Protein AF-A0A920DV69-F1 (afdb_monomer_lite)

Secondary structure (DSSP, 8-state):
-EE-S-HHHHTSHHHHHHHHHHH--HHHHHHHHTTS-GGGGGGTT--------SEEEEEPPTT--HHHHHHHHHHHHHTT--EEEEEE-GGGG-HHHHHIIIIIIS--TT-PPPHHHHHHSPPHHHHHHHHHHHHHHHHHHT--EEEEE-PPEEEE--SSSS-TT--EEEE-SHHHHHHHHHHHHHHHHHHTTSS-EEE-SS--TTTHHHHHHTT--SB---TTTTSTTGGGGGHHHHHHHHHHHHHHT--SHHHHHHHTTS-HHHHHHHHTTTS-HHHHHHHHHHHHHT--HHHHHHHHHHHHHHHHHHHHHHHHHHHHHHH-GGGSHHHH--PPPP-S-B--SS------TTTTT-TT--EEEE----EEEEEEEEEEETTEEEEEEEEEEEE-SSSEEEEEGGG-----HHHHH-SSBS-HHHHS-EE-SSHHHHHH--SS-EEEEEEETTEEEEEEEETTEEEEEEEETTEEEEEETTEEEEEETT-HHHH-EEEESS-EETHHHHHHHHHHHHHHTSS---HHHHHTT-

Sequence (534 aa):
MSVGYDLKGIQTERVQDYIRGMKDASAVVEHYRKQIPDRFSQFRDLDFPTNLSNSLTLSTFHGCPPDEIERIIDFLLNEHSLNCIIKLNPTLLGEERVRELLQGVMGYEAVNVPSKAFQTDTSWDQAQGFVQRLGVTADQLGLGFGVKFSNTLIVENHRSFFPESEKEMYLSGPPLHVLATNLVDRFRDRFGDHYPISFSAGIDRKNFADAVAIGLTPITSCSDLLKAGGYSRATTYFRELDSRMDRLGVNTIPDYIIKAYGNAEQALSECGKNVEDSKIDSCRKALEEGTSLLEAAGEDLYGRWLSQCKLLNTQTYAENATLDQRYALVKNSKPPTKVGSMLELFDCLTCDKCIPVCPNDANFMLSIPPEQVPVKTLTFEDGSWSVEESGKLVLEKKHQIANFADFCNECGNCDIFCPEDGGPYVLKPRFFGSRESFREFSNHDGFFIERNNGGDTVLARFSQDEYESTLMNGEVQFSGPGFNIRFSADDPEKTVSGEAETSVDLTRYEIMEKIRWGILESGHVNYASVIARQ

Structure (mmCIF, N/CA/C/O backbone):
data_AF-A0A920DV69-F1
#
_entry.id   AF-A0A920DV69-F1
#
loop_
_atom_site.group_PDB
_atom_site.id
_atom_site.type_symbol
_atom_site.label_atom_id
_atom_site.label_alt_id
_atom_site.label_comp_id
_atom_site.label_asym_id
_atom_site.label_entity_id
_atom_site.label_seq_id
_atom_site.pdbx_PDB_ins_code
_atom_site.Cartn_x
_atom_site.Cartn_y
_atom_site.Cartn_z
_atom_site.occupancy
_atom_site.B_iso_or_equiv
_atom_site.auth_seq_id
_atom_site.auth_comp_id
_atom_site.auth_asym_id
_atom_site.auth_atom_id
_atom_site.pdbx_PDB_model_num
ATOM 1 N N . MET A 1 1 ? -14.500 5.967 -0.412 1.00 93.12 1 MET A N 1
ATOM 2 C CA . MET A 1 1 ? -13.652 6.639 -1.431 1.00 93.12 1 MET A CA 1
ATOM 3 C C . MET A 1 1 ? -12.558 7.475 -0.751 1.00 93.12 1 MET A C 1
ATOM 5 O O . MET A 1 1 ? -12.528 7.506 0.477 1.00 93.12 1 MET A O 1
ATOM 9 N N . SER A 1 2 ? -11.650 8.125 -1.490 1.00 92.06 2 SER A N 1
ATOM 10 C CA . SER A 1 2 ? -10.654 9.055 -0.918 1.00 92.06 2 SER A CA 1
ATOM 11 C C . SER A 1 2 ? -10.373 10.222 -1.861 1.00 92.06 2 SER A C 1
ATOM 13 O O . SER A 1 2 ? -10.414 10.047 -3.076 1.00 92.06 2 SER A O 1
ATOM 15 N N . VAL A 1 3 ? -10.078 11.390 -1.291 1.00 91.50 3 VAL A N 1
ATOM 16 C CA . VAL A 1 3 ? -9.603 12.582 -2.007 1.00 91.50 3 VAL A CA 1
ATOM 17 C C . VAL A 1 3 ? -8.385 13.155 -1.282 1.00 91.50 3 VAL A C 1
ATOM 19 O O . VAL A 1 3 ? -8.241 12.990 -0.067 1.00 91.50 3 VAL A O 1
ATOM 22 N N . GLY A 1 4 ? -7.508 13.809 -2.039 1.00 85.19 4 GLY A N 1
ATOM 23 C CA . GLY A 1 4 ? -6.311 14.481 -1.539 1.00 85.19 4 GLY A CA 1
ATOM 24 C C . GLY A 1 4 ? -6.041 15.720 -2.381 1.00 85.19 4 GLY A C 1
ATOM 25 O O . GLY A 1 4 ? -5.195 15.692 -3.262 1.00 85.19 4 GLY A O 1
ATOM 26 N N . TYR A 1 5 ? -6.819 16.774 -2.157 1.00 83.69 5 TYR A N 1
ATOM 27 C CA . TYR A 1 5 ? -6.671 18.099 -2.765 1.00 83.69 5 TYR A CA 1
ATOM 28 C C . TYR A 1 5 ? -6.990 19.153 -1.698 1.00 83.69 5 TYR A C 1
ATOM 30 O O . TYR A 1 5 ? -7.562 18.816 -0.658 1.00 83.69 5 TYR A O 1
ATOM 38 N N . ASP A 1 6 ? -6.642 20.413 -1.954 1.00 91.25 6 ASP A N 1
ATOM 39 C CA . ASP A 1 6 ? -7.212 21.536 -1.205 1.00 91.25 6 ASP A CA 1
ATOM 40 C C . ASP A 1 6 ? -8.721 21.663 -1.496 1.00 91.25 6 ASP A C 1
ATOM 42 O O . ASP A 1 6 ? -9.251 21.031 -2.420 1.00 91.25 6 ASP A O 1
ATOM 46 N N . LEU A 1 7 ? -9.444 22.473 -0.721 1.00 93.81 7 LEU A N 1
ATOM 47 C CA . LEU A 1 7 ? -10.888 22.634 -0.898 1.00 93.81 7 LEU A CA 1
ATOM 48 C C . LEU A 1 7 ? -11.219 23.103 -2.314 1.00 93.81 7 LEU A C 1
ATOM 50 O O . LEU A 1 7 ? -12.156 22.598 -2.931 1.00 93.81 7 LEU A O 1
ATOM 54 N N . LYS A 1 8 ? -10.417 24.024 -2.855 1.00 94.19 8 LYS A N 1
ATOM 55 C CA . LYS A 1 8 ? -10.589 24.525 -4.219 1.00 94.19 8 LYS A CA 1
ATOM 56 C C . LYS A 1 8 ? -10.487 23.396 -5.246 1.00 94.19 8 LYS A C 1
ATOM 58 O O . LYS A 1 8 ? -11.314 23.329 -6.153 1.00 94.19 8 LYS A O 1
ATOM 63 N N . GLY A 1 9 ? -9.503 22.512 -5.109 1.00 93.75 9 GLY A N 1
ATOM 64 C CA . GLY A 1 9 ? -9.327 21.333 -5.947 1.00 93.75 9 GLY A CA 1
ATOM 65 C C . GLY A 1 9 ? -10.487 20.351 -5.808 1.00 93.75 9 GLY A C 1
ATOM 66 O O . GLY A 1 9 ? -11.000 19.865 -6.817 1.00 93.75 9 GLY A O 1
ATOM 67 N N . ILE A 1 10 ? -10.971 20.122 -4.584 1.00 94.38 10 ILE A N 1
ATOM 68 C CA . ILE A 1 10 ? -12.144 19.271 -4.328 1.00 94.38 10 ILE A CA 1
ATOM 69 C C . ILE A 1 10 ? -13.406 19.850 -4.972 1.00 94.38 10 ILE A C 1
ATOM 71 O O . ILE A 1 10 ? -14.226 19.094 -5.488 1.00 94.38 10 ILE A O 1
ATOM 75 N N . GLN A 1 11 ? -13.551 21.173 -4.998 1.00 96.19 11 GLN A N 1
ATOM 76 C CA . GLN A 1 11 ? -14.680 21.873 -5.617 1.00 96.19 11 GLN A CA 1
ATOM 77 C C . GLN A 1 11 ? -14.619 21.919 -7.151 1.00 96.19 11 GLN A C 1
ATOM 79 O O . GLN A 1 11 ? -15.567 22.384 -7.782 1.00 96.19 11 GLN A O 1
ATOM 84 N N . THR A 1 12 ? -13.539 21.443 -7.780 1.00 97.31 12 THR A N 1
ATOM 85 C CA . THR A 1 12 ? -13.482 21.361 -9.246 1.00 97.31 12 THR A CA 1
ATOM 86 C C . THR A 1 12 ? -14.477 20.341 -9.784 1.00 97.31 12 THR A C 1
ATOM 88 O O . THR A 1 12 ? -14.678 19.282 -9.190 1.00 97.31 12 THR A O 1
ATOM 91 N N . GLU A 1 13 ? -15.034 20.614 -10.965 1.00 97.69 13 GLU A N 1
ATOM 92 C CA . GLU A 1 13 ? -16.054 19.746 -11.562 1.00 97.69 13 GLU A CA 1
ATOM 93 C C . GLU A 1 13 ? -15.568 18.306 -11.745 1.00 97.69 13 GLU A C 1
ATOM 95 O O . GLU A 1 13 ? -16.297 17.369 -11.454 1.00 97.69 13 GLU A O 1
ATOM 100 N N . ARG A 1 14 ? -14.288 18.112 -12.088 1.00 96.56 14 ARG A N 1
ATOM 101 C CA . ARG A 1 14 ? -13.688 16.777 -12.212 1.00 96.56 14 ARG A CA 1
ATOM 102 C C . ARG A 1 14 ? -13.755 15.970 -10.909 1.00 96.56 14 ARG A C 1
ATOM 104 O O . ARG A 1 14 ? -14.032 14.773 -10.949 1.00 96.56 14 ARG A O 1
ATOM 111 N N . VAL A 1 15 ? -13.461 16.590 -9.764 1.00 95.69 15 VAL A N 1
ATOM 112 C CA . VAL A 1 15 ? -13.505 15.900 -8.463 1.00 95.69 15 VAL A CA 1
ATOM 113 C C . VAL A 1 15 ? -14.948 15.747 -7.985 1.00 95.69 15 VAL A C 1
ATOM 115 O O . VAL A 1 15 ? -15.304 14.704 -7.439 1.00 95.69 15 VAL A O 1
ATOM 118 N N . GLN A 1 16 ? -15.800 16.737 -8.246 1.00 96.44 16 GLN A N 1
ATOM 119 C CA . GLN A 1 16 ? -17.229 16.661 -7.946 1.00 96.44 16 GLN A CA 1
ATOM 120 C C . GLN A 1 16 ? -17.921 15.539 -8.738 1.00 96.44 16 GLN A C 1
ATOM 122 O O . GLN A 1 16 ? -18.671 14.761 -8.151 1.00 96.44 16 GLN A O 1
ATOM 127 N N . ASP A 1 17 ? -17.617 15.389 -10.029 1.00 96.12 17 ASP A N 1
ATOM 128 C CA . ASP A 1 17 ? -18.075 14.279 -10.874 1.00 96.12 17 ASP A CA 1
ATOM 129 C C . ASP A 1 17 ? -17.616 12.929 -10.336 1.00 96.12 17 ASP A C 1
ATOM 131 O O . ASP A 1 17 ? -18.409 11.991 -10.273 1.00 96.12 17 ASP A O 1
ATOM 135 N N . TYR A 1 18 ? -16.359 12.832 -9.891 1.00 95.69 18 TYR A N 1
ATOM 136 C CA . TYR A 1 18 ? -15.860 11.626 -9.237 1.00 95.69 18 TYR A CA 1
ATOM 137 C C . TYR A 1 18 ? -16.672 11.288 -7.979 1.00 95.69 18 TYR A C 1
ATOM 139 O O . TYR A 1 18 ? -17.130 10.155 -7.839 1.00 95.69 18 TYR A O 1
ATOM 147 N N . ILE A 1 19 ? -16.907 12.255 -7.084 1.00 96.25 19 ILE A N 1
ATOM 148 C CA . ILE A 1 19 ? -17.686 12.028 -5.856 1.00 96.25 19 ILE A CA 1
ATOM 149 C C . ILE A 1 19 ? -19.123 11.606 -6.197 1.00 96.25 19 ILE A C 1
ATOM 151 O O . ILE A 1 19 ? -19.619 10.623 -5.642 1.00 96.25 19 ILE A O 1
ATOM 155 N N . ARG A 1 20 ? -19.778 12.297 -7.140 1.00 95.81 20 ARG A N 1
ATOM 156 C CA . ARG A 1 20 ? -21.127 11.946 -7.611 1.00 95.81 20 ARG A CA 1
ATOM 157 C C . ARG A 1 20 ? -21.166 10.536 -8.197 1.00 95.81 20 ARG A C 1
ATOM 159 O O . ARG A 1 20 ? -22.024 9.758 -7.798 1.00 95.81 20 ARG A O 1
ATOM 166 N N . GLY A 1 21 ? -20.210 10.180 -9.054 1.00 95.75 21 GLY A N 1
ATOM 167 C CA . GLY A 1 21 ? -20.116 8.853 -9.666 1.00 95.75 21 GLY A CA 1
ATOM 168 C C . GLY A 1 21 ? -19.826 7.729 -8.667 1.00 95.75 21 GLY A C 1
ATOM 169 O O . GLY A 1 21 ? -20.309 6.614 -8.838 1.00 95.75 21 GLY A O 1
ATOM 170 N N . MET A 1 22 ? -19.087 8.005 -7.588 1.00 96.12 22 MET A N 1
ATOM 171 C CA . MET A 1 22 ? -18.886 7.033 -6.505 1.00 96.12 22 MET A CA 1
ATOM 172 C C . MET A 1 22 ? -20.151 6.830 -5.658 1.00 96.12 22 MET A C 1
ATOM 174 O O . MET A 1 22 ? -20.368 5.730 -5.145 1.00 96.12 22 MET A O 1
ATOM 178 N N . LYS A 1 23 ? -20.985 7.866 -5.510 1.00 95.94 23 LYS A N 1
ATOM 179 C CA . LYS A 1 23 ? -22.289 7.775 -4.833 1.00 95.94 23 LYS A CA 1
ATOM 180 C C . LYS A 1 23 ? -23.363 7.137 -5.718 1.00 95.94 23 LYS A C 1
ATOM 182 O O . LYS A 1 23 ? -24.270 6.503 -5.184 1.00 95.94 23 LYS A O 1
ATOM 187 N N . ASP A 1 24 ? -23.258 7.306 -7.034 1.00 95.56 24 ASP A N 1
ATOM 188 C CA . ASP A 1 24 ? -24.165 6.737 -8.028 1.00 95.56 24 ASP A CA 1
ATOM 189 C C . ASP A 1 24 ? -23.436 6.414 -9.345 1.00 95.56 24 ASP A C 1
ATOM 191 O O . ASP A 1 24 ? -23.228 7.265 -10.213 1.00 95.56 24 ASP A O 1
ATOM 195 N N . ALA A 1 25 ? -23.086 5.141 -9.508 1.00 95.31 25 ALA A N 1
ATOM 196 C CA . ALA A 1 25 ? -22.456 4.595 -10.703 1.00 95.31 25 ALA A CA 1
ATOM 197 C C . ALA A 1 25 ? -23.470 4.049 -11.725 1.00 95.31 25 ALA A C 1
ATOM 199 O O . ALA A 1 25 ? -23.063 3.379 -12.679 1.00 95.31 25 ALA A O 1
ATOM 200 N N . SER A 1 26 ? -24.777 4.306 -11.570 1.00 93.50 26 SER A N 1
ATOM 201 C CA . SER A 1 26 ? -25.827 3.685 -12.397 1.00 93.50 26 SER A CA 1
ATOM 202 C C . SER A 1 26 ? -25.599 3.911 -13.892 1.00 93.50 26 SER A C 1
ATOM 204 O O . SER A 1 26 ? -25.680 2.973 -14.679 1.00 93.50 26 SER A O 1
ATOM 206 N N . ALA A 1 27 ? -25.220 5.127 -14.298 1.00 92.88 27 ALA A N 1
ATOM 207 C CA . ALA A 1 27 ? -24.944 5.435 -15.702 1.00 92.88 27 ALA A CA 1
ATOM 208 C C . ALA A 1 27 ? -23.790 4.594 -16.286 1.00 92.88 27 ALA A C 1
ATOM 210 O O . ALA A 1 27 ? -23.875 4.130 -17.425 1.00 92.88 27 ALA A O 1
ATOM 211 N N . VAL A 1 28 ? -22.733 4.365 -15.499 1.00 92.56 28 VAL A N 1
ATOM 212 C CA . VAL A 1 28 ? -21.573 3.551 -15.896 1.00 92.56 28 VAL A CA 1
ATOM 213 C C . VAL A 1 28 ? -21.957 2.075 -15.970 1.00 92.56 28 VAL A C 1
ATOM 215 O O . VAL A 1 28 ? -21.629 1.397 -16.945 1.00 92.56 28 VAL A O 1
ATOM 218 N N . VAL A 1 29 ? -22.699 1.584 -14.976 1.00 91.44 29 VAL A N 1
ATOM 219 C CA . VAL A 1 29 ? -23.196 0.203 -14.949 1.00 91.44 29 VAL A CA 1
ATOM 220 C C . VAL A 1 29 ? -24.085 -0.069 -16.164 1.00 91.44 29 VAL A C 1
ATOM 222 O O . VAL A 1 29 ? -23.846 -1.039 -16.881 1.00 91.44 29 VAL A O 1
ATOM 225 N N . GLU A 1 30 ? -25.039 0.811 -16.474 1.00 91.38 30 GLU A N 1
ATOM 226 C CA . GLU A 1 30 ? -25.920 0.663 -17.640 1.00 91.38 30 GLU A CA 1
ATOM 227 C C . GLU A 1 30 ? -25.175 0.750 -18.976 1.00 91.38 30 GLU A C 1
ATOM 229 O O . GLU A 1 30 ? -25.551 0.085 -19.946 1.00 91.38 30 GLU A O 1
ATOM 234 N N . HIS A 1 31 ? -24.107 1.548 -19.049 1.00 92.75 31 HIS A N 1
ATOM 235 C CA . HIS A 1 31 ? -23.261 1.618 -20.236 1.00 92.75 31 HIS A CA 1
ATOM 236 C C . HIS A 1 31 ? -22.606 0.263 -20.541 1.00 92.75 31 HIS A C 1
ATOM 238 O O . HIS A 1 31 ? -22.701 -0.217 -21.672 1.00 92.75 31 HIS A O 1
ATOM 244 N N . TYR A 1 32 ? -22.001 -0.383 -19.540 1.00 92.00 32 TYR A N 1
ATOM 245 C CA . TYR A 1 32 ? -21.346 -1.684 -19.721 1.00 92.00 32 TYR A CA 1
ATOM 246 C C . TYR A 1 32 ? -22.331 -2.850 -19.806 1.00 92.00 32 TYR A C 1
ATOM 248 O O . TYR A 1 32 ? -22.107 -3.791 -20.566 1.00 92.00 32 TYR A O 1
ATOM 256 N N . ARG A 1 33 ? -23.466 -2.779 -19.106 1.00 90.88 33 ARG A N 1
ATOM 257 C CA . ARG A 1 33 ? -24.520 -3.802 -19.160 1.00 90.88 33 ARG A CA 1
ATOM 258 C C . ARG A 1 33 ? -25.032 -4.029 -20.584 1.00 90.88 33 ARG A C 1
ATOM 260 O O . ARG A 1 33 ? -25.246 -5.170 -20.989 1.00 90.88 33 ARG A O 1
ATOM 267 N N . LYS A 1 34 ? -25.151 -2.961 -21.377 1.00 91.94 34 LYS A N 1
ATOM 268 C CA . LYS A 1 34 ? -25.543 -3.027 -22.799 1.00 91.94 34 LYS A CA 1
ATOM 269 C C . LYS A 1 34 ? -24.503 -3.715 -23.687 1.00 91.94 34 LYS A C 1
ATOM 271 O O . LYS A 1 34 ? -24.862 -4.206 -24.751 1.00 91.94 34 LYS A O 1
ATOM 276 N N . GLN A 1 35 ? -23.242 -3.767 -23.257 1.00 94.56 35 GLN A N 1
ATOM 277 C CA . GLN A 1 35 ? -22.149 -4.407 -23.994 1.00 94.56 35 GLN A CA 1
ATOM 278 C C . GLN A 1 35 ? -22.029 -5.907 -23.698 1.00 94.56 35 GLN A C 1
ATOM 280 O O . GLN A 1 35 ? -21.301 -6.604 -24.402 1.00 94.56 35 GLN A O 1
ATOM 285 N N . ILE A 1 36 ? -22.741 -6.425 -22.686 1.00 93.19 36 ILE A N 1
ATOM 286 C CA . ILE A 1 36 ? -22.777 -7.862 -22.391 1.00 93.19 36 ILE A CA 1
ATOM 287 C C . ILE A 1 36 ? -23.327 -8.590 -23.629 1.00 93.19 36 ILE A C 1
ATOM 289 O O . ILE A 1 36 ? -24.468 -8.320 -24.004 1.00 93.19 36 ILE A O 1
ATOM 293 N N . PRO A 1 37 ? -22.577 -9.509 -24.267 1.00 95.31 37 PRO A N 1
ATOM 294 C CA . PRO A 1 37 ? -23.027 -10.217 -25.468 1.00 95.31 37 PRO A CA 1
ATOM 295 C C . PRO A 1 37 ? -24.316 -11.020 -25.247 1.00 95.31 37 PRO A C 1
ATOM 297 O O . PRO A 1 37 ? -24.562 -11.495 -24.142 1.00 95.31 37 PRO A O 1
ATOM 300 N N . ASP A 1 38 ? -25.100 -11.270 -26.300 1.00 95.00 38 ASP A N 1
ATOM 301 C CA . ASP A 1 38 ? -26.400 -11.958 -26.178 1.00 95.00 38 ASP A CA 1
ATOM 302 C C . ASP A 1 38 ? -26.303 -13.362 -25.557 1.00 95.00 38 ASP A C 1
ATOM 304 O O . ASP A 1 38 ? -27.167 -13.746 -24.767 1.00 95.00 38 ASP A O 1
ATOM 308 N N . ARG A 1 39 ? -25.200 -14.092 -25.799 1.00 96.81 39 ARG A N 1
ATOM 309 C CA . ARG A 1 39 ? -24.909 -15.389 -25.142 1.00 96.81 39 ARG A CA 1
ATOM 310 C C . ARG A 1 39 ? -24.819 -15.314 -23.608 1.00 96.81 39 ARG A C 1
ATOM 312 O O . ARG A 1 39 ? -24.816 -16.339 -22.936 1.00 96.81 39 ARG A O 1
ATOM 319 N N . PHE A 1 40 ? -24.675 -14.105 -23.076 1.00 95.31 40 PHE A N 1
ATOM 320 C CA . PHE A 1 40 ? -24.547 -13.769 -21.662 1.00 95.31 40 PHE A CA 1
ATOM 321 C C . PHE A 1 40 ? -25.668 -12.835 -21.188 1.00 95.31 40 PHE A C 1
ATOM 323 O O . PHE A 1 40 ? -25.566 -12.242 -20.117 1.00 95.31 40 PHE A O 1
ATOM 330 N N . SER A 1 41 ? -26.738 -12.694 -21.974 1.00 92.88 41 SER A N 1
ATOM 331 C CA . SER A 1 41 ? -27.846 -11.771 -21.702 1.00 92.88 41 SER A CA 1
ATOM 332 C C . SER A 1 41 ? -28.487 -11.969 -20.328 1.00 92.88 41 SER A C 1
ATOM 334 O O . SER A 1 41 ? -28.874 -10.975 -19.722 1.00 92.88 41 SER A O 1
ATOM 336 N N . GLN A 1 42 ? -28.494 -13.192 -19.777 1.00 92.75 42 GLN A N 1
ATOM 337 C CA . GLN A 1 42 ? -28.967 -13.453 -18.410 1.00 92.75 42 GLN A CA 1
ATOM 338 C C . GLN A 1 42 ? -28.224 -12.660 -17.320 1.00 92.75 42 GLN A C 1
ATOM 340 O O . GLN A 1 42 ? -28.751 -12.489 -16.227 1.00 92.75 42 GLN A O 1
ATOM 345 N N . PHE A 1 43 ? -27.003 -12.180 -17.583 1.00 91.31 43 PHE A N 1
ATOM 346 C CA . PHE A 1 43 ? -26.242 -11.373 -16.623 1.00 91.31 43 PHE A CA 1
ATOM 347 C C . PHE A 1 43 ? -26.606 -9.885 -16.662 1.00 91.31 43 PHE A C 1
ATOM 349 O O . PHE A 1 43 ? -26.157 -9.133 -15.798 1.00 91.31 43 PHE A O 1
ATOM 356 N N . ARG A 1 44 ? -27.408 -9.441 -17.641 1.00 90.88 44 ARG A N 1
ATOM 357 C CA . ARG A 1 44 ? -27.860 -8.045 -17.720 1.00 90.88 44 ARG A CA 1
ATOM 358 C C . ARG A 1 44 ? -28.830 -7.696 -16.586 1.00 90.88 44 ARG A C 1
ATOM 360 O O . ARG A 1 44 ? -28.818 -6.560 -16.137 1.00 90.88 44 ARG A O 1
ATOM 367 N N . ASP A 1 45 ? -29.592 -8.663 -16.084 1.00 87.75 45 ASP A N 1
ATOM 368 C CA . ASP A 1 45 ? -30.614 -8.445 -15.049 1.00 87.75 45 ASP A CA 1
ATOM 369 C C . ASP A 1 45 ? -30.103 -8.678 -13.616 1.00 87.75 45 ASP A C 1
ATOM 371 O O . ASP A 1 45 ? -30.888 -8.701 -12.669 1.00 87.75 45 ASP A O 1
ATOM 375 N N . LEU A 1 46 ? -28.793 -8.885 -13.436 1.00 88.69 46 LEU A N 1
ATOM 376 C CA . LEU A 1 46 ? -28.208 -9.020 -12.104 1.00 88.69 46 LEU A CA 1
ATOM 377 C C . LEU A 1 46 ? -28.347 -7.706 -11.325 1.00 88.69 46 LEU A C 1
ATOM 379 O O . LEU A 1 46 ? -28.079 -6.623 -11.850 1.00 88.69 46 LEU A O 1
ATOM 383 N N . ASP A 1 47 ? -28.742 -7.824 -10.059 1.00 85.38 47 ASP A N 1
ATOM 384 C CA . ASP A 1 47 ? -28.786 -6.696 -9.138 1.00 85.38 47 ASP A CA 1
ATOM 385 C C . ASP A 1 47 ? -27.359 -6.305 -8.736 1.00 85.38 47 ASP A C 1
ATOM 387 O O . ASP A 1 47 ? -26.566 -7.144 -8.294 1.00 85.38 47 ASP A O 1
ATOM 391 N N . PHE A 1 48 ? -27.023 -5.031 -8.916 1.00 82.19 48 PHE A N 1
ATOM 392 C CA . PHE A 1 48 ? -25.715 -4.487 -8.574 1.00 82.19 48 PHE A CA 1
ATOM 393 C C . PHE A 1 48 ? -25.900 -3.223 -7.737 1.00 82.19 48 PHE A C 1
ATOM 395 O O . PHE A 1 48 ? -26.588 -2.301 -8.184 1.00 82.19 48 PHE A O 1
ATOM 402 N N . PRO A 1 49 ? -25.227 -3.112 -6.578 1.00 89.06 49 PRO A N 1
ATOM 403 C CA . PRO A 1 49 ? -25.153 -1.854 -5.853 1.00 89.06 49 PRO A CA 1
ATOM 404 C C . PRO A 1 49 ? -24.501 -0.781 -6.730 1.00 89.06 49 PRO A C 1
ATOM 406 O O . PRO A 1 49 ? -23.326 -0.880 -7.085 1.00 89.06 49 PRO A O 1
ATOM 409 N N . THR A 1 50 ? -25.262 0.251 -7.088 1.00 92.44 50 THR A N 1
ATOM 410 C CA . THR A 1 50 ? -24.750 1.392 -7.863 1.00 92.44 50 THR A CA 1
ATOM 411 C C . THR A 1 50 ? -24.163 2.479 -6.967 1.00 92.44 50 THR A C 1
ATOM 413 O O . THR A 1 50 ? -23.344 3.271 -7.424 1.00 92.44 50 THR A O 1
ATOM 416 N N . ASN A 1 51 ? -24.499 2.484 -5.674 1.00 94.75 51 ASN A N 1
ATOM 417 C CA . ASN A 1 51 ? -23.777 3.261 -4.673 1.00 94.75 51 ASN A CA 1
ATOM 418 C C . ASN A 1 51 ? -22.507 2.508 -4.268 1.00 94.75 51 ASN A C 1
ATOM 420 O O . ASN A 1 51 ? -22.550 1.579 -3.461 1.00 94.75 51 ASN A O 1
ATOM 424 N N . LEU A 1 52 ? -21.375 2.905 -4.850 1.00 93.81 52 LEU A N 1
ATOM 425 C CA . LEU A 1 52 ? -20.084 2.282 -4.568 1.00 93.81 52 LEU A CA 1
ATOM 426 C C . LEU A 1 52 ? -19.534 2.722 -3.210 1.00 93.81 52 LEU A C 1
ATOM 428 O O . LEU A 1 52 ? -18.790 1.978 -2.570 1.00 93.81 52 LEU A O 1
ATOM 432 N N . SER A 1 53 ? -19.837 3.950 -2.780 1.00 94.69 53 SER A N 1
ATOM 433 C CA . SER A 1 53 ? -19.364 4.475 -1.506 1.00 94.69 53 SER A CA 1
ATOM 434 C C . SER A 1 53 ? -20.159 5.700 -1.038 1.00 94.69 53 SER A C 1
ATOM 436 O O . SER A 1 53 ? -20.294 6.693 -1.747 1.00 94.69 53 SER A O 1
ATOM 438 N N . ASN A 1 54 ? -20.581 5.662 0.226 1.00 95.12 54 ASN A N 1
ATOM 439 C CA . ASN A 1 54 ? -21.195 6.768 0.969 1.00 95.12 54 ASN A CA 1
ATOM 440 C C . ASN A 1 54 ? -20.262 7.333 2.065 1.00 95.12 54 ASN A C 1
ATOM 442 O O . ASN A 1 54 ? -20.710 8.015 2.990 1.00 95.12 54 ASN A O 1
ATOM 446 N N . SER A 1 55 ? -18.969 7.006 1.993 1.00 95.50 55 SER A N 1
ATOM 447 C CA . SER A 1 55 ? -17.952 7.411 2.961 1.00 95.50 55 SER A CA 1
ATOM 448 C C . SER A 1 55 ? -16.670 7.855 2.269 1.00 95.50 55 SER A C 1
ATOM 450 O O . SER A 1 55 ? -16.274 7.308 1.235 1.00 95.50 55 SER A O 1
ATOM 452 N N . LEU A 1 56 ? -15.990 8.847 2.832 1.00 95.88 56 LEU A N 1
ATOM 453 C CA . LEU A 1 56 ? -14.801 9.449 2.247 1.00 95.88 56 LEU A CA 1
ATOM 454 C C . LEU A 1 56 ? -13.693 9.595 3.288 1.00 95.88 56 LEU A C 1
ATOM 456 O O . LEU A 1 56 ? -13.894 10.158 4.360 1.00 95.88 56 LEU A O 1
ATOM 460 N N . THR A 1 57 ? -12.502 9.107 2.943 1.00 95.12 57 THR A N 1
ATOM 461 C CA . THR A 1 57 ? -11.285 9.347 3.723 1.00 95.12 57 THR A CA 1
ATOM 462 C C . THR A 1 57 ? -10.506 10.502 3.108 1.00 95.12 57 THR A C 1
ATOM 464 O O . THR A 1 57 ? -9.979 10.362 1.998 1.00 95.12 57 THR A O 1
ATOM 467 N N . LEU A 1 58 ? -10.408 11.623 3.819 1.00 93.88 58 LEU A N 1
ATOM 468 C CA . LEU A 1 58 ? -9.539 12.733 3.446 1.00 93.88 58 LEU A CA 1
ATOM 469 C C . LEU A 1 58 ? -8.092 12.350 3.753 1.00 93.88 58 LEU A C 1
ATOM 471 O O . LEU A 1 58 ? -7.729 12.122 4.911 1.00 93.88 58 LEU A O 1
ATOM 475 N N . SER A 1 59 ? -7.271 12.263 2.710 1.00 84.44 59 SER A N 1
ATOM 476 C CA . SER A 1 59 ? -5.828 12.090 2.854 1.00 84.44 59 SER A CA 1
ATOM 477 C C . SER A 1 59 ? -5.188 13.469 2.932 1.00 84.44 59 SER A C 1
ATOM 479 O O . SER A 1 59 ? -5.092 14.158 1.921 1.00 84.44 59 SER A O 1
ATOM 481 N N . THR A 1 60 ? -4.786 13.890 4.130 1.00 74.38 60 THR A N 1
ATOM 482 C CA . THR A 1 60 ? -4.136 15.189 4.311 1.00 74.38 60 THR A CA 1
ATOM 483 C C . THR A 1 60 ? -2.702 15.127 3.786 1.00 74.38 60 THR A C 1
ATOM 485 O O . THR A 1 60 ? -1.987 14.137 3.970 1.00 74.38 60 THR A O 1
ATOM 488 N N . PHE A 1 61 ? -2.280 16.180 3.089 1.00 72.19 61 PHE A N 1
ATOM 489 C CA . PHE A 1 61 ? -0.876 16.347 2.728 1.00 72.19 61 PHE A CA 1
ATOM 490 C C . PHE A 1 61 ? -0.061 16.747 3.962 1.00 72.19 61 PHE A C 1
ATOM 492 O O . PHE A 1 61 ? -0.581 17.392 4.876 1.00 72.19 61 PHE A O 1
ATOM 499 N N . HIS A 1 62 ? 1.228 16.399 3.976 1.00 67.00 62 HIS A N 1
ATOM 500 C CA . HIS A 1 62 ? 2.164 16.996 4.929 1.00 67.00 62 HIS A CA 1
ATOM 501 C C . HIS A 1 62 ? 2.150 18.524 4.759 1.00 67.00 62 HIS A C 1
ATOM 503 O O . HIS A 1 62 ? 2.170 19.024 3.634 1.00 67.00 62 HIS A O 1
ATOM 509 N N . GLY A 1 63 ? 2.035 19.258 5.867 1.00 69.00 63 GLY A N 1
ATOM 510 C CA . GLY A 1 63 ? 1.889 20.716 5.878 1.00 69.00 63 GLY A CA 1
ATOM 511 C C . GLY A 1 63 ? 0.511 21.268 5.484 1.00 69.00 63 GLY A C 1
ATOM 512 O O . GLY A 1 63 ? 0.391 22.478 5.299 1.00 69.00 63 GLY A O 1
ATOM 513 N N . CYS A 1 64 ? -0.530 20.435 5.341 1.00 78.81 64 CYS A N 1
ATOM 514 C CA . CYS A 1 64 ? -1.889 20.928 5.094 1.00 78.81 64 CYS A CA 1
ATOM 515 C C . CYS A 1 64 ? -2.403 21.743 6.303 1.00 78.81 64 CYS A C 1
ATOM 517 O O . CYS A 1 64 ? -2.393 21.216 7.423 1.00 78.81 64 CYS A O 1
ATOM 519 N N . PRO A 1 65 ? -2.860 22.998 6.107 1.00 85.00 65 PRO A N 1
ATOM 520 C CA . PRO A 1 65 ? -3.357 23.824 7.200 1.00 85.00 65 PRO A CA 1
ATOM 521 C C . PRO A 1 65 ? -4.563 23.182 7.911 1.00 85.00 65 PRO A C 1
ATOM 523 O O . PRO A 1 65 ? -5.476 22.693 7.243 1.00 85.00 65 PRO A O 1
ATOM 526 N N . PRO A 1 66 ? -4.615 23.188 9.254 1.00 86.06 66 PRO A N 1
ATOM 527 C CA . PRO A 1 66 ? -5.719 22.587 10.007 1.00 86.06 66 PRO A CA 1
ATOM 528 C C . PRO A 1 66 ? -7.099 23.168 9.681 1.00 86.06 66 PRO A C 1
ATOM 530 O O . PRO A 1 66 ? -8.086 22.438 9.673 1.00 86.06 66 PRO A O 1
ATOM 533 N N . ASP A 1 67 ? -7.172 24.469 9.402 1.00 89.88 67 ASP A N 1
ATOM 534 C CA . ASP A 1 67 ? -8.405 25.147 8.995 1.00 89.88 67 ASP A CA 1
ATOM 535 C C . ASP A 1 67 ? -8.876 24.693 7.609 1.00 89.88 67 ASP A C 1
ATOM 537 O O . ASP A 1 67 ? -10.075 24.564 7.371 1.00 89.88 67 ASP A O 1
ATOM 541 N N . GLU A 1 68 ? -7.944 24.388 6.706 1.00 91.88 68 GLU A N 1
ATOM 542 C CA . GLU A 1 68 ? -8.261 23.831 5.394 1.00 91.88 68 GLU A CA 1
ATOM 543 C C . GLU A 1 68 ? -8.807 22.400 5.527 1.00 91.88 68 GLU A C 1
ATOM 545 O O . GLU A 1 68 ? -9.825 22.080 4.917 1.00 91.88 68 GLU A O 1
ATOM 550 N N . ILE A 1 69 ? -8.205 21.564 6.386 1.00 92.06 69 ILE A N 1
ATOM 551 C CA . ILE A 1 69 ? -8.719 20.217 6.707 1.00 92.06 69 ILE A CA 1
ATOM 552 C C . ILE A 1 69 ? -10.164 20.309 7.209 1.00 92.06 69 ILE A C 1
ATOM 554 O O . ILE A 1 69 ? -11.037 19.589 6.721 1.00 92.06 69 ILE A O 1
ATOM 558 N N . GLU A 1 70 ? -10.420 21.202 8.165 1.00 93.94 70 GLU A N 1
ATOM 559 C CA . GLU A 1 70 ? -11.746 21.383 8.754 1.00 93.94 70 GLU A CA 1
ATOM 560 C C . GLU A 1 70 ? -12.775 21.830 7.714 1.00 93.94 70 GLU A C 1
ATOM 562 O O . GLU A 1 70 ? -13.832 21.213 7.597 1.00 93.94 70 GLU A O 1
ATOM 567 N N . ARG A 1 71 ? -12.441 22.829 6.891 1.00 95.81 71 ARG A N 1
ATOM 568 C CA . ARG A 1 71 ? -13.326 23.327 5.826 1.00 95.81 71 ARG A CA 1
ATOM 569 C C . ARG A 1 71 ? -13.629 22.269 4.767 1.00 95.81 71 ARG A C 1
ATOM 571 O O . ARG A 1 71 ? -14.742 22.238 4.250 1.00 95.81 71 ARG A O 1
ATOM 578 N N . ILE A 1 72 ? -12.668 21.403 4.442 1.00 96.12 72 ILE A N 1
ATOM 579 C CA . ILE A 1 72 ? -12.892 20.292 3.511 1.00 96.12 72 ILE A CA 1
ATOM 580 C C . ILE A 1 72 ? -13.894 19.297 4.089 1.00 96.12 72 ILE A C 1
ATOM 582 O O . ILE A 1 72 ? -14.841 18.920 3.400 1.00 96.12 72 ILE A O 1
ATOM 586 N N . ILE A 1 73 ? -13.697 18.855 5.332 1.00 96.81 73 ILE A N 1
ATOM 587 C CA . ILE A 1 73 ? -14.605 17.879 5.943 1.00 96.81 73 ILE A CA 1
ATOM 588 C C . ILE A 1 73 ? -15.995 18.476 6.133 1.00 96.81 73 ILE A C 1
ATOM 590 O O . ILE A 1 73 ? -16.975 17.812 5.811 1.00 96.81 73 ILE A O 1
ATOM 594 N N . ASP A 1 74 ? -16.085 19.727 6.578 1.00 96.69 74 ASP A N 1
ATOM 595 C CA . ASP A 1 74 ? -17.360 20.427 6.722 1.00 96.69 74 ASP A CA 1
ATOM 596 C C . ASP A 1 74 ? -18.103 20.531 5.379 1.00 96.69 74 ASP A C 1
ATOM 598 O O . ASP A 1 74 ? -19.284 20.194 5.300 1.00 96.69 74 ASP A O 1
ATOM 602 N N . PHE A 1 75 ? -17.403 20.870 4.291 1.00 96.88 75 PHE A N 1
ATOM 603 C CA . PHE A 1 75 ? -17.970 20.858 2.940 1.00 96.88 75 PHE A CA 1
ATOM 604 C C . PHE A 1 75 ? -18.477 19.464 2.531 1.00 96.88 75 PHE A C 1
ATOM 606 O O . PHE A 1 75 ? -19.568 19.334 1.982 1.00 96.88 75 PHE A O 1
ATOM 613 N N . LEU A 1 76 ? -17.716 18.401 2.799 1.00 97.12 76 LEU A N 1
ATOM 614 C CA . LEU A 1 76 ? -18.109 17.033 2.441 1.00 97.12 76 LEU A CA 1
ATOM 615 C C . LEU A 1 76 ? -19.290 16.511 3.275 1.00 97.12 76 LEU A C 1
ATOM 617 O O . LEU A 1 76 ? -20.131 15.772 2.756 1.00 97.12 76 LEU A O 1
ATOM 621 N N . LEU A 1 77 ? -19.369 16.897 4.547 1.00 97.62 77 LEU A N 1
ATOM 622 C CA . LEU A 1 77 ? -20.497 16.584 5.419 1.00 97.62 77 LEU A CA 1
ATOM 623 C C . LEU A 1 77 ? -21.758 17.325 4.957 1.00 97.62 77 LEU A C 1
ATOM 625 O O . LEU A 1 77 ? -22.781 16.688 4.716 1.00 97.62 77 LEU A O 1
ATOM 629 N N . ASN A 1 78 ? -21.681 18.646 4.781 1.00 97.44 78 ASN A N 1
ATOM 630 C CA . ASN A 1 78 ? -22.851 19.476 4.486 1.00 97.44 78 ASN A CA 1
ATOM 631 C C . ASN A 1 78 ? -23.319 19.354 3.030 1.00 97.44 78 ASN A C 1
ATOM 633 O O . ASN A 1 78 ? -24.493 19.091 2.784 1.00 97.44 78 ASN A O 1
ATOM 637 N N . GLU A 1 79 ? -22.417 19.503 2.058 1.00 96.50 79 GLU A N 1
ATOM 638 C CA . GLU A 1 79 ? -22.791 19.577 0.636 1.00 96.50 79 GLU A CA 1
ATOM 639 C C . GLU A 1 79 ? -22.919 18.194 -0.009 1.00 96.50 79 GLU A C 1
ATOM 641 O O . GLU A 1 79 ? -23.700 17.997 -0.940 1.00 96.50 79 GLU A O 1
ATOM 646 N N . HIS A 1 80 ? -22.156 17.209 0.480 1.00 96.12 80 HIS A N 1
ATOM 647 C CA . HIS A 1 80 ? -22.158 15.856 -0.084 1.00 96.12 80 HIS A CA 1
ATOM 648 C C . HIS A 1 80 ? -22.845 14.815 0.793 1.00 96.12 80 HIS A C 1
ATOM 650 O O . HIS A 1 80 ? -23.080 13.706 0.302 1.00 96.12 80 HIS A O 1
ATOM 656 N N . SER A 1 81 ? -23.196 15.136 2.040 1.00 96.88 81 SER A N 1
ATOM 657 C CA . SER A 1 81 ? -23.814 14.196 2.986 1.00 96.88 81 SER A CA 1
ATOM 658 C C . SER A 1 81 ? -23.039 12.875 3.092 1.00 96.88 81 SER A C 1
ATOM 660 O O . SER A 1 81 ? -23.612 11.787 3.003 1.00 96.88 81 SER A O 1
ATOM 662 N N . LEU A 1 82 ? -21.709 12.963 3.193 1.00 97.62 82 LEU A N 1
ATOM 663 C CA . LEU A 1 82 ? -20.814 11.807 3.259 1.00 97.62 82 LEU A CA 1
ATOM 664 C C . LEU A 1 82 ? -20.331 11.552 4.682 1.00 97.62 82 LEU A C 1
ATOM 666 O O . LEU A 1 82 ? -19.921 12.474 5.376 1.00 97.62 82 LEU A O 1
ATOM 670 N N . ASN A 1 83 ? -20.250 10.279 5.068 1.00 97.81 83 ASN A N 1
ATOM 671 C CA . ASN A 1 83 ? -19.498 9.896 6.262 1.00 97.81 83 ASN A CA 1
ATOM 672 C C . ASN A 1 83 ? -18.012 10.212 6.040 1.00 97.81 83 ASN A C 1
ATOM 674 O O . ASN A 1 83 ? -17.464 9.853 4.994 1.00 97.81 83 ASN A O 1
ATOM 678 N N . CYS A 1 84 ? -17.344 10.840 7.001 1.00 97.62 84 CYS A N 1
ATOM 679 C CA . CYS A 1 84 ? -16.007 11.391 6.789 1.00 97.62 84 CYS A CA 1
ATOM 680 C C . CYS A 1 84 ? -14.963 10.805 7.744 1.00 97.62 84 CYS A C 1
ATOM 682 O O . CYS A 1 84 ? -15.177 10.714 8.948 1.00 97.62 84 CYS A O 1
ATOM 684 N N . ILE A 1 85 ? -13.798 10.439 7.207 1.00 97.00 85 ILE A N 1
ATOM 685 C CA . ILE A 1 85 ? -12.632 9.992 7.978 1.00 97.00 85 ILE A CA 1
ATOM 686 C C . ILE A 1 85 ? -11.448 10.906 7.662 1.00 97.00 85 ILE A C 1
ATOM 688 O O . ILE A 1 85 ? -11.116 11.096 6.493 1.00 97.00 85 ILE A O 1
ATOM 692 N N . ILE A 1 86 ? -10.757 11.422 8.678 1.00 95.81 86 ILE A N 1
ATOM 693 C CA . ILE A 1 86 ? -9.524 12.204 8.481 1.00 95.81 86 ILE A CA 1
ATOM 694 C C . ILE A 1 86 ? -8.308 11.304 8.680 1.00 95.81 86 ILE A C 1
ATOM 696 O O . ILE A 1 86 ? -8.108 10.761 9.767 1.00 95.81 86 ILE A O 1
ATOM 700 N N . LYS A 1 87 ? -7.460 11.155 7.658 1.00 95.44 87 LYS A N 1
ATOM 701 C CA . LYS A 1 87 ? -6.169 10.470 7.802 1.00 95.44 87 LYS A CA 1
ATOM 702 C C . LYS A 1 87 ? -5.136 11.434 8.371 1.00 95.44 87 LYS A C 1
ATOM 704 O O . LYS A 1 87 ? -4.809 12.421 7.730 1.00 95.44 87 LYS A O 1
ATOM 709 N N . LEU A 1 88 ? -4.634 11.136 9.565 1.00 94.06 88 LEU A N 1
ATOM 710 C CA . LEU A 1 88 ? -3.767 12.027 10.334 1.00 94.06 88 LEU A CA 1
ATOM 711 C C . LEU A 1 88 ? -2.300 11.570 10.317 1.00 94.06 88 LEU A C 1
ATOM 713 O O . LEU A 1 88 ? -1.992 10.384 10.138 1.00 94.06 88 LEU A O 1
ATOM 717 N N . ASN A 1 89 ? -1.389 12.526 10.513 1.00 93.19 89 ASN A N 1
ATOM 718 C CA . ASN A 1 89 ? 0.053 12.290 10.473 1.00 93.19 89 ASN A CA 1
ATOM 719 C C . ASN A 1 89 ? 0.597 11.801 11.830 1.00 93.19 89 ASN A C 1
ATOM 721 O O . ASN A 1 89 ? 0.081 12.191 12.880 1.00 93.19 89 ASN A O 1
ATOM 725 N N . PRO A 1 90 ? 1.679 10.997 11.841 1.00 94.81 90 PRO A N 1
ATOM 726 C CA . PRO A 1 90 ? 2.310 10.527 13.081 1.00 94.81 90 PRO A CA 1
ATOM 727 C C . PRO A 1 90 ? 2.926 11.649 13.931 1.00 94.81 90 PRO A C 1
ATOM 729 O O . PRO A 1 90 ? 3.157 11.460 15.123 1.00 94.81 90 PRO A O 1
ATOM 732 N N . THR A 1 91 ? 3.184 12.815 13.331 1.00 94.94 91 THR A N 1
ATOM 733 C CA . THR A 1 91 ? 3.732 14.015 13.984 1.00 94.94 91 THR A CA 1
ATOM 734 C C . THR A 1 91 ? 2.872 14.508 15.151 1.00 94.94 91 THR A C 1
ATOM 736 O O . THR A 1 91 ? 3.402 15.131 16.069 1.00 94.94 91 THR A O 1
ATOM 739 N N . LEU A 1 92 ? 1.587 14.131 15.203 1.00 95.75 92 LEU A N 1
ATOM 740 C CA . LEU A 1 92 ? 0.685 14.390 16.332 1.00 95.75 92 LEU A CA 1
ATOM 741 C C . LEU A 1 92 ? 1.146 13.793 17.671 1.00 95.75 92 LEU A C 1
ATOM 743 O O . LEU A 1 92 ? 0.707 14.261 18.721 1.00 95.75 92 LEU A O 1
ATOM 747 N N . LEU A 1 93 ? 2.038 12.796 17.664 1.00 96.62 93 LEU A N 1
ATOM 748 C CA . LEU A 1 93 ? 2.678 12.313 18.892 1.00 96.62 93 LEU A CA 1
ATOM 749 C C . LEU A 1 93 ? 3.563 13.372 19.562 1.00 96.62 93 LEU A C 1
ATOM 751 O O . LEU A 1 93 ? 3.784 13.295 20.770 1.00 96.62 93 LEU A O 1
ATOM 755 N N . GLY A 1 94 ? 4.029 14.368 18.811 1.00 96.94 94 GLY A N 1
ATOM 756 C CA . GLY A 1 94 ? 4.989 15.364 19.269 1.00 96.94 94 GLY A CA 1
ATOM 757 C C . GLY A 1 94 ? 6.438 14.928 19.060 1.00 96.94 94 GLY A C 1
ATOM 758 O O . GLY A 1 94 ? 6.759 13.740 19.018 1.00 96.94 94 GLY A O 1
ATOM 759 N N . GLU A 1 95 ? 7.318 15.918 18.916 1.00 97.19 95 GLU A N 1
ATOM 760 C CA . GLU A 1 95 ? 8.716 15.711 18.527 1.00 97.19 95 GLU A CA 1
ATOM 761 C C . GLU A 1 95 ? 9.485 14.823 19.508 1.00 97.19 95 GLU A C 1
ATOM 763 O O . GLU A 1 95 ? 10.097 13.839 19.094 1.00 97.19 95 GLU A O 1
ATOM 768 N N . GLU A 1 96 ? 9.412 15.134 20.802 1.00 97.50 96 GLU A N 1
ATOM 769 C CA . GLU A 1 96 ? 10.113 14.394 21.854 1.00 97.50 96 GLU A CA 1
ATOM 770 C C . GLU A 1 96 ? 9.718 12.914 21.857 1.00 97.50 96 GLU A C 1
ATOM 772 O O . GLU A 1 96 ? 10.582 12.044 21.760 1.00 97.50 96 GLU A O 1
ATOM 777 N N . ARG A 1 97 ? 8.410 12.625 21.860 1.00 97.88 97 ARG A N 1
ATOM 778 C CA . ARG A 1 97 ? 7.898 11.252 21.907 1.00 97.88 97 ARG A CA 1
ATOM 779 C C . ARG A 1 97 ? 8.225 10.462 20.641 1.00 97.88 97 ARG A C 1
ATOM 781 O O . ARG A 1 97 ? 8.544 9.278 20.728 1.00 97.88 97 ARG A O 1
ATOM 788 N N . VAL A 1 98 ? 8.173 11.090 19.461 1.00 98.12 98 VAL A N 1
ATOM 789 C CA . VAL A 1 98 ? 8.584 10.431 18.208 1.00 98.12 98 VAL A CA 1
ATOM 790 C C . VAL A 1 98 ? 10.070 10.083 18.245 1.00 98.12 98 VAL A C 1
ATOM 792 O O . VAL A 1 98 ? 10.423 8.956 17.899 1.00 98.12 98 VAL A O 1
ATOM 795 N N . ARG A 1 99 ? 10.939 11.004 18.684 1.00 97.75 99 ARG A N 1
ATOM 796 C CA . ARG A 1 99 ? 12.387 10.751 18.795 1.00 97.75 99 ARG A CA 1
ATOM 797 C C . ARG A 1 99 ? 12.692 9.672 19.831 1.00 97.75 99 ARG A C 1
ATOM 799 O O . ARG A 1 99 ? 13.455 8.756 19.534 1.00 97.75 99 ARG A O 1
ATOM 806 N N . GLU A 1 100 ? 12.055 9.727 20.997 1.00 98.12 100 GLU A N 1
ATOM 807 C CA . GLU A 1 100 ? 12.182 8.713 22.046 1.00 98.12 100 GLU A CA 1
ATOM 808 C C . GLU A 1 100 ? 11.836 7.315 21.514 1.00 98.12 100 GLU A C 1
ATOM 810 O O . GLU A 1 100 ? 12.656 6.404 21.600 1.00 98.12 100 GLU A O 1
ATOM 815 N N . LEU A 1 101 ? 10.660 7.142 20.904 1.00 98.31 101 LEU A N 1
ATOM 816 C CA . LEU A 1 101 ? 10.222 5.843 20.390 1.00 98.31 101 LEU A CA 1
ATOM 817 C C . LEU A 1 101 ? 11.086 5.362 19.217 1.00 98.31 101 LEU A C 1
ATOM 819 O O . LEU A 1 101 ? 11.498 4.202 19.173 1.00 98.31 101 LEU A O 1
ATOM 823 N N . LEU A 1 102 ? 11.350 6.237 18.247 1.00 97.31 102 LEU A N 1
ATOM 824 C CA . LEU A 1 102 ? 12.033 5.861 17.012 1.00 97.31 102 LEU A CA 1
ATOM 825 C C . LEU A 1 102 ? 13.524 5.603 17.236 1.00 97.31 102 LEU A C 1
ATOM 827 O O . LEU A 1 102 ? 14.042 4.576 16.797 1.00 97.31 102 LEU A O 1
ATOM 831 N N . GLN A 1 103 ? 14.204 6.519 17.922 1.00 96.88 103 GLN A N 1
ATOM 832 C CA . GLN A 1 103 ? 15.654 6.492 18.100 1.00 96.88 103 GLN A CA 1
ATOM 833 C C . GLN A 1 103 ? 16.029 5.822 19.424 1.00 96.88 103 GLN A C 1
ATOM 835 O O . GLN A 1 103 ? 16.850 4.913 19.419 1.00 96.88 103 GLN A O 1
ATOM 840 N N . GLY A 1 104 ? 15.389 6.203 20.534 1.00 96.94 104 GLY A N 1
ATOM 841 C CA . GLY A 1 104 ? 15.711 5.678 21.866 1.00 96.94 104 GLY A CA 1
ATOM 842 C C . GLY A 1 104 ? 15.253 4.235 22.102 1.00 96.94 104 GLY A C 1
ATOM 843 O O . GLY A 1 104 ? 16.037 3.411 22.566 1.00 96.94 104 GLY A O 1
ATOM 844 N N . VAL A 1 105 ? 14.000 3.911 21.772 1.00 97.69 105 VAL A N 1
ATOM 845 C CA . VAL A 1 105 ? 13.413 2.582 22.034 1.00 97.69 105 VAL A CA 1
ATOM 846 C C . VAL A 1 105 ? 13.703 1.606 20.896 1.00 97.69 105 VAL A C 1
ATOM 848 O O . VAL A 1 105 ? 14.209 0.508 21.123 1.00 97.69 105 VAL A O 1
ATOM 851 N N . MET A 1 106 ? 13.389 1.987 19.655 1.00 97.94 106 MET A N 1
ATOM 852 C CA . MET A 1 106 ? 13.541 1.093 18.504 1.00 97.94 106 MET A CA 1
ATOM 853 C C . MET A 1 106 ? 14.942 1.122 17.865 1.00 97.94 106 MET A C 1
ATOM 855 O O . MET A 1 106 ? 15.257 0.230 17.073 1.00 97.94 106 MET A O 1
ATOM 859 N N . GLY A 1 107 ? 15.788 2.104 18.194 1.00 97.31 107 GLY A N 1
ATOM 860 C CA . GLY A 1 107 ? 17.187 2.168 17.754 1.00 97.31 107 GLY A CA 1
ATOM 861 C C . GLY A 1 107 ? 17.423 2.715 16.341 1.00 97.31 107 GLY A C 1
ATOM 862 O O . GLY A 1 107 ? 18.502 2.512 15.794 1.00 97.31 107 GLY A O 1
ATOM 863 N N . TYR A 1 108 ? 16.452 3.381 15.705 1.00 96.62 108 TYR A N 1
ATOM 864 C CA . TYR A 1 108 ? 16.608 3.963 14.360 1.00 96.62 108 TYR A CA 1
ATOM 865 C C . TYR A 1 108 ? 17.338 5.322 14.394 1.00 96.62 108 TYR A C 1
ATOM 867 O O . TYR A 1 108 ? 16.826 6.318 13.891 1.00 96.62 108 TYR A O 1
ATOM 875 N N . GLU A 1 109 ? 18.543 5.372 14.967 1.00 94.69 109 GLU A N 1
ATOM 876 C CA . GLU A 1 109 ? 19.320 6.610 15.188 1.00 94.69 109 GLU A CA 1
ATOM 877 C C . GLU A 1 109 ? 19.591 7.415 13.904 1.00 94.69 109 GLU A C 1
ATOM 879 O O . GLU A 1 109 ? 19.560 8.642 13.917 1.00 94.69 109 GLU A O 1
ATOM 884 N N . ALA A 1 110 ? 19.804 6.731 12.775 1.00 92.25 110 ALA A N 1
ATOM 885 C CA . ALA A 1 110 ? 20.052 7.366 11.476 1.00 92.25 110 ALA A CA 1
ATOM 886 C C . ALA A 1 110 ? 18.784 7.931 10.805 1.00 92.25 110 ALA A C 1
ATOM 888 O O . ALA A 1 110 ? 18.870 8.588 9.769 1.00 92.25 110 ALA A O 1
ATOM 889 N N . VAL A 1 111 ? 17.597 7.648 11.347 1.00 94.38 111 VAL A N 1
ATOM 890 C CA . VAL A 1 111 ? 16.332 8.150 10.808 1.00 94.38 111 VAL A CA 1
ATOM 891 C C . VAL A 1 111 ? 15.966 9.431 11.548 1.00 94.38 111 VAL A C 1
ATOM 893 O O . VAL A 1 111 ? 15.537 9.398 12.703 1.00 94.38 111 VAL A O 1
ATOM 896 N N . ASN A 1 112 ? 16.131 10.567 10.873 1.00 94.69 112 ASN A N 1
ATOM 897 C CA . ASN A 1 112 ? 15.819 11.874 11.436 1.00 94.69 112 ASN A CA 1
ATOM 898 C C . ASN A 1 112 ? 14.497 12.418 10.889 1.00 94.69 112 ASN A C 1
ATOM 900 O O . ASN A 1 112 ? 14.296 12.467 9.679 1.00 94.69 112 ASN A O 1
ATOM 904 N N . VAL A 1 113 ? 13.610 12.854 11.782 1.00 95.38 113 VAL A N 1
ATOM 905 C CA . VAL A 1 113 ? 12.405 13.612 11.420 1.00 95.38 113 VAL A CA 1
ATOM 906 C C . VAL A 1 113 ? 12.756 15.103 11.494 1.00 95.38 113 VAL A C 1
ATOM 908 O O . VAL A 1 113 ? 13.204 15.548 12.559 1.00 95.38 113 VAL A O 1
ATOM 911 N N . PRO A 1 114 ? 12.564 15.893 10.421 1.00 94.25 114 PRO A N 1
ATOM 912 C CA . PRO A 1 114 ? 12.827 17.329 10.462 1.00 94.25 114 PRO A CA 1
ATOM 913 C C . PRO A 1 114 ? 11.966 18.024 11.526 1.00 94.25 114 PRO A C 1
ATOM 915 O O . PRO A 1 114 ? 10.743 17.888 11.508 1.00 94.25 114 PRO A O 1
ATOM 918 N N . SER A 1 115 ? 12.556 18.844 12.405 1.00 94.00 115 SER A N 1
ATOM 919 C CA . SER A 1 115 ? 11.788 19.598 13.420 1.00 94.00 115 SER A CA 1
ATOM 920 C C . SER A 1 115 ? 10.727 20.511 12.794 1.00 94.00 115 SER A C 1
ATOM 922 O O . SER A 1 115 ? 9.659 20.721 13.365 1.00 94.00 115 SER A O 1
ATOM 924 N N . LYS A 1 116 ? 10.984 21.002 11.573 1.00 92.25 116 LYS A N 1
ATOM 925 C CA . LYS A 1 116 ? 10.024 21.788 10.787 1.00 92.25 116 LYS A CA 1
ATOM 926 C C . LYS A 1 116 ? 8.711 21.034 10.554 1.00 92.25 116 LYS A C 1
ATOM 928 O O . LYS A 1 116 ? 7.665 21.669 10.604 1.00 92.25 116 LYS A O 1
ATOM 933 N N . ALA A 1 117 ? 8.744 19.710 10.379 1.00 91.25 117 ALA A N 1
ATOM 934 C CA . ALA A 1 117 ? 7.538 18.912 10.163 1.00 91.25 117 ALA A CA 1
ATOM 935 C C . ALA A 1 117 ? 6.554 19.035 11.337 1.00 91.25 117 ALA A C 1
ATOM 937 O O . ALA A 1 117 ? 5.359 19.173 11.112 1.00 91.25 117 ALA A O 1
ATOM 938 N N . PHE A 1 118 ? 7.043 19.082 12.581 1.00 92.81 118 PHE A N 1
ATOM 939 C CA . PHE A 1 118 ? 6.199 19.271 13.771 1.00 92.81 118 PHE A CA 1
ATOM 940 C C . PHE A 1 118 ? 5.650 20.697 13.917 1.00 92.81 118 PHE A C 1
ATOM 942 O O . PHE A 1 118 ? 4.680 20.904 14.639 1.00 92.81 118 PHE A O 1
ATOM 949 N N . GLN A 1 119 ? 6.274 21.680 13.261 1.00 89.69 119 GLN A N 1
ATOM 950 C CA . GLN A 1 119 ? 5.838 23.079 13.276 1.00 89.69 119 GLN A CA 1
ATOM 951 C C . GLN A 1 119 ? 4.806 23.368 12.184 1.00 89.69 119 GLN A C 1
ATOM 953 O O . GLN A 1 119 ? 3.937 24.215 12.373 1.00 89.69 119 GLN A O 1
ATOM 958 N N . THR A 1 120 ? 4.935 22.708 11.030 1.00 86.25 120 THR A N 1
ATOM 959 C CA . THR A 1 120 ? 4.067 22.926 9.866 1.00 86.25 120 THR A CA 1
ATOM 960 C C . THR A 1 120 ? 2.876 21.983 9.818 1.00 86.25 120 THR A C 1
ATOM 962 O O . THR A 1 120 ? 1.825 22.377 9.318 1.00 86.25 120 THR A O 1
ATOM 965 N N . ASP A 1 121 ? 3.028 20.742 10.285 1.00 88.62 121 ASP A N 1
ATOM 966 C CA . ASP A 1 121 ? 1.900 19.820 10.380 1.00 88.62 121 ASP A CA 1
ATOM 967 C C . ASP A 1 121 ? 0.917 20.274 11.466 1.00 88.62 121 ASP A C 1
ATOM 969 O O . ASP A 1 121 ? 1.234 21.056 12.363 1.00 88.62 121 ASP A O 1
ATOM 973 N N . THR A 1 122 ? -0.297 19.731 11.396 1.00 90.50 122 THR A N 1
ATOM 974 C CA . THR A 1 122 ? -1.316 19.902 12.433 1.00 90.50 122 THR A CA 1
ATOM 975 C C . THR A 1 122 ? -0.759 19.561 13.818 1.00 90.50 122 THR A C 1
ATOM 977 O O . THR A 1 122 ? -0.264 18.453 14.036 1.00 90.50 122 THR A O 1
ATOM 980 N N . SER A 1 123 ? -0.899 20.483 14.772 1.00 93.25 123 SER A N 1
ATOM 981 C CA . SER A 1 123 ? -0.549 20.239 16.171 1.00 93.25 123 SER A CA 1
ATOM 982 C C . SER A 1 123 ? -1.617 19.412 16.892 1.00 93.25 123 SER A C 1
ATOM 984 O O . SER A 1 123 ? -2.777 19.352 16.480 1.00 93.25 123 SER A O 1
ATOM 986 N N . TRP A 1 124 ? -1.250 18.799 18.020 1.00 95.69 124 TRP A N 1
ATOM 987 C CA . TRP A 1 124 ? -2.191 18.028 18.838 1.00 95.69 124 TRP A CA 1
ATOM 988 C C . TRP A 1 124 ? -3.414 18.844 19.284 1.00 95.69 124 TRP A C 1
ATOM 990 O O . TRP A 1 124 ? -4.537 18.352 19.231 1.00 95.69 124 TRP A O 1
ATOM 1000 N N . ASP A 1 125 ? -3.225 20.099 19.690 1.00 95.38 125 ASP A N 1
ATOM 1001 C CA . ASP A 1 125 ? -4.326 20.956 20.149 1.00 95.38 125 ASP A CA 1
ATOM 1002 C C . ASP A 1 125 ? -5.262 21.351 19.004 1.00 95.38 125 ASP A C 1
ATOM 1004 O O . ASP A 1 125 ? -6.484 21.367 19.169 1.00 95.38 125 ASP A O 1
ATOM 1008 N N . GLN A 1 126 ? -4.704 21.596 17.817 1.00 94.75 126 GLN A N 1
ATOM 1009 C CA . GLN A 1 126 ? -5.493 21.855 16.614 1.00 94.75 126 GLN A CA 1
ATOM 1010 C C . GLN A 1 126 ? -6.307 20.621 16.218 1.00 94.75 126 GLN A C 1
ATOM 1012 O O . GLN A 1 126 ? -7.516 20.743 16.010 1.00 94.75 126 GLN A O 1
ATOM 1017 N N . ALA A 1 127 ? -5.671 19.442 16.191 1.00 95.31 127 ALA A N 1
ATOM 1018 C CA . ALA A 1 127 ? -6.337 18.171 15.921 1.00 95.31 127 ALA A CA 1
ATOM 1019 C C . ALA A 1 127 ? -7.485 17.918 16.891 1.00 95.31 127 ALA A C 1
ATOM 1021 O O . ALA A 1 127 ? -8.587 17.581 16.464 1.00 95.31 127 ALA A O 1
ATOM 1022 N N . GLN A 1 128 ? -7.261 18.149 18.185 1.00 96.31 128 GLN A N 1
ATOM 1023 C CA . GLN A 1 128 ? -8.320 17.993 19.170 1.00 96.31 128 GLN A CA 1
ATOM 1024 C C . GLN A 1 128 ? -9.510 18.915 18.893 1.00 96.31 128 GLN A C 1
ATOM 1026 O O . GLN A 1 128 ? -10.664 18.489 18.971 1.00 96.31 128 GLN A O 1
ATOM 1031 N N . GLY A 1 129 ? -9.216 20.176 18.566 1.00 96.12 129 GLY A N 1
ATOM 1032 C CA . GLY A 1 129 ? -10.217 21.199 18.305 1.00 96.12 129 GLY A CA 1
ATOM 1033 C C . GLY A 1 129 ? -11.123 20.851 17.128 1.00 96.12 129 GLY A C 1
ATOM 1034 O O . GLY A 1 129 ? -12.344 20.841 17.294 1.00 96.12 129 GLY A O 1
ATOM 1035 N N . PHE A 1 130 ? -10.554 20.560 15.953 1.00 95.62 130 PHE A N 1
ATOM 1036 C CA . PHE A 1 130 ? -11.382 20.263 14.781 1.00 95.62 130 PHE A CA 1
ATOM 1037 C C . PHE A 1 130 ? -12.053 18.891 14.871 1.00 95.62 130 PHE A C 1
ATOM 1039 O O . PHE A 1 130 ? -13.191 18.770 14.439 1.00 95.62 130 PHE A O 1
ATOM 1046 N N . VAL A 1 131 ? -11.421 17.871 15.473 1.00 97.38 131 VAL A N 1
ATOM 1047 C CA . VAL A 1 131 ? -12.052 16.546 15.648 1.00 97.38 131 VAL A CA 1
ATOM 1048 C C . VAL A 1 131 ? -13.331 16.683 16.466 1.00 97.38 131 VAL A C 1
ATOM 1050 O O . VAL A 1 131 ? -14.359 16.133 16.088 1.00 97.38 131 VAL A O 1
ATOM 1053 N N . GLN A 1 132 ? -13.293 17.465 17.548 1.00 96.88 132 GLN A N 1
ATOM 1054 C CA . GLN A 1 132 ? -14.471 17.696 18.377 1.00 96.88 132 GLN A CA 1
ATOM 1055 C C . GLN A 1 132 ? -15.568 18.473 17.636 1.00 96.88 132 GLN A C 1
ATOM 1057 O O . GLN A 1 132 ? -16.734 18.098 17.723 1.00 96.88 132 GLN A O 1
ATOM 1062 N N . ARG A 1 133 ? -15.222 19.546 16.913 1.00 97.50 133 ARG A N 1
ATOM 1063 C CA . ARG A 1 133 ? -16.218 20.346 16.177 1.00 97.50 133 ARG A CA 1
ATOM 1064 C C . ARG A 1 133 ? -16.856 19.562 15.032 1.00 97.50 133 ARG A C 1
ATOM 1066 O O . ARG A 1 133 ? -18.076 19.541 14.932 1.00 97.50 133 ARG A O 1
ATOM 1073 N N . LEU A 1 134 ? -16.049 18.876 14.227 1.00 97.81 134 LEU A N 1
ATOM 1074 C CA . LEU A 1 134 ? -16.528 18.077 13.098 1.00 97.81 134 LEU A CA 1
ATOM 1075 C C . LEU A 1 134 ? -17.338 16.861 13.549 1.00 97.81 134 LEU A C 1
ATOM 1077 O O . LEU A 1 134 ? -18.311 16.517 12.886 1.00 97.81 134 LEU A O 1
ATOM 1081 N N . GLY A 1 135 ? -16.981 16.247 14.682 1.00 97.81 135 GLY A N 1
ATOM 1082 C CA . GLY A 1 135 ? -17.793 15.203 15.305 1.00 97.81 135 GLY A CA 1
ATOM 1083 C C . GLY A 1 135 ? -19.198 15.700 15.646 1.00 97.81 135 GLY A C 1
ATOM 1084 O O . GLY A 1 135 ? -20.178 15.095 15.226 1.00 97.81 135 GLY A O 1
ATOM 1085 N N . VAL A 1 136 ? -19.302 16.868 16.294 1.00 97.88 136 VAL A N 1
ATOM 1086 C CA . VAL A 1 136 ? -20.599 17.504 16.591 1.00 97.88 136 VAL A CA 1
ATOM 1087 C C . VAL A 1 136 ? -21.382 17.819 15.314 1.00 97.88 136 VAL A C 1
ATOM 1089 O O . VAL A 1 136 ? -22.584 17.564 15.265 1.00 97.88 136 VAL A O 1
ATOM 1092 N N . THR A 1 137 ? -20.727 18.353 14.279 1.00 98.19 137 THR A N 1
ATOM 1093 C CA . THR A 1 137 ? -21.374 18.607 12.981 1.00 98.19 137 THR A CA 1
ATOM 1094 C C . THR A 1 137 ? -21.918 17.314 12.371 1.00 98.19 137 THR A C 1
ATOM 1096 O O . THR A 1 137 ? -23.061 17.279 11.921 1.00 98.19 137 THR A O 1
ATOM 1099 N N . ALA A 1 138 ? -21.132 16.236 12.376 1.00 98.12 138 ALA A N 1
ATOM 1100 C CA . ALA A 1 138 ? -21.551 14.950 11.832 1.00 98.12 138 ALA A CA 1
ATOM 1101 C C . ALA A 1 138 ? -22.750 14.367 12.598 1.00 98.12 138 ALA A C 1
ATOM 1103 O O . ALA A 1 138 ? -23.729 13.972 11.963 1.00 98.12 138 ALA A O 1
ATOM 1104 N N . ASP A 1 139 ? -22.739 14.423 13.934 1.00 97.69 139 ASP A N 1
ATOM 1105 C CA . ASP A 1 139 ? -23.861 13.987 14.776 1.00 97.69 139 ASP A CA 1
ATOM 1106 C C . ASP A 1 139 ? -25.148 14.771 14.471 1.00 97.69 139 ASP A C 1
ATOM 1108 O O . ASP A 1 139 ? -26.222 14.181 14.334 1.00 97.69 139 ASP A O 1
ATOM 1112 N N . GLN A 1 140 ? -25.054 16.097 14.307 1.00 98.12 140 GLN A N 1
ATOM 1113 C CA . GLN A 1 140 ? -26.200 16.948 13.949 1.00 98.12 140 GLN A CA 1
ATOM 1114 C C . GLN A 1 140 ? -26.794 16.599 12.580 1.00 98.12 140 GLN A C 1
ATOM 1116 O O . GLN A 1 140 ? -28.003 16.729 12.382 1.00 98.12 140 GLN A O 1
ATOM 1121 N N . LEU A 1 141 ? -25.955 16.149 11.648 1.00 98.00 141 LEU A N 1
ATOM 1122 C CA . LEU A 1 141 ? -26.358 15.724 10.308 1.00 98.00 141 LEU A CA 1
ATOM 1123 C C . LEU A 1 141 ? -26.768 14.242 10.243 1.00 98.00 141 LEU A C 1
ATOM 1125 O O . LEU A 1 141 ? -27.223 13.788 9.193 1.00 98.00 141 LEU A O 1
ATOM 1129 N N . GLY A 1 142 ? -26.613 13.477 11.330 1.00 97.88 142 GLY A N 1
ATOM 1130 C CA . GLY A 1 142 ? -26.834 12.028 11.338 1.00 97.88 142 GLY A CA 1
ATOM 1131 C C . GLY A 1 142 ? -25.822 11.253 10.483 1.00 97.88 142 GLY A C 1
ATOM 1132 O O . GLY A 1 142 ? -26.157 10.204 9.930 1.00 97.88 142 GLY A O 1
ATOM 1133 N N . LEU A 1 143 ? -24.603 11.779 10.340 1.00 98.19 143 LEU A N 1
ATOM 1134 C CA . LEU A 1 143 ? -23.501 11.196 9.574 1.00 98.19 143 LEU A CA 1
ATOM 1135 C C . LEU A 1 143 ? -22.405 10.669 10.507 1.00 98.19 143 LEU A C 1
ATOM 1137 O O . LEU A 1 143 ? -22.221 11.143 11.622 1.00 98.19 143 LEU A O 1
ATOM 1141 N N . GLY A 1 144 ? -21.632 9.697 10.031 1.00 97.00 144 GLY A N 1
ATOM 1142 C CA . GLY A 1 144 ? -20.465 9.170 10.729 1.00 97.00 144 GLY A CA 1
ATOM 1143 C C . GLY A 1 144 ? -19.217 10.024 10.510 1.00 97.00 144 GLY A C 1
ATOM 1144 O O . GLY A 1 144 ? -18.902 10.413 9.382 1.00 97.00 144 GLY A O 1
ATOM 1145 N N . PHE A 1 145 ? -18.458 10.238 11.582 1.00 98.06 145 PHE A N 1
ATOM 1146 C CA . PHE A 1 145 ? -17.149 10.884 11.554 1.00 98.06 145 PHE A CA 1
ATOM 1147 C C . PHE A 1 145 ? -16.102 10.031 12.273 1.00 98.06 145 PHE A C 1
ATOM 1149 O O . PHE A 1 145 ? -16.401 9.407 13.286 1.00 98.06 145 PHE A O 1
ATOM 1156 N N . GLY A 1 146 ? -14.872 9.992 11.762 1.00 97.50 146 GLY A N 1
ATOM 1157 C CA . GLY A 1 146 ? -13.785 9.228 12.368 1.00 97.50 146 GLY A CA 1
ATOM 1158 C C . GLY A 1 146 ? -12.397 9.688 11.947 1.00 97.50 146 GLY A C 1
ATOM 1159 O O . GLY A 1 146 ? -12.215 10.652 11.201 1.00 97.50 146 GLY A O 1
ATOM 1160 N N . VAL A 1 147 ? -11.387 8.955 12.406 1.00 97.44 147 VAL A N 1
ATOM 1161 C CA . VAL A 1 147 ? -9.979 9.245 12.105 1.00 97.44 147 VAL A CA 1
ATOM 1162 C C . VAL A 1 147 ? -9.262 8.012 11.575 1.00 97.44 147 VAL A C 1
ATOM 1164 O O . VAL A 1 147 ? -9.693 6.875 11.773 1.00 97.44 147 VAL A O 1
ATOM 1167 N N . LYS A 1 148 ? -8.154 8.226 10.868 1.00 97.62 148 LYS A N 1
ATOM 1168 C CA . LYS A 1 148 ? -7.285 7.160 10.378 1.00 97.62 148 LYS A CA 1
ATOM 1169 C C . LYS A 1 148 ? -5.841 7.383 10.805 1.00 97.62 148 LYS A C 1
ATOM 1171 O O . LYS A 1 148 ? -5.242 8.394 10.437 1.00 97.62 148 LYS A O 1
ATOM 1176 N N . PHE A 1 149 ? -5.269 6.399 11.499 1.00 96.62 149 PHE A N 1
ATOM 1177 C CA . PHE A 1 149 ? -3.878 6.414 11.952 1.00 96.62 149 PHE A CA 1
ATOM 1178 C C . PHE A 1 149 ? -3.035 5.349 11.230 1.00 96.62 149 PHE A C 1
ATOM 1180 O O . PHE A 1 149 ? -3.298 4.159 11.314 1.00 96.62 149 PHE A O 1
ATOM 1187 N N . SER A 1 150 ? -2.004 5.696 10.474 1.00 93.38 150 SER A N 1
ATOM 1188 C CA . SER A 1 150 ? -1.536 7.044 10.155 1.00 93.38 150 SER A CA 1
ATOM 1189 C C . SER A 1 150 ? -1.178 7.170 8.682 1.00 93.38 150 SER A C 1
ATOM 1191 O O . SER A 1 150 ? -1.163 6.192 7.922 1.00 93.38 150 SER A O 1
ATOM 1193 N N . ASN A 1 151 ? -0.882 8.399 8.273 1.00 91.38 151 ASN A N 1
ATOM 1194 C CA . ASN A 1 151 ? -0.046 8.631 7.106 1.00 91.38 151 ASN A CA 1
ATOM 1195 C C . ASN A 1 151 ? 1.396 8.151 7.344 1.00 91.38 151 ASN A C 1
ATOM 1197 O O . ASN A 1 151 ? 1.751 7.735 8.453 1.00 91.38 151 ASN A O 1
ATOM 1201 N N . THR A 1 152 ? 2.218 8.178 6.299 1.00 93.44 152 THR A N 1
ATOM 1202 C CA . THR A 1 152 ? 3.663 7.953 6.427 1.00 93.44 152 THR A CA 1
ATOM 1203 C C . THR A 1 152 ? 4.316 9.011 7.312 1.00 93.44 152 THR A C 1
ATOM 1205 O O . THR A 1 152 ? 3.780 10.104 7.487 1.00 93.44 152 THR A O 1
ATOM 1208 N N . LEU A 1 153 ? 5.478 8.692 7.882 1.00 94.69 153 LEU A N 1
ATOM 1209 C CA . LEU A 1 153 ? 6.281 9.666 8.618 1.00 94.69 153 LEU A CA 1
ATOM 1210 C C . LEU A 1 153 ? 7.332 10.264 7.684 1.00 94.69 153 LEU A C 1
ATOM 1212 O O . LEU A 1 153 ? 8.159 9.532 7.150 1.00 94.69 153 LEU A O 1
ATOM 1216 N N . ILE A 1 154 ? 7.308 11.580 7.504 1.00 93.75 154 ILE A N 1
ATOM 1217 C CA . ILE A 1 154 ? 8.362 12.304 6.791 1.00 93.75 154 ILE A CA 1
ATOM 1218 C C . ILE A 1 154 ? 9.686 12.219 7.562 1.00 93.75 154 ILE A C 1
ATOM 1220 O O . ILE A 1 154 ? 9.719 12.406 8.779 1.00 93.75 154 ILE A O 1
ATOM 1224 N N . VAL A 1 155 ? 10.773 11.905 6.865 1.00 95.31 155 VAL A N 1
ATOM 1225 C CA . VAL A 1 155 ? 12.129 11.813 7.419 1.00 95.31 155 VAL A CA 1
ATOM 1226 C C . VAL A 1 155 ? 13.134 12.379 6.415 1.00 95.31 155 VAL A C 1
ATOM 1228 O O . VAL A 1 155 ? 12.861 12.434 5.219 1.00 95.31 155 VAL A O 1
ATOM 1231 N N . GLU A 1 156 ? 14.305 12.795 6.878 1.00 94.88 156 GLU A N 1
ATOM 1232 C CA . GLU A 1 156 ? 15.360 13.320 6.009 1.00 94.88 156 GLU A CA 1
ATOM 1233 C C . GLU A 1 156 ? 15.927 12.225 5.103 1.00 94.88 156 GLU A C 1
ATOM 1235 O O . GLU A 1 156 ? 16.330 11.149 5.569 1.00 94.88 156 GLU A O 1
ATOM 1240 N N . ASN A 1 157 ? 16.009 12.521 3.807 1.00 92.88 157 ASN A N 1
ATOM 1241 C CA . ASN A 1 157 ? 16.739 11.689 2.869 1.00 92.88 157 ASN A CA 1
ATOM 1242 C C . ASN A 1 157 ? 18.248 11.885 3.079 1.00 92.88 157 ASN A C 1
ATOM 1244 O O . ASN A 1 157 ? 18.821 12.913 2.730 1.00 92.88 157 ASN A O 1
ATOM 1248 N N . HIS A 1 158 ? 18.888 10.868 3.646 1.00 87.56 158 HIS A N 1
ATOM 1249 C CA . HIS A 1 158 ? 20.319 10.850 3.956 1.00 87.56 158 HIS A CA 1
ATOM 1250 C C . HIS A 1 158 ? 21.096 9.831 3.107 1.00 87.56 158 HIS A C 1
ATOM 1252 O O . HIS A 1 158 ? 22.260 9.550 3.394 1.00 87.56 158 HIS A O 1
ATOM 1258 N N . ARG A 1 159 ? 20.453 9.214 2.107 1.00 84.81 159 ARG A N 1
ATOM 1259 C CA . ARG A 1 159 ? 21.050 8.170 1.259 1.00 84.81 159 ARG A CA 1
ATOM 1260 C C . ARG A 1 159 ? 21.200 8.656 -0.179 1.00 84.81 159 ARG A C 1
ATOM 1262 O O . ARG A 1 159 ? 20.538 9.592 -0.603 1.00 84.81 159 ARG A O 1
ATOM 1269 N N . SER A 1 160 ? 22.036 7.963 -0.946 1.00 83.25 160 SER A N 1
ATOM 1270 C CA . SER A 1 160 ? 22.351 8.291 -2.343 1.00 83.25 160 SER A CA 1
ATOM 1271 C C . SER A 1 160 ? 21.434 7.614 -3.371 1.00 83.25 160 SER A C 1
ATOM 1273 O O . SER A 1 160 ? 21.816 7.491 -4.529 1.00 83.25 160 SER A O 1
ATOM 1275 N N . PHE A 1 161 ? 20.279 7.084 -2.952 1.00 79.81 161 PHE A N 1
ATOM 1276 C CA . PHE A 1 161 ? 19.372 6.368 -3.859 1.00 79.81 161 PHE A CA 1
ATOM 1277 C C . PHE A 1 161 ? 18.481 7.324 -4.661 1.00 79.81 161 PHE A C 1
ATOM 1279 O O . PHE A 1 161 ? 18.290 7.134 -5.856 1.00 79.81 161 PHE A O 1
ATOM 1286 N N . PHE A 1 162 ? 17.937 8.352 -4.007 1.00 82.56 162 PHE A N 1
ATOM 1287 C CA . PHE A 1 162 ? 17.160 9.389 -4.681 1.00 82.56 162 PHE A CA 1
ATOM 1288 C C . PHE A 1 162 ? 18.075 10.485 -5.247 1.00 82.56 162 PHE A C 1
ATOM 1290 O O . PHE A 1 162 ? 19.201 10.640 -4.761 1.00 82.56 162 PHE A O 1
ATOM 1297 N N . PRO A 1 163 ? 17.599 11.276 -6.230 1.00 82.38 163 PRO A N 1
ATOM 1298 C CA . PRO A 1 163 ? 18.316 12.456 -6.703 1.00 82.38 163 PRO A CA 1
ATOM 1299 C C . PRO A 1 163 ? 18.710 13.379 -5.547 1.00 82.38 163 PRO A C 1
ATOM 1301 O O . PRO A 1 163 ? 17.946 13.547 -4.599 1.00 82.38 163 PRO A O 1
ATOM 1304 N N . GLU A 1 164 ? 19.860 14.051 -5.643 1.00 84.94 164 GLU A N 1
ATOM 1305 C CA . GLU A 1 164 ? 20.336 14.957 -4.582 1.00 84.94 164 GLU A CA 1
ATOM 1306 C C . GLU A 1 164 ? 19.371 16.116 -4.277 1.00 84.94 164 GLU A C 1
ATOM 1308 O O . GLU A 1 164 ? 19.432 16.715 -3.197 1.00 84.94 164 GLU A O 1
ATOM 1313 N N . SER A 1 165 ? 18.487 16.453 -5.221 1.00 90.06 165 SER A N 1
ATOM 1314 C CA . SER A 1 165 ? 17.421 17.439 -5.043 1.00 90.06 165 SER A CA 1
ATOM 1315 C C . SER A 1 165 ? 16.327 16.974 -4.081 1.00 90.06 165 SER A C 1
ATOM 1317 O O . SER A 1 165 ? 15.656 17.818 -3.494 1.00 90.06 165 SER A O 1
ATOM 1319 N N . GLU A 1 166 ? 16.152 15.663 -3.908 1.00 91.12 166 GLU A N 1
ATOM 1320 C CA . GLU A 1 166 ? 15.155 15.092 -3.011 1.00 91.12 166 GLU A CA 1
ATOM 1321 C C . GLU A 1 166 ? 15.704 15.055 -1.583 1.00 91.12 166 GLU A C 1
ATOM 1323 O O . GLU A 1 166 ? 16.621 14.292 -1.263 1.00 91.12 166 GLU A O 1
ATOM 1328 N N . LYS A 1 167 ? 15.179 15.927 -0.720 1.00 91.69 167 LYS A N 1
ATOM 1329 C CA . LYS A 1 167 ? 15.666 16.100 0.659 1.00 91.69 167 LYS A CA 1
ATOM 1330 C C . LYS A 1 167 ? 14.892 15.266 1.669 1.00 91.69 167 LYS A C 1
ATOM 1332 O O . LYS A 1 167 ? 15.351 15.118 2.803 1.00 91.69 167 LYS A O 1
ATOM 1337 N N . GLU A 1 168 ? 13.752 14.711 1.279 1.00 92.19 168 GLU A N 1
ATOM 1338 C CA . GLU A 1 168 ? 12.824 14.047 2.185 1.00 92.19 168 GLU A CA 1
ATOM 1339 C C . GLU A 1 168 ? 12.482 12.644 1.670 1.00 92.19 168 GLU A C 1
ATOM 1341 O O . GLU A 1 168 ? 12.513 12.349 0.479 1.00 92.19 168 GLU A O 1
ATOM 1346 N N . MET A 1 169 ? 12.180 11.734 2.588 1.00 92.31 169 MET A N 1
ATOM 1347 C CA . MET A 1 169 ? 11.643 10.414 2.278 1.00 92.31 169 MET A CA 1
ATOM 1348 C C . MET A 1 169 ? 10.546 10.047 3.282 1.00 92.31 169 MET A C 1
ATOM 1350 O O . MET A 1 169 ? 10.395 10.678 4.327 1.00 92.31 169 MET A O 1
ATOM 1354 N N . TYR A 1 170 ? 9.765 9.014 2.969 1.00 92.38 170 TYR A N 1
ATOM 1355 C CA . TYR A 1 170 ? 8.569 8.659 3.731 1.00 92.38 170 TYR A CA 1
ATOM 1356 C C . TYR A 1 170 ? 8.708 7.283 4.382 1.00 92.38 170 TYR A C 1
ATOM 1358 O O . TYR A 1 170 ? 8.696 6.243 3.719 1.00 92.38 170 TYR A O 1
ATOM 1366 N N . LEU A 1 171 ? 8.819 7.271 5.708 1.00 94.44 171 LEU A N 1
ATOM 1367 C CA . LEU A 1 171 ? 8.913 6.062 6.511 1.00 94.44 171 LEU A CA 1
ATOM 1368 C C . LEU A 1 171 ? 7.545 5.374 6.621 1.00 94.44 171 LEU A C 1
ATOM 1370 O O . LEU A 1 171 ? 6.527 5.977 6.975 1.00 94.44 171 LEU A O 1
ATOM 1374 N N . SER A 1 172 ? 7.550 4.070 6.342 1.00 94.38 172 SER A N 1
ATOM 1375 C CA . SER A 1 172 ? 6.420 3.151 6.491 1.00 94.38 172 SER A CA 1
ATOM 1376 C C . SER A 1 172 ? 6.870 1.841 7.152 1.00 94.38 172 SER A C 1
ATOM 1378 O O . SER A 1 172 ? 8.028 1.688 7.542 1.00 94.38 172 SER A O 1
ATOM 1380 N N . GLY A 1 173 ? 5.961 0.872 7.280 1.00 93.75 173 GLY A N 1
ATOM 1381 C CA . GLY A 1 173 ? 6.306 -0.463 7.765 1.00 93.75 173 GLY A CA 1
ATOM 1382 C C . GLY A 1 173 ? 6.428 -0.567 9.295 1.00 93.75 173 GLY A C 1
ATOM 1383 O O . GLY A 1 173 ? 5.736 0.159 10.008 1.00 93.75 173 GLY A O 1
ATOM 1384 N N . PRO A 1 174 ? 7.249 -1.504 9.809 1.00 95.25 174 PRO A N 1
ATOM 1385 C CA . PRO A 1 174 ? 7.300 -1.864 11.228 1.00 95.25 174 PRO A CA 1
ATOM 1386 C C . PRO A 1 174 ? 7.474 -0.696 12.218 1.00 95.25 174 PRO A C 1
ATOM 1388 O O . PRO A 1 174 ? 6.658 -0.619 13.134 1.00 95.25 174 PRO A O 1
ATOM 1391 N N . PRO A 1 175 ? 8.434 0.241 12.062 1.00 96.38 175 PRO A N 1
ATOM 1392 C CA . PRO A 1 175 ? 8.580 1.341 13.021 1.00 96.38 175 PRO A CA 1
ATOM 1393 C C . PRO A 1 175 ? 7.350 2.255 13.079 1.00 96.38 175 PRO A C 1
ATOM 1395 O O . PRO A 1 175 ? 6.972 2.727 14.149 1.00 96.38 175 PRO A O 1
ATOM 1398 N N . LEU A 1 176 ? 6.671 2.459 11.944 1.00 97.75 176 LEU A N 1
ATOM 1399 C CA . LEU A 1 176 ? 5.457 3.273 11.898 1.00 97.75 176 LEU A CA 1
ATOM 1400 C C . LEU A 1 176 ? 4.323 2.655 12.724 1.00 97.75 176 LEU A C 1
ATOM 1402 O O . LEU A 1 176 ? 3.495 3.389 13.251 1.00 97.75 176 LEU A O 1
ATOM 1406 N N . HIS A 1 177 ? 4.285 1.325 12.852 1.00 98.44 177 HIS A N 1
ATOM 1407 C CA . HIS A 1 177 ? 3.268 0.645 13.648 1.00 98.44 177 HIS A CA 1
ATOM 1408 C C . HIS A 1 177 ? 3.324 1.070 15.118 1.00 98.44 177 HIS A C 1
ATOM 1410 O O . HIS A 1 177 ? 2.299 1.426 15.682 1.00 98.44 177 HIS A O 1
ATOM 1416 N N . VAL A 1 178 ? 4.519 1.096 15.718 1.00 98.44 178 VAL A N 1
ATOM 1417 C CA . VAL A 1 178 ? 4.701 1.485 17.127 1.00 98.44 178 VAL A CA 1
ATOM 1418 C C . VAL A 1 178 ? 4.271 2.931 17.354 1.00 98.44 178 VAL A C 1
ATOM 1420 O O . VAL A 1 178 ? 3.526 3.211 18.293 1.00 98.44 178 VAL A O 1
ATOM 1423 N N . LEU A 1 179 ? 4.678 3.839 16.460 1.00 98.50 179 LEU A N 1
ATOM 1424 C CA . LEU A 1 179 ? 4.280 5.246 16.519 1.00 98.50 179 LEU A CA 1
ATOM 1425 C C . LEU A 1 179 ? 2.757 5.401 16.394 1.00 98.50 179 LEU A C 1
ATOM 1427 O O . LEU A 1 179 ? 2.124 6.051 17.219 1.00 98.50 179 LEU A O 1
ATOM 1431 N N . ALA A 1 180 ? 2.142 4.772 15.394 1.00 98.38 180 ALA A N 1
ATOM 1432 C CA . ALA A 1 180 ? 0.704 4.884 15.182 1.00 98.38 180 ALA A CA 1
ATOM 1433 C C . ALA A 1 180 ? -0.108 4.256 16.325 1.00 98.38 180 ALA A C 1
ATOM 1435 O O . ALA A 1 180 ? -1.125 4.823 16.707 1.00 98.38 180 ALA A O 1
ATOM 1436 N N . THR A 1 181 ? 0.333 3.137 16.909 1.00 98.62 181 THR A N 1
ATOM 1437 C CA . THR A 1 181 ? -0.347 2.516 18.060 1.00 98.62 181 THR A CA 1
ATOM 1438 C C . THR A 1 181 ? -0.255 3.395 19.312 1.00 98.62 181 THR A C 1
ATOM 1440 O O . THR A 1 181 ? -1.265 3.584 19.983 1.00 98.62 181 THR A O 1
ATOM 1443 N N . ASN A 1 182 ? 0.899 4.018 19.587 1.00 98.75 182 ASN A N 1
ATOM 1444 C CA . ASN A 1 182 ? 1.016 5.016 20.664 1.00 98.75 182 ASN A CA 1
ATOM 1445 C C . ASN A 1 182 ? 0.135 6.254 20.395 1.00 98.75 182 ASN A C 1
ATOM 1447 O O . ASN A 1 182 ? -0.370 6.879 21.324 1.00 98.75 182 ASN A O 1
ATOM 1451 N N . LEU A 1 183 ? -0.067 6.627 19.126 1.00 98.38 183 LEU A N 1
ATOM 1452 C CA . LEU A 1 183 ? -0.967 7.726 18.771 1.00 98.38 183 LEU A CA 1
ATOM 1453 C C . LEU A 1 183 ? -2.441 7.349 18.975 1.00 98.38 183 LEU A C 1
ATOM 1455 O O . LEU A 1 183 ? -3.220 8.191 19.415 1.00 98.38 183 LEU A O 1
ATOM 1459 N N . VAL A 1 184 ? -2.819 6.098 18.686 1.00 98.69 184 VAL A N 1
ATOM 1460 C CA . VAL A 1 184 ? -4.155 5.558 18.992 1.00 98.69 184 VAL A CA 1
ATOM 1461 C C . VAL A 1 184 ? -4.426 5.619 20.494 1.00 98.69 184 VAL A C 1
ATOM 1463 O O . VAL A 1 184 ? -5.512 6.042 20.880 1.00 98.69 184 VAL A O 1
ATOM 1466 N N . ASP A 1 185 ? -3.448 5.246 21.318 1.00 98.69 185 ASP A N 1
ATOM 1467 C CA . ASP A 1 185 ? -3.529 5.313 22.783 1.00 98.69 185 ASP A CA 1
ATOM 1468 C C . ASP A 1 185 ? -3.782 6.741 23.275 1.00 98.69 185 ASP A C 1
ATOM 1470 O O . ASP A 1 185 ? -4.842 7.033 23.828 1.00 98.69 185 ASP A O 1
ATOM 1474 N N . ARG A 1 186 ? -2.917 7.684 22.883 1.00 98.44 186 ARG A N 1
ATOM 1475 C CA . ARG A 1 186 ? -3.097 9.115 23.177 1.00 98.44 186 ARG A CA 1
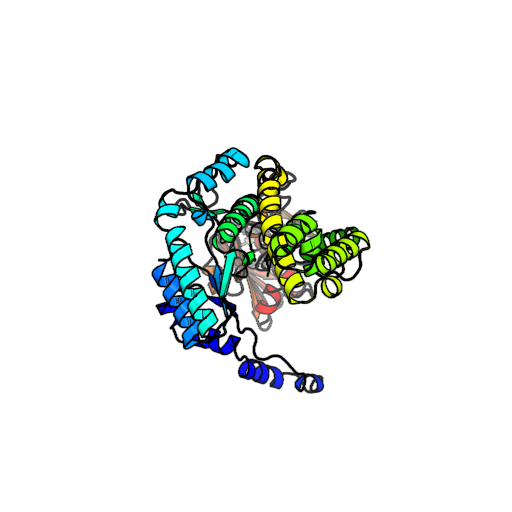ATOM 1476 C C . ARG A 1 186 ? -4.447 9.667 22.696 1.00 98.44 186 ARG A C 1
ATOM 1478 O O . ARG A 1 186 ? -5.032 10.543 23.333 1.00 98.44 186 ARG A O 1
ATOM 1485 N N . PHE A 1 187 ? -4.937 9.206 21.545 1.00 98.56 187 PHE A N 1
ATOM 1486 C CA . PHE A 1 187 ? -6.241 9.611 21.018 1.00 98.56 187 PHE A CA 1
ATOM 1487 C C . PHE A 1 187 ? -7.396 9.080 21.862 1.00 98.56 187 PHE A C 1
ATOM 1489 O O . PHE A 1 187 ? -8.323 9.836 22.164 1.00 98.56 187 PHE A O 1
ATOM 1496 N N . ARG A 1 188 ? -7.327 7.821 22.289 1.00 98.12 188 ARG A N 1
ATOM 1497 C CA . ARG A 1 188 ? -8.338 7.204 23.151 1.00 98.12 188 ARG A CA 1
ATOM 1498 C C . ARG A 1 188 ? -8.346 7.780 24.557 1.00 98.12 188 ARG A C 1
ATOM 1500 O O . ARG A 1 188 ? -9.433 7.972 25.092 1.00 98.12 188 ARG A O 1
ATOM 1507 N N . ASP A 1 189 ? -7.202 8.186 25.094 1.00 98.06 189 ASP A N 1
ATOM 1508 C CA . ASP A 1 189 ? -7.153 8.923 26.362 1.00 98.06 189 ASP A CA 1
ATOM 1509 C C . ASP A 1 189 ? -7.953 10.234 26.305 1.00 98.06 189 ASP A C 1
ATOM 1511 O O . ASP A 1 189 ? -8.555 10.656 27.294 1.00 98.06 189 ASP A O 1
ATOM 1515 N N . ARG A 1 190 ? -7.996 10.888 25.135 1.00 98.00 190 ARG A N 1
ATOM 1516 C CA . ARG A 1 190 ? -8.700 12.166 24.957 1.00 98.00 190 ARG A CA 1
ATOM 1517 C C . ARG A 1 190 ? -10.168 12.025 24.560 1.00 98.00 190 ARG A C 1
ATOM 1519 O O . ARG A 1 190 ? -10.986 12.852 24.979 1.00 98.00 190 ARG A O 1
ATOM 1526 N N . PHE A 1 191 ? -10.479 11.062 23.697 1.00 98.19 191 PHE A N 1
ATOM 1527 C CA . PHE A 1 191 ? -11.782 10.937 23.033 1.00 98.19 191 PHE A CA 1
ATOM 1528 C C . PHE A 1 191 ? -12.556 9.672 23.407 1.00 98.19 191 PHE A C 1
ATOM 1530 O O . PHE A 1 191 ? -13.699 9.510 22.978 1.00 98.19 191 PHE A O 1
ATOM 1537 N N . GLY A 1 192 ? -11.963 8.775 24.193 1.00 98.19 192 GLY A N 1
ATOM 1538 C CA . GLY A 1 192 ? -12.514 7.448 24.431 1.00 98.19 192 GLY A CA 1
ATOM 1539 C C . GLY A 1 192 ? -12.713 6.678 23.121 1.00 98.19 192 GLY A C 1
ATOM 1540 O O . GLY A 1 192 ? -11.955 6.821 22.162 1.00 98.19 192 GLY A O 1
ATOM 1541 N N . ASP A 1 193 ? -13.769 5.870 23.078 1.00 97.12 193 ASP A N 1
ATOM 1542 C CA . ASP A 1 193 ? -14.196 5.091 21.905 1.00 97.12 193 ASP A CA 1
ATOM 1543 C C . ASP A 1 193 ? -15.286 5.822 21.098 1.00 97.12 193 ASP A C 1
ATOM 1545 O O . ASP A 1 193 ? -16.040 5.203 20.353 1.00 97.12 193 ASP A O 1
ATOM 1549 N N . HIS A 1 194 ? -15.419 7.142 21.273 1.00 96.31 194 HIS A N 1
ATOM 1550 C CA . HIS A 1 194 ? -16.484 7.914 20.631 1.00 96.31 194 HIS A CA 1
ATOM 1551 C C . HIS A 1 194 ? -16.342 7.946 19.103 1.00 96.31 194 HIS A C 1
ATOM 1553 O O . HIS A 1 194 ? -17.342 7.864 18.393 1.00 96.31 194 HIS A O 1
ATOM 1559 N N . TYR A 1 195 ? -15.105 8.017 18.598 1.00 97.50 195 TYR A N 1
ATOM 1560 C CA . TYR A 1 195 ? -14.830 8.050 17.164 1.00 97.50 195 TYR A CA 1
ATOM 1561 C C . TYR A 1 195 ? -14.249 6.719 16.668 1.00 97.50 195 TYR A C 1
ATOM 1563 O O . TYR A 1 195 ? -13.262 6.241 17.237 1.00 97.50 195 TYR A O 1
ATOM 1571 N N . PRO A 1 196 ? -14.775 6.140 15.571 1.00 96.81 196 PRO A N 1
ATOM 1572 C CA . PRO A 1 196 ? -14.147 5.005 14.915 1.00 96.81 196 PRO A CA 1
ATOM 1573 C C . PRO A 1 196 ? -12.753 5.374 14.398 1.00 96.81 196 PRO A C 1
ATOM 1575 O O . PRO A 1 196 ? -12.517 6.465 13.866 1.00 96.81 196 PRO A O 1
ATOM 1578 N N . ILE A 1 197 ? -11.832 4.418 14.523 1.00 98.50 197 ILE A N 1
ATOM 1579 C CA . ILE A 1 197 ? -10.440 4.572 14.110 1.00 98.50 197 ILE A CA 1
ATOM 1580 C C . ILE A 1 197 ? -10.114 3.538 13.032 1.00 98.50 197 ILE A C 1
ATOM 1582 O O . ILE A 1 197 ? -10.013 2.340 13.306 1.00 98.50 197 ILE A O 1
ATOM 1586 N N . SER A 1 198 ? -9.874 4.012 11.810 1.00 97.44 198 SER A N 1
ATOM 1587 C CA . SER A 1 198 ? -9.219 3.215 10.771 1.00 97.44 198 SER A CA 1
ATOM 1588 C C . SER A 1 198 ? -7.707 3.191 11.003 1.00 97.44 198 SER A C 1
ATOM 1590 O O . SER A 1 198 ? -7.131 4.149 11.517 1.00 97.44 198 SER A O 1
ATOM 1592 N N . PHE A 1 199 ? -7.027 2.122 10.586 1.00 97.94 199 PHE A N 1
ATOM 1593 C CA . PHE A 1 199 ? -5.592 1.980 10.835 1.00 97.94 199 PHE A CA 1
ATOM 1594 C C . PHE A 1 199 ? -4.801 1.559 9.596 1.00 97.94 199 PHE A C 1
ATOM 1596 O O . PHE A 1 199 ? -5.266 0.737 8.809 1.00 97.94 199 PHE A O 1
ATOM 1603 N N . SER A 1 200 ? -3.609 2.128 9.390 1.00 94.81 200 SER A N 1
ATOM 1604 C CA . SER A 1 200 ? -2.775 1.884 8.201 1.00 94.81 200 SER A CA 1
ATOM 1605 C C . SER A 1 200 ? -1.268 1.996 8.442 1.00 94.81 200 SER A C 1
ATOM 1607 O O . SER A 1 200 ? -0.553 2.567 7.620 1.00 94.81 200 SER A O 1
ATOM 1609 N N . ALA A 1 201 ? -0.766 1.443 9.546 1.00 96.88 201 ALA A N 1
ATOM 1610 C CA . ALA A 1 201 ? 0.650 1.520 9.898 1.00 96.88 201 ALA A CA 1
ATOM 1611 C C . ALA A 1 201 ? 1.257 0.135 10.158 1.00 96.88 201 ALA A C 1
ATOM 1613 O O . ALA A 1 201 ? 0.940 -0.519 11.146 1.00 96.88 201 ALA A O 1
ATOM 1614 N N . GLY A 1 202 ? 2.131 -0.329 9.258 1.00 96.25 202 GLY A N 1
ATOM 1615 C CA . GLY A 1 202 ? 2.949 -1.532 9.471 1.00 96.25 202 GLY A CA 1
ATOM 1616 C C . GLY A 1 202 ? 2.178 -2.824 9.775 1.00 96.25 202 GLY A C 1
ATOM 1617 O O . GLY A 1 202 ? 2.681 -3.668 10.513 1.00 96.25 202 GLY A O 1
ATOM 1618 N N . ILE A 1 203 ? 0.960 -2.977 9.245 1.00 97.88 203 ILE A N 1
ATOM 1619 C CA . ILE A 1 203 ? 0.138 -4.176 9.453 1.00 97.88 203 ILE A CA 1
ATOM 1620 C C . ILE A 1 203 ? 0.700 -5.369 8.679 1.00 97.88 203 ILE A C 1
ATOM 1622 O O . ILE A 1 203 ? 0.894 -5.293 7.461 1.00 97.88 203 ILE A O 1
ATOM 1626 N N . ASP A 1 204 ? 0.890 -6.473 9.394 1.00 96.62 204 ASP A N 1
ATOM 1627 C CA . ASP A 1 204 ? 1.298 -7.783 8.908 1.00 96.62 204 ASP A CA 1
ATOM 1628 C C . ASP A 1 204 ? 0.526 -8.897 9.643 1.00 96.62 204 ASP A C 1
ATOM 1630 O O . ASP A 1 204 ? -0.318 -8.657 10.508 1.00 96.62 204 ASP A O 1
ATOM 1634 N N . ARG A 1 205 ? 0.840 -10.155 9.325 1.00 96.19 205 ARG A N 1
ATOM 1635 C CA . ARG A 1 205 ? 0.192 -11.322 9.942 1.00 96.19 205 ARG A CA 1
ATOM 1636 C C . ARG A 1 205 ? 0.350 -11.421 11.463 1.00 96.19 205 ARG A C 1
ATOM 1638 O O . ARG A 1 205 ? -0.365 -12.201 12.072 1.00 96.19 205 ARG A O 1
ATOM 1645 N N . LYS A 1 206 ? 1.333 -10.742 12.067 1.00 96.56 206 LYS A N 1
ATOM 1646 C CA . LYS A 1 206 ? 1.653 -10.874 13.496 1.00 96.56 206 LYS A CA 1
ATOM 1647 C C . LYS A 1 206 ? 0.899 -9.872 14.362 1.00 96.56 206 LYS A C 1
ATOM 1649 O O . LYS A 1 206 ? 0.622 -10.220 15.499 1.00 96.56 206 LYS A O 1
ATOM 1654 N N . ASN A 1 207 ? 0.585 -8.679 13.844 1.00 98.12 207 ASN A N 1
ATOM 1655 C CA . ASN A 1 207 ? -0.192 -7.655 14.562 1.00 98.12 207 ASN A CA 1
ATOM 1656 C C . ASN A 1 207 ? -1.624 -7.474 14.070 1.00 98.12 207 ASN A C 1
ATOM 1658 O O . ASN A 1 207 ? -2.372 -6.738 14.704 1.00 98.12 207 ASN A O 1
ATOM 1662 N N . PHE A 1 208 ? -2.029 -8.088 12.956 1.00 98.50 208 PHE A N 1
ATOM 1663 C CA . PHE A 1 208 ? -3.386 -7.893 12.449 1.00 98.50 208 PHE A CA 1
ATOM 1664 C C . PHE A 1 208 ? -4.450 -8.228 13.505 1.00 98.50 208 PHE A C 1
ATOM 1666 O O . PHE A 1 208 ? -5.340 -7.421 13.751 1.00 98.50 208 PHE A O 1
ATOM 1673 N N . ALA A 1 209 ? -4.319 -9.375 14.177 1.00 98.44 209 ALA A N 1
ATOM 1674 C CA . ALA A 1 209 ? -5.256 -9.779 15.219 1.00 98.44 209 ALA A CA 1
ATOM 1675 C C . ALA A 1 209 ? -5.221 -8.838 16.438 1.00 98.44 209 ALA A C 1
ATOM 1677 O O . ALA A 1 209 ? -6.265 -8.520 16.994 1.00 98.44 209 ALA A O 1
ATOM 1678 N N . ASP A 1 210 ? -4.050 -8.309 16.799 1.00 98.62 210 ASP A N 1
ATOM 1679 C CA . ASP A 1 210 ? -3.922 -7.304 17.860 1.00 98.62 210 ASP A CA 1
ATOM 1680 C C . ASP A 1 210 ? -4.638 -5.988 17.501 1.00 98.62 210 ASP A C 1
ATOM 1682 O O . ASP A 1 210 ? -5.384 -5.439 18.308 1.00 98.62 210 ASP A O 1
ATOM 1686 N N . ALA A 1 211 ? -4.500 -5.520 16.256 1.00 98.56 211 ALA A N 1
ATOM 1687 C CA . ALA A 1 211 ? -5.222 -4.347 15.760 1.00 98.56 211 ALA A CA 1
ATOM 1688 C C . ALA A 1 211 ? -6.751 -4.551 15.782 1.00 98.56 211 ALA A C 1
ATOM 1690 O O . ALA A 1 211 ? -7.495 -3.623 16.104 1.00 98.56 211 ALA A O 1
ATOM 1691 N N . VAL A 1 212 ? -7.223 -5.771 15.496 1.00 98.62 212 VAL A N 1
ATOM 1692 C CA . VAL A 1 212 ? -8.639 -6.145 15.655 1.00 98.62 212 VAL A CA 1
ATOM 1693 C C . VAL A 1 212 ? -9.044 -6.148 17.131 1.00 98.62 212 VAL A C 1
ATOM 1695 O O . VAL A 1 212 ? -10.100 -5.619 17.464 1.00 98.62 212 VAL A O 1
ATOM 1698 N N . ALA A 1 213 ? -8.210 -6.691 18.021 1.00 98.69 213 ALA A N 1
ATOM 1699 C CA . ALA A 1 213 ? -8.470 -6.790 19.460 1.00 98.69 213 ALA A CA 1
ATOM 1700 C C . ALA A 1 213 ? -8.572 -5.428 20.161 1.00 98.69 213 ALA A C 1
ATOM 1702 O O . ALA A 1 213 ? -9.258 -5.300 21.174 1.00 98.69 213 ALA A O 1
ATOM 1703 N N . ILE A 1 214 ? -7.929 -4.399 19.609 1.00 98.56 214 ILE A N 1
ATOM 1704 C CA . ILE A 1 214 ? -8.111 -3.014 20.048 1.00 98.56 214 ILE A CA 1
ATOM 1705 C C . ILE A 1 214 ? -9.215 -2.292 19.260 1.00 98.56 214 ILE A C 1
ATOM 1707 O O . ILE A 1 214 ? -9.353 -1.083 19.362 1.00 98.56 214 ILE A O 1
ATOM 1711 N N . GLY A 1 215 ? -10.043 -2.978 18.476 1.00 98.19 215 GLY A N 1
ATOM 1712 C CA . GLY A 1 215 ? -11.220 -2.389 17.829 1.00 98.19 215 GLY A CA 1
ATOM 1713 C C . GLY A 1 215 ? -10.917 -1.386 16.712 1.00 98.19 215 GLY A C 1
ATOM 1714 O O . GLY A 1 215 ? -11.705 -0.465 16.502 1.00 98.19 215 GLY A O 1
ATOM 1715 N N . LEU A 1 216 ? -9.789 -1.529 16.011 1.00 98.44 216 LEU A N 1
ATOM 1716 C CA . LEU A 1 216 ? -9.494 -0.722 14.825 1.00 98.44 216 LEU A CA 1
ATOM 1717 C C . LEU A 1 216 ? -10.270 -1.251 13.619 1.00 98.44 216 LEU A C 1
ATOM 1719 O O . LEU A 1 216 ? -10.227 -2.444 13.317 1.00 98.44 216 LEU A O 1
ATOM 1723 N N . THR A 1 217 ? -10.951 -0.368 12.891 1.00 93.56 217 THR A N 1
ATOM 1724 C CA . THR A 1 217 ? -11.683 -0.745 11.679 1.00 93.56 217 THR A CA 1
ATOM 1725 C C . THR A 1 217 ? -11.940 0.452 10.750 1.00 93.56 217 THR A C 1
ATOM 1727 O O . THR A 1 217 ? -12.318 1.526 11.217 1.00 93.56 217 THR A O 1
ATOM 1730 N N . PRO A 1 218 ? -11.750 0.304 9.424 1.00 94.69 218 PRO A N 1
ATOM 1731 C CA . PRO A 1 218 ? -11.069 -0.807 8.757 1.00 94.69 218 PRO A CA 1
ATOM 1732 C C . PRO A 1 218 ? -9.545 -0.768 8.971 1.00 94.69 218 PRO A C 1
ATOM 1734 O O . PRO A 1 218 ? -8.947 0.304 9.123 1.00 94.69 218 PRO A O 1
ATOM 1737 N N . ILE A 1 219 ? -8.906 -1.939 8.903 1.00 97.25 219 ILE A N 1
ATOM 1738 C CA . ILE A 1 219 ? -7.446 -2.112 8.968 1.00 97.25 219 ILE A CA 1
ATOM 1739 C C . ILE A 1 219 ? -6.893 -2.243 7.543 1.00 97.25 219 ILE A C 1
ATOM 1741 O O . ILE A 1 219 ? -7.336 -3.081 6.764 1.00 97.25 219 ILE A O 1
ATOM 1745 N N . THR A 1 220 ? -5.915 -1.411 7.188 1.00 94.94 220 THR A N 1
ATOM 1746 C CA . THR A 1 220 ? -5.284 -1.366 5.860 1.00 94.94 220 THR A CA 1
ATOM 1747 C C . THR A 1 220 ? -3.826 -1.831 5.940 1.00 94.94 220 THR A C 1
ATOM 1749 O O . THR A 1 220 ? -3.106 -1.450 6.862 1.00 94.94 220 THR A O 1
ATOM 1752 N N . SER A 1 221 ? -3.356 -2.595 4.949 1.00 94.31 221 SER A N 1
ATOM 1753 C CA . SER A 1 221 ? -1.947 -2.998 4.810 1.00 94.31 221 SER A CA 1
ATOM 1754 C C . SER A 1 221 ? -1.392 -2.547 3.455 1.00 94.31 221 SER A C 1
ATOM 1756 O O . SER A 1 221 ? -2.119 -2.524 2.466 1.00 94.31 221 SER A O 1
ATOM 1758 N N . CYS A 1 222 ? -0.114 -2.162 3.425 1.00 92.25 222 CYS A N 1
ATOM 1759 C CA . CYS A 1 222 ? 0.597 -1.739 2.214 1.00 92.25 222 CYS A CA 1
ATOM 1760 C C . CYS A 1 222 ? 1.994 -2.370 2.167 1.00 92.25 222 CYS A C 1
ATOM 1762 O O . CYS A 1 222 ? 2.219 -3.299 1.398 1.00 92.25 222 CYS A O 1
ATOM 1764 N N . SER A 1 223 ? 2.905 -1.960 3.061 1.00 90.56 223 SER A N 1
ATOM 1765 C CA . SER A 1 223 ? 4.311 -2.395 3.040 1.00 90.56 223 SER A CA 1
ATOM 1766 C C . SER A 1 223 ? 4.499 -3.913 3.122 1.00 90.56 223 SER A C 1
ATOM 1768 O O . SER A 1 223 ? 5.506 -4.424 2.643 1.00 90.56 223 SER A O 1
ATOM 1770 N N . ASP A 1 224 ? 3.571 -4.651 3.745 1.00 92.06 224 ASP A N 1
ATOM 1771 C CA . ASP A 1 224 ? 3.649 -6.114 3.758 1.00 92.06 224 ASP A CA 1
ATOM 1772 C C . ASP A 1 224 ? 3.170 -6.741 2.443 1.00 92.06 224 ASP A C 1
ATOM 1774 O O . ASP A 1 224 ? 3.779 -7.704 1.988 1.00 92.06 224 ASP A O 1
ATOM 1778 N N . LEU A 1 225 ? 2.150 -6.169 1.796 1.00 89.12 225 LEU A N 1
ATOM 1779 C CA . LEU A 1 225 ? 1.626 -6.643 0.509 1.00 89.12 225 LEU A CA 1
ATOM 1780 C C . LEU A 1 225 ? 2.573 -6.349 -0.663 1.00 89.12 225 LEU A C 1
ATOM 1782 O O . LEU A 1 225 ? 2.522 -7.055 -1.659 1.00 89.12 225 LEU A O 1
ATOM 1786 N N . LEU A 1 226 ? 3.474 -5.369 -0.534 1.00 83.81 226 LEU A N 1
ATOM 1787 C CA . LEU A 1 226 ? 4.526 -5.093 -1.527 1.00 83.81 226 LEU A CA 1
ATOM 1788 C C . LEU A 1 226 ? 5.671 -6.124 -1.519 1.00 83.81 226 LEU A C 1
ATOM 1790 O O . LEU A 1 226 ? 6.554 -6.081 -2.377 1.00 83.81 226 LEU A O 1
ATOM 1794 N N . LYS A 1 227 ? 5.687 -7.039 -0.541 1.00 83.38 227 LYS A N 1
ATOM 1795 C CA . LYS A 1 227 ? 6.689 -8.105 -0.436 1.00 83.38 227 LYS A CA 1
ATOM 1796 C C . LYS A 1 227 ? 6.278 -9.329 -1.248 1.00 83.38 227 LYS A C 1
ATOM 1798 O O . LYS A 1 227 ? 5.113 -9.518 -1.594 1.00 83.38 227 LYS A O 1
ATOM 1803 N N . ALA A 1 228 ? 7.237 -10.233 -1.449 1.00 79.12 228 ALA A N 1
ATOM 1804 C CA . ALA A 1 228 ? 6.987 -11.540 -2.050 1.00 79.12 228 ALA A CA 1
ATOM 1805 C C . ALA A 1 228 ? 5.749 -12.237 -1.439 1.00 79.12 228 ALA A C 1
ATOM 1807 O O . ALA A 1 228 ? 5.599 -12.337 -0.212 1.00 79.12 228 ALA A O 1
ATOM 1808 N N . GLY A 1 229 ? 4.871 -12.705 -2.329 1.00 81.81 229 GLY A N 1
ATOM 1809 C CA . GLY A 1 229 ? 3.543 -13.240 -2.021 1.00 81.81 229 GLY A CA 1
ATOM 1810 C C . GLY A 1 229 ? 2.391 -12.274 -2.330 1.00 81.81 229 GLY A C 1
ATOM 1811 O O . GLY A 1 229 ? 1.268 -12.745 -2.510 1.00 81.81 229 GLY A O 1
ATOM 1812 N N . GLY A 1 230 ? 2.630 -10.961 -2.428 1.00 83.69 230 GLY A N 1
ATOM 1813 C CA . GLY A 1 230 ? 1.605 -9.999 -2.844 1.00 83.69 230 GLY A CA 1
ATOM 1814 C C . GLY A 1 230 ? 0.344 -10.056 -1.972 1.00 83.69 230 GLY A C 1
ATOM 1815 O O . GLY A 1 230 ? 0.406 -10.250 -0.754 1.00 83.69 230 GLY A O 1
ATOM 1816 N N . TYR A 1 231 ? -0.825 -10.002 -2.612 1.00 87.19 231 TYR A N 1
ATOM 1817 C CA . TYR A 1 231 ? -2.125 -10.132 -1.944 1.00 87.19 231 TYR A CA 1
ATOM 1818 C C . TYR A 1 231 ? -2.351 -11.477 -1.238 1.00 87.19 231 TYR A C 1
ATOM 1820 O O . TYR A 1 231 ? -3.078 -11.521 -0.247 1.00 87.19 231 TYR A O 1
ATOM 1828 N N . SER A 1 232 ? -1.700 -12.571 -1.663 1.00 88.88 232 SER A N 1
ATOM 1829 C CA . SER A 1 232 ? -1.886 -13.888 -1.022 1.00 88.88 232 SER A CA 1
ATOM 1830 C C . SER A 1 232 ? -1.449 -13.899 0.449 1.00 88.88 232 SER A C 1
ATOM 1832 O O . SER A 1 232 ? -1.945 -14.698 1.249 1.00 88.88 232 SER A O 1
ATOM 1834 N N . ARG A 1 233 ? -0.580 -12.957 0.838 1.00 90.88 233 ARG A N 1
ATOM 1835 C CA . ARG A 1 233 ? -0.138 -12.757 2.222 1.00 90.88 233 ARG A CA 1
ATOM 1836 C C . ARG A 1 233 ? -1.302 -12.443 3.161 1.00 90.88 233 ARG A C 1
ATOM 1838 O O . ARG A 1 233 ? -1.267 -12.893 4.307 1.00 90.88 233 ARG A O 1
ATOM 1845 N N . ALA A 1 234 ? -2.354 -11.775 2.676 1.00 92.81 234 ALA A N 1
ATOM 1846 C CA . ALA A 1 234 ? -3.536 -11.430 3.467 1.00 92.81 234 ALA A CA 1
ATOM 1847 C C . ALA A 1 234 ? -4.246 -12.665 4.050 1.00 92.81 234 ALA A C 1
ATOM 1849 O O . ALA A 1 234 ? -4.790 -12.597 5.148 1.00 92.81 234 ALA A O 1
ATOM 1850 N N . THR A 1 235 ? -4.161 -13.828 3.392 1.00 95.44 235 THR A N 1
ATOM 1851 C CA . THR A 1 235 ? -4.725 -15.084 3.926 1.00 95.44 235 THR A CA 1
ATOM 1852 C C . THR A 1 235 ? -4.137 -15.453 5.290 1.00 95.44 235 THR A C 1
ATOM 1854 O O . THR A 1 235 ? -4.822 -16.018 6.139 1.00 95.44 235 THR A O 1
ATOM 1857 N N . THR A 1 236 ? -2.872 -15.102 5.536 1.00 96.06 236 THR A N 1
ATOM 1858 C CA . THR A 1 236 ? -2.202 -15.396 6.808 1.00 96.06 236 THR A CA 1
ATOM 1859 C C . THR A 1 236 ? -2.640 -14.478 7.943 1.00 96.06 236 THR A C 1
ATOM 1861 O O . THR A 1 236 ? -2.426 -14.825 9.099 1.00 96.06 236 THR A O 1
ATOM 1864 N N . TYR A 1 237 ? -3.264 -13.339 7.633 1.00 97.44 237 TYR A N 1
ATOM 1865 C CA . TYR A 1 237 ? -3.762 -12.399 8.637 1.00 97.44 237 TYR A CA 1
ATOM 1866 C C . TYR A 1 237 ? -5.018 -12.977 9.288 1.00 97.44 237 TYR A C 1
ATOM 1868 O O . TYR A 1 237 ? -5.108 -13.052 10.510 1.00 97.44 237 TYR A O 1
ATOM 1876 N N . PHE A 1 238 ? -5.938 -13.468 8.452 1.00 95.94 238 PHE A N 1
ATOM 1877 C CA . PHE A 1 238 ? -7.166 -14.122 8.895 1.00 95.94 238 PHE A CA 1
ATOM 1878 C C . PHE A 1 238 ? -6.879 -15.433 9.625 1.00 95.94 238 PHE A C 1
ATOM 1880 O O . PHE A 1 238 ? -7.385 -15.618 10.718 1.00 95.94 238 PHE A O 1
ATOM 1887 N N . ARG A 1 239 ? -5.961 -16.276 9.126 1.00 97.88 239 ARG A N 1
ATOM 1888 C CA . ARG A 1 239 ? -5.573 -17.515 9.834 1.00 97.88 239 ARG A CA 1
ATOM 1889 C C . ARG A 1 239 ? -5.056 -17.271 11.254 1.00 97.88 239 ARG A C 1
ATOM 1891 O O . ARG A 1 239 ? -5.307 -18.084 12.138 1.00 97.88 239 ARG A O 1
ATOM 1898 N N . GLU A 1 240 ? -4.296 -16.196 11.469 1.00 97.88 240 GLU A N 1
ATOM 1899 C CA . GLU A 1 240 ? -3.834 -15.839 12.815 1.00 97.88 240 GLU A CA 1
ATOM 1900 C C . GLU A 1 240 ? -4.991 -15.338 13.687 1.00 97.88 240 GLU A C 1
ATOM 1902 O O . GLU A 1 240 ? -5.079 -15.733 14.848 1.00 97.88 240 GLU A O 1
ATOM 1907 N N . LEU A 1 241 ? -5.885 -14.506 13.139 1.00 98.06 241 LEU A N 1
ATOM 1908 C CA . LEU A 1 241 ? -7.083 -14.050 13.845 1.00 98.06 241 LEU A CA 1
ATOM 1909 C C . LEU A 1 241 ? -7.977 -15.233 14.247 1.00 98.06 241 LEU A C 1
ATOM 1911 O O . LEU A 1 241 ? -8.275 -15.367 15.430 1.00 98.06 241 LEU A O 1
ATOM 1915 N N . ASP A 1 242 ? -8.305 -16.122 13.307 1.00 98.12 242 ASP A N 1
ATOM 1916 C CA . ASP A 1 242 ? -9.112 -17.327 13.534 1.00 98.12 242 ASP A CA 1
ATOM 1917 C C . ASP A 1 242 ? -8.485 -18.196 14.635 1.00 98.12 242 ASP A C 1
ATOM 1919 O O . ASP A 1 242 ? -9.134 -18.532 15.619 1.00 98.12 242 ASP A O 1
ATOM 1923 N N . SER A 1 243 ? -7.174 -18.451 14.555 1.00 98.38 243 SER A N 1
ATOM 1924 C CA . SER A 1 243 ? -6.432 -19.204 15.579 1.00 98.38 243 SER A CA 1
ATOM 1925 C C . SER A 1 243 ? -6.508 -18.575 16.976 1.00 98.38 243 SER A C 1
ATOM 1927 O O . SER A 1 243 ? -6.508 -19.289 17.985 1.00 98.38 243 SER A O 1
ATOM 1929 N N . ARG A 1 244 ? -6.516 -17.241 17.082 1.00 98.12 244 ARG A N 1
ATOM 1930 C CA . ARG A 1 244 ? -6.671 -16.549 18.374 1.00 98.12 244 ARG A CA 1
ATOM 1931 C C . ARG A 1 244 ? -8.120 -16.576 18.860 1.00 98.12 244 ARG A C 1
ATOM 1933 O O . ARG A 1 244 ? -8.330 -16.747 20.058 1.00 98.12 244 ARG A O 1
ATOM 1940 N N . MET A 1 245 ? -9.091 -16.446 17.961 1.00 98.31 245 MET A N 1
ATOM 1941 C CA . MET A 1 245 ? -10.517 -16.546 18.278 1.00 98.31 245 MET A CA 1
ATOM 1942 C C . MET A 1 245 ? -10.889 -17.954 18.766 1.00 98.31 245 MET A C 1
ATOM 1944 O O . MET A 1 245 ? -11.506 -18.081 19.824 1.00 98.31 245 MET A O 1
ATOM 1948 N N . ASP A 1 246 ? -10.402 -19.004 18.099 1.00 98.12 246 ASP A N 1
ATOM 1949 C CA . ASP A 1 246 ? -10.590 -20.405 18.500 1.00 98.12 246 ASP A CA 1
ATOM 1950 C C . ASP A 1 246 ? -10.028 -20.678 19.902 1.00 98.12 246 ASP A C 1
ATOM 1952 O O . ASP A 1 246 ? -10.686 -21.300 20.736 1.00 98.12 246 ASP A O 1
ATOM 1956 N N . ARG A 1 247 ? -8.827 -20.160 20.203 1.00 97.56 247 ARG A N 1
ATOM 1957 C CA . ARG A 1 247 ? -8.199 -20.279 21.534 1.00 97.56 247 ARG A CA 1
ATOM 1958 C C . ARG A 1 247 ? -9.018 -19.629 22.650 1.00 97.56 247 ARG A C 1
ATOM 1960 O O . ARG A 1 247 ? -8.922 -20.068 23.792 1.00 97.56 247 ARG A O 1
ATOM 1967 N N . LEU A 1 248 ? -9.785 -18.591 22.330 1.00 96.94 248 LEU A N 1
ATOM 1968 C CA . LEU A 1 248 ? -10.648 -17.874 23.274 1.00 96.94 248 LEU A CA 1
ATOM 1969 C C . LEU A 1 248 ? -12.098 -18.388 23.262 1.00 96.94 248 LEU A C 1
ATOM 1971 O O . LEU A 1 248 ? -12.922 -17.908 24.049 1.00 96.94 248 LEU A O 1
ATOM 1975 N N . GLY A 1 249 ? -12.412 -19.350 22.386 1.00 96.38 249 GLY A N 1
ATOM 1976 C CA . GLY A 1 249 ? -13.753 -19.903 22.216 1.00 96.38 249 GLY A CA 1
ATOM 1977 C C . GLY A 1 249 ? -14.777 -18.858 21.774 1.00 96.38 249 GLY A C 1
ATOM 1978 O O . GLY A 1 249 ? -15.892 -18.852 22.287 1.00 96.38 249 GLY A O 1
ATOM 1979 N N . VAL A 1 250 ? -14.395 -17.934 20.887 1.00 96.94 250 VAL A N 1
ATOM 1980 C CA . VAL A 1 250 ? -15.269 -16.857 20.386 1.00 96.94 250 VAL A CA 1
ATOM 1981 C C . VAL A 1 250 ? -15.454 -16.956 18.878 1.00 96.94 250 VAL A C 1
ATOM 1983 O O . VAL A 1 250 ? -14.548 -17.360 18.158 1.00 96.94 250 VAL A O 1
ATOM 1986 N N . ASN A 1 251 ? -16.621 -16.545 18.389 1.00 96.00 251 ASN A N 1
ATOM 1987 C CA . ASN A 1 251 ? -16.970 -16.560 16.964 1.00 96.00 251 ASN A CA 1
ATOM 1988 C C . ASN A 1 251 ? -17.407 -15.182 16.432 1.00 96.00 251 ASN A C 1
ATOM 1990 O O . ASN A 1 251 ? -17.770 -15.062 15.263 1.00 96.00 251 ASN A O 1
ATOM 1994 N N . THR A 1 252 ? -17.347 -14.137 17.263 1.00 97.25 252 THR A N 1
ATOM 1995 C CA . THR A 1 252 ? -17.629 -12.750 16.875 1.00 97.25 252 THR A CA 1
ATOM 1996 C C . THR A 1 252 ? -16.434 -11.844 17.184 1.00 97.25 252 THR A C 1
ATOM 1998 O O . THR A 1 252 ? -15.689 -12.073 18.139 1.00 97.25 252 THR A O 1
ATOM 2001 N N . ILE A 1 253 ? -16.239 -10.792 16.378 1.00 98.00 253 ILE A N 1
ATOM 2002 C CA . ILE A 1 253 ? -15.199 -9.781 16.634 1.00 98.00 253 ILE A CA 1
ATOM 2003 C C . ILE A 1 253 ? -15.423 -9.043 17.967 1.00 98.00 253 ILE A C 1
ATOM 2005 O O . ILE A 1 253 ? -14.452 -8.873 18.703 1.00 98.00 253 ILE A O 1
ATOM 2009 N N . PRO A 1 254 ? -16.652 -8.623 18.327 1.00 98.31 254 PRO A N 1
ATOM 2010 C CA . PRO A 1 254 ? -16.920 -8.044 19.641 1.00 98.31 254 PRO A CA 1
ATOM 2011 C C . PRO A 1 254 ? -16.491 -8.925 20.826 1.00 98.31 254 PRO A C 1
ATOM 2013 O O . PRO A 1 254 ? -15.777 -8.445 21.707 1.00 98.31 254 PRO A O 1
ATOM 2016 N N . ASP A 1 255 ? -16.820 -10.221 20.825 1.00 98.31 255 ASP A N 1
ATOM 2017 C CA . ASP A 1 255 ? -16.405 -11.121 21.912 1.00 98.31 255 ASP A CA 1
ATOM 2018 C C . ASP A 1 255 ? -14.890 -11.359 21.911 1.00 98.31 255 ASP A C 1
ATOM 2020 O O . ASP A 1 255 ? -14.272 -11.477 22.973 1.00 98.31 255 ASP A O 1
ATOM 2024 N N . TYR A 1 256 ? -14.269 -11.377 20.726 1.00 98.56 256 TYR A N 1
ATOM 2025 C CA . TYR A 1 256 ? -12.814 -11.406 20.600 1.00 98.56 256 TYR A CA 1
ATOM 2026 C C . TYR A 1 256 ? -12.162 -10.187 21.253 1.00 98.56 256 TYR A C 1
ATOM 2028 O O . TYR A 1 256 ? -11.250 -10.362 22.058 1.00 98.56 256 TYR A O 1
ATOM 2036 N N . ILE A 1 257 ? -12.653 -8.974 20.986 1.00 98.75 257 ILE A N 1
ATOM 2037 C CA . ILE A 1 257 ? -12.166 -7.745 21.631 1.00 98.75 257 ILE A CA 1
ATOM 2038 C C . ILE A 1 257 ? -12.292 -7.852 23.154 1.00 98.75 257 ILE A C 1
ATOM 2040 O O . ILE A 1 257 ? -11.331 -7.555 23.862 1.00 98.75 257 ILE A O 1
ATOM 2044 N N . ILE A 1 258 ? -13.434 -8.316 23.670 1.00 98.69 258 ILE A N 1
ATOM 2045 C CA . ILE A 1 258 ? -13.637 -8.446 25.120 1.00 98.69 258 ILE A CA 1
ATOM 2046 C C . ILE A 1 258 ? -12.612 -9.409 25.739 1.00 98.69 258 ILE A C 1
ATOM 2048 O O . ILE A 1 258 ? -12.035 -9.103 26.781 1.00 98.69 258 ILE A O 1
ATOM 2052 N N . LYS A 1 259 ? -12.331 -10.551 25.098 1.00 98.31 259 LYS A N 1
ATOM 2053 C CA . LYS A 1 259 ? -11.459 -11.592 25.672 1.00 98.31 259 LYS A CA 1
ATOM 2054 C C . LYS A 1 259 ? -9.962 -11.457 25.346 1.00 98.31 259 LYS A C 1
ATOM 2056 O O . LYS A 1 259 ? -9.153 -12.073 26.035 1.00 98.31 259 LYS A O 1
ATOM 2061 N N . ALA A 1 260 ? -9.565 -10.682 24.335 1.00 97.56 260 ALA A N 1
ATOM 2062 C CA . ALA A 1 260 ? -8.232 -10.769 23.721 1.00 97.56 260 ALA A CA 1
ATOM 2063 C C . ALA A 1 260 ? -7.031 -10.497 24.646 1.00 97.56 260 ALA A C 1
ATOM 2065 O O . ALA A 1 260 ? -6.008 -11.166 24.502 1.00 97.56 260 ALA A O 1
ATOM 2066 N N . TYR A 1 261 ? -7.138 -9.540 25.572 1.00 97.19 261 TYR A N 1
ATOM 2067 C CA . TYR A 1 261 ? -6.032 -9.132 26.457 1.00 97.19 261 TYR A CA 1
ATOM 2068 C C . TYR A 1 261 ? -6.284 -9.421 27.940 1.00 97.19 261 TYR A C 1
ATOM 2070 O O . TYR A 1 261 ? -5.504 -9.003 28.787 1.00 97.19 261 TYR A O 1
ATOM 2078 N N . GLY A 1 262 ? -7.363 -10.135 28.276 1.00 96.44 262 GLY A N 1
ATOM 2079 C CA . GLY A 1 262 ? -7.699 -10.430 29.674 1.00 96.44 262 GLY A CA 1
ATOM 2080 C C . GLY A 1 262 ? -8.257 -9.240 30.468 1.00 96.44 262 GLY A C 1
ATOM 2081 O O . GLY A 1 262 ? -8.434 -9.353 31.675 1.00 96.44 262 GLY A O 1
ATOM 2082 N N . ASN A 1 263 ? -8.600 -8.131 29.805 1.00 98.00 263 ASN A N 1
ATOM 2083 C CA . ASN A 1 263 ? -9.147 -6.928 30.445 1.00 98.00 263 ASN A CA 1
ATOM 2084 C C . ASN A 1 263 ? -10.664 -6.991 30.703 1.00 98.00 263 ASN A C 1
ATOM 2086 O O . ASN A 1 263 ? -11.237 -6.042 31.234 1.00 98.00 263 ASN A O 1
ATOM 2090 N N . ALA A 1 264 ? -11.325 -8.097 30.340 1.00 97.88 264 ALA A N 1
ATOM 2091 C CA . ALA A 1 264 ? -12.777 -8.248 30.413 1.00 97.88 264 ALA A CA 1
ATOM 2092 C C . ALA A 1 264 ? -13.348 -7.948 31.810 1.00 97.88 264 ALA A C 1
ATOM 2094 O O . ALA A 1 264 ? -14.297 -7.178 31.922 1.00 97.88 264 ALA A O 1
ATOM 2095 N N . GLU A 1 265 ? -12.765 -8.508 32.874 1.00 97.12 265 GLU A N 1
ATOM 2096 C CA . GLU A 1 265 ? -13.275 -8.327 34.243 1.00 97.12 265 GLU A CA 1
ATOM 2097 C C . GLU A 1 265 ? -13.097 -6.891 34.749 1.00 97.12 265 GLU A C 1
ATOM 2099 O O . GLU A 1 265 ? -14.006 -6.317 35.355 1.00 97.12 265 GLU A O 1
ATOM 2104 N N . GLN A 1 266 ? -11.937 -6.289 34.467 1.00 97.69 266 GLN A N 1
ATOM 2105 C CA . GLN A 1 266 ? -11.681 -4.893 34.812 1.00 97.69 266 GLN A CA 1
ATOM 2106 C C . GLN A 1 266 ? -12.666 -3.977 34.078 1.00 97.69 266 GLN A C 1
ATOM 2108 O O . GLN A 1 266 ? -13.320 -3.145 34.708 1.00 97.69 266 GLN A O 1
ATOM 2113 N N . ALA A 1 267 ? -12.829 -4.176 32.768 1.00 97.88 267 ALA A N 1
ATOM 2114 C CA . ALA A 1 267 ? -13.753 -3.405 31.951 1.00 97.88 267 ALA A CA 1
ATOM 2115 C C . ALA A 1 267 ? -15.197 -3.515 32.461 1.00 97.88 267 ALA A C 1
ATOM 2117 O O . ALA A 1 267 ? -15.875 -2.497 32.603 1.00 97.88 267 ALA A O 1
ATOM 2118 N N . LEU A 1 268 ? -15.644 -4.734 32.789 1.00 97.69 268 LEU A N 1
ATOM 2119 C CA . LEU A 1 268 ? -16.979 -4.994 33.324 1.00 97.69 268 LEU A CA 1
ATOM 2120 C C . LEU A 1 268 ? -17.191 -4.289 34.666 1.00 97.69 268 LEU A C 1
ATOM 2122 O O . LEU A 1 268 ? -18.230 -3.668 34.879 1.00 97.69 268 LEU A O 1
ATOM 2126 N N . SER A 1 269 ? -16.200 -4.343 35.556 1.00 96.25 269 SER A N 1
ATOM 2127 C CA . SER A 1 269 ? -16.250 -3.675 36.861 1.00 96.25 269 SER A CA 1
ATOM 2128 C C . SER A 1 269 ? -16.293 -2.149 36.732 1.00 96.25 269 SER A C 1
ATOM 2130 O O . SER A 1 269 ? -16.970 -1.469 37.506 1.00 96.25 269 SER A O 1
ATOM 2132 N N . GLU A 1 270 ? -15.597 -1.586 35.745 1.00 95.50 270 GLU A N 1
ATOM 2133 C CA . GLU A 1 270 ? -15.560 -0.144 35.503 1.00 95.50 270 GLU A CA 1
ATOM 2134 C C . GLU A 1 270 ? -16.852 0.375 34.868 1.00 95.50 270 GLU A C 1
ATOM 2136 O O . GLU A 1 270 ? -17.405 1.371 35.348 1.00 95.50 270 GLU A O 1
ATOM 2141 N N . CYS A 1 271 ? -17.373 -0.306 33.842 1.00 94.81 271 CYS A N 1
ATOM 2142 C CA . CYS A 1 271 ? -18.621 0.094 33.194 1.00 94.81 271 CYS A CA 1
ATOM 2143 C C . CYS A 1 271 ? -19.865 -0.327 33.996 1.00 94.81 271 CYS A C 1
ATOM 2145 O O . CYS A 1 271 ? -20.931 0.267 33.849 1.00 94.81 271 CYS A O 1
ATOM 2147 N N . GLY A 1 272 ? -19.755 -1.332 34.863 1.00 91.56 272 GLY A N 1
ATOM 2148 C CA . GLY A 1 272 ? -20.855 -1.925 35.623 1.00 91.56 272 GLY A CA 1
ATOM 2149 C C . GLY A 1 272 ? -21.267 -1.193 36.903 1.00 91.56 272 GLY A C 1
ATOM 2150 O O . GLY A 1 272 ? -22.234 -1.608 37.527 1.00 91.56 272 GLY A O 1
ATOM 2151 N N . LYS A 1 273 ? -20.597 -0.100 37.301 1.00 89.44 273 LYS A N 1
ATOM 2152 C CA . LYS A 1 273 ? -20.777 0.557 38.621 1.00 89.44 273 LYS A CA 1
ATOM 2153 C C . LYS A 1 273 ? -22.213 0.955 38.997 1.00 89.44 273 LYS A C 1
ATOM 2155 O O . LYS A 1 273 ? -22.501 1.092 40.178 1.00 89.44 273 LYS A O 1
ATOM 2160 N N . ASN A 1 274 ? -23.090 1.162 38.014 1.00 88.00 274 ASN A N 1
ATOM 2161 C CA . ASN A 1 274 ? -24.496 1.543 38.215 1.00 88.00 274 ASN A CA 1
ATOM 2162 C C . ASN A 1 274 ? -25.477 0.467 37.713 1.00 88.00 274 ASN A C 1
ATOM 2164 O O . ASN A 1 274 ? -26.613 0.780 37.360 1.00 88.00 274 ASN A O 1
ATOM 2168 N N . VAL A 1 275 ? -25.026 -0.780 37.609 1.00 91.75 275 VAL A N 1
ATOM 2169 C CA . VAL A 1 275 ? -25.823 -1.929 37.167 1.00 91.75 275 VAL A CA 1
ATOM 2170 C C . VAL A 1 275 ? -26.064 -2.855 38.360 1.00 91.75 275 VAL A C 1
ATOM 2172 O O . VAL A 1 275 ? -25.237 -2.930 39.260 1.00 91.75 275 VAL A O 1
ATOM 2175 N N . GLU A 1 276 ? -27.201 -3.552 38.375 1.00 91.19 276 GLU A N 1
ATOM 2176 C CA . GLU A 1 276 ? -27.523 -4.545 39.405 1.00 91.19 276 GLU A CA 1
ATOM 2177 C C . GLU A 1 276 ? -26.446 -5.640 39.510 1.00 91.19 276 GLU A C 1
ATOM 2179 O O . GLU A 1 276 ? -26.055 -6.230 38.498 1.00 91.19 276 GLU A O 1
ATOM 2184 N N . ASP A 1 277 ? -26.029 -5.967 40.739 1.00 91.25 277 ASP A N 1
ATOM 2185 C CA . ASP A 1 277 ? -24.993 -6.978 41.013 1.00 91.25 277 ASP A CA 1
ATOM 2186 C C . ASP A 1 277 ? -25.312 -8.333 40.363 1.00 91.25 277 ASP A C 1
ATOM 2188 O O . ASP A 1 277 ? -24.439 -8.975 39.786 1.00 91.25 277 ASP A O 1
ATOM 2192 N N . SER A 1 278 ? -26.591 -8.727 40.349 1.00 92.69 278 SER A N 1
ATOM 2193 C CA . SER A 1 278 ? -27.069 -9.963 39.714 1.00 92.69 278 SER A CA 1
ATOM 2194 C C . SER A 1 278 ? -26.732 -10.039 38.219 1.00 92.69 278 SER A C 1
ATOM 2196 O O . SER A 1 278 ? -26.422 -11.113 37.694 1.00 92.69 278 SER A O 1
ATOM 2198 N N . LYS A 1 279 ? -26.775 -8.902 37.517 1.00 94.25 279 LYS A N 1
ATOM 2199 C CA . LYS A 1 279 ? -26.474 -8.803 36.088 1.00 94.25 279 LYS A CA 1
ATOM 2200 C C . LYS A 1 279 ? -24.968 -8.856 35.847 1.00 94.25 279 LYS A C 1
ATOM 2202 O O . LYS A 1 279 ? -24.533 -9.531 34.914 1.00 94.25 279 LYS A O 1
ATOM 2207 N N . ILE A 1 280 ? -24.180 -8.203 36.701 1.00 96.56 280 ILE A N 1
ATOM 2208 C CA . ILE A 1 280 ? -22.713 -8.276 36.659 1.00 96.56 280 ILE A CA 1
ATOM 2209 C C . ILE A 1 280 ? -22.241 -9.709 36.923 1.00 96.56 280 ILE A C 1
ATOM 2211 O O . ILE A 1 280 ? -21.442 -10.237 36.151 1.00 96.56 280 ILE A O 1
ATOM 2215 N N . ASP A 1 281 ? -22.799 -10.381 37.926 1.00 95.88 281 ASP A N 1
ATOM 2216 C CA . ASP A 1 281 ? -22.479 -11.777 38.232 1.00 95.88 281 ASP A CA 1
ATOM 2217 C C . ASP A 1 281 ? -22.870 -12.721 37.088 1.00 95.88 281 ASP A C 1
ATOM 2219 O O . ASP A 1 281 ? -22.125 -13.646 36.761 1.00 95.88 281 ASP A O 1
ATOM 2223 N N . SER A 1 282 ? -23.988 -12.454 36.402 1.00 96.56 282 SER A N 1
ATOM 2224 C CA . SER A 1 282 ? -24.348 -13.184 35.181 1.00 96.56 282 SER A CA 1
ATOM 2225 C C . SER A 1 282 ? -23.315 -12.998 34.064 1.00 96.56 282 SER A C 1
ATOM 2227 O O . SER A 1 282 ? -23.036 -13.954 33.341 1.00 96.56 282 SER A O 1
ATOM 2229 N N . CYS A 1 283 ? -22.750 -11.798 33.904 1.00 97.12 283 CYS A N 1
ATOM 2230 C CA . CYS A 1 283 ? -21.711 -11.524 32.905 1.00 97.12 283 CYS A CA 1
ATOM 2231 C C . CYS A 1 283 ? -20.396 -12.233 33.248 1.00 97.12 283 CYS A C 1
ATOM 2233 O O . CYS A 1 283 ? -19.785 -12.832 32.364 1.00 97.12 283 CYS A O 1
ATOM 2235 N N . ARG A 1 284 ? -19.993 -12.226 34.525 1.00 96.88 284 ARG A N 1
ATOM 2236 C CA . ARG A 1 284 ? -18.820 -12.972 35.015 1.00 96.88 284 ARG A CA 1
ATOM 2237 C C . ARG A 1 284 ? -18.960 -14.462 34.764 1.00 96.88 284 ARG A C 1
ATOM 2239 O O . ARG A 1 284 ? -18.077 -15.078 34.177 1.00 96.88 284 ARG A O 1
ATOM 2246 N N . LYS A 1 285 ? -20.115 -15.019 35.126 1.00 97.12 285 LYS A N 1
ATOM 2247 C CA . LYS A 1 285 ? -20.429 -16.423 34.874 1.00 97.12 285 LYS A CA 1
ATOM 2248 C C . LYS A 1 285 ? -20.364 -16.751 33.382 1.00 97.12 285 LYS A C 1
ATOM 2250 O O . LYS A 1 285 ? -19.781 -17.761 33.006 1.00 97.12 285 LYS A O 1
ATOM 2255 N N . ALA A 1 286 ? -20.903 -15.885 32.522 1.00 96.75 286 ALA A N 1
ATOM 2256 C CA . ALA A 1 286 ? -20.827 -16.087 31.078 1.00 96.75 286 ALA A CA 1
ATOM 2257 C C . ALA A 1 286 ? -19.391 -16.025 30.538 1.00 96.75 286 ALA A C 1
ATOM 2259 O O . ALA A 1 286 ? -19.029 -16.808 29.657 1.00 96.75 286 ALA A O 1
ATOM 2260 N N . LEU A 1 287 ? -18.558 -15.141 31.092 1.00 95.50 287 LEU A N 1
ATOM 2261 C CA . LEU A 1 287 ? -17.140 -15.041 30.758 1.00 95.50 287 LEU A CA 1
ATOM 2262 C C . LEU A 1 287 ? -16.371 -16.317 31.134 1.00 95.50 287 LEU A C 1
ATOM 2264 O O . LEU A 1 287 ? -15.589 -16.803 30.316 1.00 95.50 287 LEU A O 1
ATOM 2268 N N . GLU A 1 288 ? -16.625 -16.866 32.325 1.00 94.81 288 GLU A N 1
ATOM 2269 C CA . GLU A 1 288 ? -16.010 -18.102 32.833 1.00 94.81 288 GLU A CA 1
ATOM 2270 C C . GLU A 1 288 ? -16.481 -19.355 32.081 1.00 94.81 288 GLU A C 1
ATOM 2272 O O . GLU A 1 288 ? -15.668 -20.197 31.702 1.00 94.81 288 GLU A O 1
ATOM 2277 N N . GLU A 1 289 ? -17.788 -19.480 31.842 1.00 94.81 289 GLU A N 1
ATOM 2278 C CA . GLU A 1 289 ? -18.397 -20.658 31.210 1.00 94.81 289 GLU A CA 1
ATOM 2279 C C . GLU A 1 289 ? -18.325 -20.627 29.674 1.00 94.81 289 GLU A C 1
ATOM 2281 O O . GLU A 1 289 ? -18.608 -21.632 29.022 1.00 94.81 289 GLU A O 1
ATOM 2286 N N . GLY A 1 290 ? -17.958 -19.488 29.079 1.00 92.81 290 GLY A N 1
ATOM 2287 C CA . GLY A 1 290 ? -17.906 -19.315 27.627 1.00 92.81 290 GLY A CA 1
ATOM 2288 C C . GLY A 1 290 ? -19.283 -19.262 26.959 1.00 92.81 290 GLY A C 1
ATOM 2289 O O . GLY A 1 290 ? -19.417 -19.668 25.807 1.00 92.81 290 GLY A O 1
ATOM 2290 N N . THR A 1 291 ? -20.305 -18.780 27.670 1.00 94.38 291 THR A N 1
ATOM 2291 C CA . THR A 1 291 ? -21.659 -18.584 27.126 1.00 94.38 291 THR A CA 1
ATOM 2292 C C . THR A 1 291 ? -21.824 -17.174 26.537 1.00 94.38 291 THR A C 1
ATOM 2294 O O . THR A 1 291 ? -20.876 -16.388 26.495 1.00 94.38 291 THR A O 1
ATOM 2297 N N . SER A 1 292 ? -23.010 -16.857 26.007 1.00 96.12 292 SER A N 1
ATOM 2298 C CA . SER A 1 292 ? -23.256 -15.594 25.300 1.00 96.12 292 SER A CA 1
ATOM 2299 C C . SER A 1 292 ? -23.097 -14.376 26.218 1.00 96.12 292 SER A C 1
ATOM 2301 O O . SER A 1 292 ? -23.928 -14.115 27.092 1.00 96.12 292 SER A O 1
ATOM 2303 N N . LEU A 1 293 ? -22.041 -13.592 25.979 1.00 97.12 293 LEU A N 1
ATOM 2304 C CA . LEU A 1 293 ? -21.769 -12.348 26.706 1.00 97.12 293 LEU A CA 1
ATOM 2305 C C . LEU A 1 293 ? -22.847 -11.292 26.436 1.00 97.12 293 LEU A C 1
ATOM 2307 O O . LEU A 1 293 ? -23.243 -10.568 27.349 1.00 97.12 293 LEU A O 1
ATOM 2311 N N . LEU A 1 294 ? -23.357 -11.232 25.202 1.00 97.19 294 LEU A N 1
ATOM 2312 C CA . LEU A 1 294 ? -24.431 -10.317 24.817 1.00 97.19 294 LEU A CA 1
ATOM 2313 C C . LEU A 1 294 ? -25.741 -10.642 25.544 1.00 97.19 294 LEU A C 1
ATOM 2315 O O . LEU A 1 294 ? -26.395 -9.731 26.041 1.00 97.19 294 LEU A O 1
ATOM 2319 N N . GLU A 1 295 ? -26.123 -11.916 25.652 1.00 96.88 295 GLU A N 1
ATOM 2320 C CA . GLU A 1 295 ? -27.334 -12.305 26.392 1.00 96.88 295 GLU A CA 1
ATOM 2321 C C . GLU A 1 295 ? -27.181 -12.015 27.892 1.00 96.88 295 GLU A C 1
ATOM 2323 O O . GLU A 1 295 ? -28.084 -11.458 28.530 1.00 96.88 295 GLU A O 1
ATOM 2328 N N . ALA A 1 296 ? -26.007 -12.326 28.450 1.00 96.56 296 ALA A N 1
ATOM 2329 C CA . ALA A 1 296 ? -25.704 -12.081 29.852 1.00 96.56 296 ALA A CA 1
ATOM 2330 C C . ALA A 1 296 ? -25.718 -10.587 30.201 1.00 96.56 296 ALA A C 1
ATOM 2332 O O . ALA A 1 296 ? -26.291 -10.222 31.227 1.00 96.56 296 ALA A O 1
ATOM 2333 N N . ALA A 1 297 ? -25.177 -9.719 29.343 1.00 96.44 297 ALA A N 1
ATOM 2334 C CA . ALA A 1 297 ? -25.086 -8.277 29.580 1.00 96.44 297 ALA A CA 1
ATOM 2335 C C . ALA A 1 297 ? -26.321 -7.488 29.103 1.00 96.44 297 ALA A C 1
ATOM 2337 O O . ALA A 1 297 ? -26.704 -6.500 29.729 1.00 96.44 297 ALA A O 1
ATOM 2338 N N . GLY A 1 298 ? -27.013 -7.945 28.060 1.00 96.50 298 GLY A N 1
ATOM 2339 C CA . GLY A 1 298 ? -27.946 -7.115 27.290 1.00 96.50 298 GLY A CA 1
ATOM 2340 C C . GLY A 1 298 ? -27.215 -6.065 26.442 1.00 96.50 298 GLY A C 1
ATOM 2341 O O . GLY A 1 298 ? -26.054 -5.755 26.695 1.00 96.50 298 GLY A O 1
ATOM 2342 N N . GLU A 1 299 ? -27.891 -5.505 25.436 1.00 96.50 299 GLU A N 1
ATOM 2343 C CA . GLU A 1 299 ? -27.258 -4.644 24.419 1.00 96.50 299 GLU A CA 1
ATOM 2344 C C . GLU A 1 299 ? -26.513 -3.432 25.003 1.00 96.50 299 GLU A C 1
ATOM 2346 O O . GLU A 1 299 ? -25.373 -3.174 24.622 1.00 96.50 299 GLU A O 1
ATOM 2351 N N . ASP A 1 300 ? -27.118 -2.721 25.961 1.00 96.19 300 ASP A N 1
ATOM 2352 C CA . ASP A 1 300 ? -26.530 -1.507 26.548 1.00 96.19 300 ASP A CA 1
ATOM 2353 C C . ASP A 1 300 ? -25.232 -1.793 27.320 1.00 96.19 300 ASP A C 1
ATOM 2355 O O . ASP A 1 300 ? -24.181 -1.213 27.033 1.00 96.19 300 ASP A O 1
ATOM 2359 N N . LEU A 1 301 ? -25.281 -2.712 28.292 1.00 97.44 301 LEU A N 1
ATOM 2360 C CA . LEU A 1 301 ? -24.097 -3.057 29.076 1.00 97.44 301 LEU A CA 1
ATOM 2361 C C . LEU A 1 301 ? -23.044 -3.728 28.197 1.00 97.44 301 LEU A C 1
ATOM 2363 O O . LEU A 1 301 ? -21.866 -3.440 28.370 1.00 97.44 301 LEU A O 1
ATOM 2367 N N . TYR A 1 302 ? -23.445 -4.568 27.239 1.00 98.19 302 TYR A N 1
ATOM 2368 C CA . TYR A 1 302 ? -22.517 -5.187 26.297 1.00 98.19 302 TYR A CA 1
ATOM 2369 C C . TYR A 1 302 ? -21.767 -4.139 25.470 1.00 98.19 302 TYR A C 1
ATOM 2371 O O . TYR A 1 302 ? -20.546 -4.214 25.348 1.00 98.19 302 TYR A O 1
ATOM 2379 N N . GLY A 1 303 ? -22.468 -3.122 24.958 1.00 98.06 303 GLY A N 1
ATOM 2380 C CA . GLY A 1 303 ? -21.855 -2.014 24.225 1.00 98.06 303 GLY A CA 1
ATOM 2381 C C . GLY A 1 303 ? -20.856 -1.229 25.077 1.00 98.06 303 GLY A C 1
ATOM 2382 O O . GLY A 1 303 ? -19.730 -0.983 24.640 1.00 98.06 303 GLY A O 1
ATOM 2383 N N . ARG A 1 304 ? -21.223 -0.894 26.322 1.00 97.88 304 ARG A N 1
ATOM 2384 C CA . ARG A 1 304 ? -20.325 -0.205 27.268 1.00 97.88 304 ARG A CA 1
ATOM 2385 C C . ARG A 1 304 ? -19.129 -1.069 27.669 1.00 97.88 304 ARG A C 1
ATOM 2387 O O . ARG A 1 304 ? -18.016 -0.557 27.757 1.00 97.88 304 ARG A O 1
ATOM 2394 N N . TRP A 1 305 ? -19.341 -2.367 27.859 1.00 98.31 305 TRP A N 1
ATOM 2395 C CA . TRP A 1 305 ? -18.293 -3.328 28.184 1.00 98.31 305 TRP A CA 1
ATOM 2396 C C . TRP A 1 305 ? -17.299 -3.478 27.030 1.00 98.31 305 TRP A C 1
ATOM 2398 O O . TRP A 1 305 ? -16.095 -3.342 27.234 1.00 98.31 305 TRP A O 1
ATOM 2408 N N . LEU A 1 306 ? -17.797 -3.659 25.805 1.00 98.56 306 LEU A N 1
ATOM 2409 C CA . LEU A 1 306 ? -16.988 -3.694 24.589 1.00 98.56 306 LEU A CA 1
ATOM 2410 C C . LEU A 1 306 ? -16.163 -2.411 24.427 1.00 98.56 306 LEU A C 1
ATOM 2412 O O . LEU A 1 306 ? -14.968 -2.479 24.143 1.00 98.56 306 LEU A O 1
ATOM 2416 N N . SER A 1 307 ? -16.795 -1.253 24.620 1.00 98.50 307 SER A N 1
ATOM 2417 C CA . SER A 1 307 ? -16.143 0.054 24.542 1.00 98.50 307 SER A CA 1
ATOM 2418 C C . SER A 1 307 ? -15.009 0.182 25.564 1.00 98.50 307 SER A C 1
ATOM 2420 O O . SER A 1 307 ? -13.881 0.506 25.193 1.00 98.50 307 SER A O 1
ATOM 2422 N N . GLN A 1 308 ? -15.258 -0.190 26.823 1.00 98.56 308 GLN A N 1
ATOM 2423 C CA . GLN A 1 308 ? -14.246 -0.158 27.880 1.00 98.56 308 GLN A CA 1
ATOM 2424 C C . GLN A 1 308 ? -13.096 -1.144 27.621 1.00 98.56 308 GLN A C 1
ATOM 2426 O O . GLN A 1 308 ? -11.930 -0.796 27.809 1.00 98.56 308 GLN A O 1
ATOM 2431 N N . CYS A 1 309 ? -13.393 -2.341 27.105 1.00 98.75 309 CYS A N 1
ATOM 2432 C CA . CYS A 1 309 ? -12.375 -3.303 26.679 1.00 98.75 309 CYS A CA 1
ATOM 2433 C C . CYS A 1 309 ? -11.470 -2.729 25.585 1.00 98.75 309 CYS A C 1
ATOM 2435 O O . CYS A 1 309 ? -10.259 -2.894 25.667 1.00 98.75 309 CYS A O 1
ATOM 2437 N N . LYS A 1 310 ? -12.002 -2.012 24.585 1.00 98.69 310 LYS A N 1
ATOM 2438 C CA . LYS A 1 310 ? -11.161 -1.383 23.551 1.00 98.69 310 LYS A CA 1
ATOM 2439 C C . LYS A 1 310 ? -10.163 -0.388 24.149 1.00 98.69 310 LYS A C 1
ATOM 2441 O O . LYS A 1 310 ? -9.017 -0.368 23.704 1.00 98.69 310 LYS A O 1
ATOM 2446 N N . LEU A 1 311 ? -10.580 0.415 25.131 1.00 98.69 311 LEU A N 1
ATOM 2447 C CA . LEU A 1 311 ? -9.708 1.392 25.796 1.00 98.69 311 LEU A CA 1
ATOM 2448 C C . LEU A 1 311 ? -8.571 0.696 26.550 1.00 98.69 311 LEU A C 1
ATOM 2450 O O . LEU A 1 311 ? -7.403 0.951 26.262 1.00 98.69 311 LEU A O 1
ATOM 2454 N N . LEU A 1 312 ? -8.907 -0.249 27.432 1.00 98.75 312 LEU A N 1
ATOM 2455 C CA . LEU A 1 312 ? -7.915 -0.993 28.215 1.00 98.75 312 LEU A CA 1
ATOM 2456 C C . LEU A 1 312 ? -6.985 -1.823 27.319 1.00 98.75 312 LEU A C 1
ATOM 2458 O O . LEU A 1 312 ? -5.769 -1.820 27.499 1.00 98.75 312 LEU A O 1
ATOM 2462 N N . ASN A 1 313 ? -7.536 -2.484 26.297 1.00 98.81 313 ASN A N 1
ATOM 2463 C CA . ASN A 1 313 ? -6.746 -3.246 25.333 1.00 98.81 313 ASN A CA 1
ATOM 2464 C C . ASN A 1 313 ? -5.772 -2.349 24.564 1.00 98.81 313 ASN A C 1
ATOM 2466 O O . ASN A 1 313 ? -4.673 -2.799 24.249 1.00 98.81 313 ASN A O 1
ATOM 2470 N N . THR A 1 314 ? -6.144 -1.103 24.242 1.00 98.81 314 THR A N 1
ATOM 2471 C CA . THR A 1 314 ? -5.218 -0.168 23.591 1.00 98.81 314 THR A CA 1
ATOM 2472 C C . THR A 1 314 ? -4.033 0.155 24.471 1.00 98.81 314 THR A C 1
ATOM 2474 O O . THR A 1 314 ? -2.918 0.050 23.968 1.00 98.81 314 THR A O 1
ATOM 2477 N N . GLN A 1 315 ? -4.256 0.467 25.745 1.00 98.50 315 GLN A N 1
ATOM 2478 C CA . GLN A 1 315 ? -3.173 0.757 26.686 1.00 98.50 315 GLN A CA 1
ATOM 2479 C C . GLN A 1 315 ? -2.225 -0.444 26.783 1.00 98.50 315 GLN A C 1
ATOM 2481 O O . GLN A 1 315 ? -1.028 -0.331 26.511 1.00 98.50 315 GLN A O 1
ATOM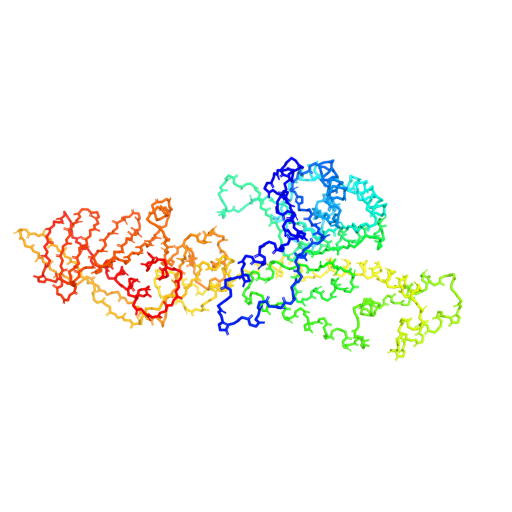 2486 N N . THR A 1 316 ? -2.781 -1.641 27.017 1.00 98.56 316 THR A N 1
ATOM 2487 C CA . THR A 1 316 ? -2.006 -2.893 27.052 1.00 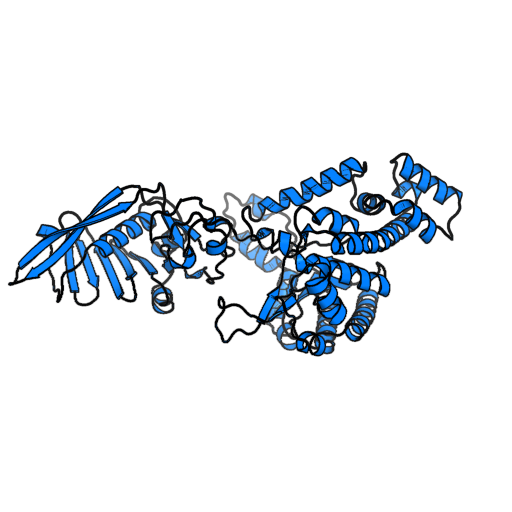98.56 316 THR A CA 1
ATOM 2488 C C . THR A 1 316 ? -1.228 -3.123 25.751 1.00 98.56 316 THR A C 1
ATOM 2490 O O . THR A 1 316 ? -0.055 -3.503 25.767 1.00 98.56 316 THR A O 1
ATOM 2493 N N . TYR A 1 317 ? -1.861 -2.918 24.594 1.00 98.62 317 TYR A N 1
ATOM 2494 C CA . TYR A 1 317 ? -1.223 -3.190 23.312 1.00 98.62 317 TYR A CA 1
ATOM 2495 C C . TYR A 1 317 ? -0.172 -2.147 22.927 1.00 98.62 317 TYR A C 1
ATOM 2497 O O . TYR A 1 317 ? 0.854 -2.514 22.356 1.00 98.62 317 TYR A O 1
ATOM 2505 N N . ALA A 1 318 ? -0.387 -0.869 23.234 1.00 98.62 318 ALA A N 1
ATOM 2506 C CA . ALA A 1 318 ? 0.576 0.191 22.969 1.00 98.62 318 ALA A CA 1
ATOM 2507 C C . ALA A 1 318 ? 1.878 -0.039 23.744 1.00 98.62 318 ALA A C 1
ATOM 2509 O O . ALA A 1 318 ? 2.963 0.059 23.159 1.00 98.62 318 ALA A O 1
ATOM 2510 N N . GLU A 1 319 ? 1.786 -0.447 25.011 1.00 98.25 319 GLU A N 1
ATOM 2511 C CA . GLU A 1 319 ? 2.940 -0.858 25.816 1.00 98.25 319 GLU A CA 1
ATOM 2512 C C . GLU A 1 319 ? 3.636 -2.088 25.218 1.00 98.25 319 GLU A C 1
ATOM 2514 O O . GLU A 1 319 ? 4.839 -2.051 24.941 1.00 98.25 319 GLU A O 1
ATOM 2519 N N . ASN A 1 320 ? 2.876 -3.150 24.926 1.00 98.25 320 ASN A N 1
ATOM 2520 C CA . ASN A 1 320 ? 3.413 -4.373 24.324 1.00 98.25 320 ASN A CA 1
ATOM 2521 C C . ASN A 1 320 ? 4.127 -4.096 22.993 1.00 98.25 320 ASN A C 1
ATOM 2523 O O . ASN A 1 320 ? 5.236 -4.579 22.771 1.00 98.25 320 ASN A O 1
ATOM 2527 N N . ALA A 1 321 ? 3.521 -3.298 22.111 1.00 98.06 321 ALA A N 1
ATOM 2528 C CA . ALA A 1 321 ? 4.101 -2.941 20.823 1.00 98.06 321 ALA A CA 1
ATOM 2529 C C . ALA A 1 321 ? 5.371 -2.095 20.979 1.00 98.06 321 ALA A C 1
ATOM 2531 O O . ALA A 1 321 ? 6.309 -2.268 20.205 1.00 98.06 321 ALA A O 1
ATOM 2532 N N . THR A 1 322 ? 5.423 -1.217 21.983 1.00 98.38 322 THR A N 1
ATOM 2533 C CA . THR A 1 322 ? 6.601 -0.390 22.285 1.00 98.38 322 THR A CA 1
ATOM 2534 C C . THR A 1 322 ? 7.791 -1.238 22.735 1.00 98.38 322 THR A C 1
ATOM 2536 O O . THR A 1 322 ? 8.922 -0.969 22.336 1.00 98.38 322 THR A O 1
ATOM 2539 N N . LEU A 1 323 ? 7.548 -2.284 23.527 1.00 97.00 323 LEU A N 1
ATOM 2540 C CA . LEU A 1 323 ? 8.598 -3.157 24.068 1.00 97.00 323 LEU A CA 1
ATOM 2541 C C . LEU A 1 323 ? 9.002 -4.299 23.119 1.00 97.00 323 LEU A C 1
ATOM 2543 O O . LEU A 1 323 ? 10.038 -4.944 23.320 1.00 97.00 323 LEU A O 1
ATOM 2547 N N . ASP A 1 324 ? 8.207 -4.569 22.084 1.00 97.81 324 ASP A N 1
ATOM 2548 C CA . ASP A 1 324 ? 8.435 -5.690 21.180 1.00 97.81 324 ASP A CA 1
ATOM 2549 C C . ASP A 1 324 ? 9.642 -5.453 20.257 1.00 97.81 324 ASP A C 1
ATOM 2551 O O . ASP A 1 324 ? 9.635 -4.662 19.307 1.00 97.81 324 ASP A O 1
ATOM 2555 N N . GLN A 1 325 ? 10.684 -6.252 20.488 1.00 96.50 325 GLN A N 1
ATOM 2556 C CA . GLN A 1 325 ? 11.927 -6.242 19.721 1.00 96.50 325 GLN A CA 1
ATOM 2557 C C . GLN A 1 325 ? 11.733 -6.496 18.222 1.00 96.50 325 GLN A C 1
ATOM 2559 O O . GLN A 1 325 ? 12.641 -6.211 17.440 1.00 96.50 325 GLN A O 1
ATOM 2564 N N . ARG A 1 326 ? 10.581 -7.014 17.773 1.00 96.06 326 ARG A N 1
ATOM 2565 C CA . ARG A 1 326 ? 10.300 -7.187 16.341 1.00 96.06 326 ARG A CA 1
ATOM 2566 C C . ARG A 1 326 ? 10.305 -5.870 15.568 1.00 96.06 326 ARG A C 1
ATOM 2568 O O . ARG A 1 326 ? 10.558 -5.906 14.365 1.00 96.06 326 ARG A O 1
ATOM 2575 N N . TYR A 1 327 ? 10.012 -4.746 16.220 1.00 97.44 327 TYR A N 1
ATOM 2576 C CA . TYR A 1 327 ? 9.996 -3.432 15.575 1.00 97.44 327 TYR A CA 1
ATOM 2577 C C . TYR A 1 327 ? 11.358 -2.735 15.616 1.00 97.44 327 TYR A C 1
ATOM 2579 O O . TYR A 1 327 ? 11.594 -1.827 14.820 1.00 97.44 327 TYR A O 1
ATOM 2587 N N . ALA A 1 328 ? 12.276 -3.198 16.470 1.00 96.88 328 ALA A N 1
ATOM 2588 C CA . ALA A 1 328 ? 13.612 -2.633 16.600 1.00 96.88 328 ALA A CA 1
ATOM 2589 C C . ALA A 1 328 ? 14.417 -2.733 15.293 1.00 96.88 328 ALA A C 1
ATOM 2591 O O . ALA A 1 328 ? 14.265 -3.685 14.513 1.00 96.88 328 ALA A O 1
ATOM 2592 N N . LEU A 1 329 ? 15.325 -1.776 15.082 1.00 95.94 329 LEU A N 1
ATOM 2593 C CA . LEU A 1 329 ? 16.212 -1.690 13.921 1.00 95.94 329 LEU A CA 1
ATOM 2594 C C . LEU A 1 329 ? 16.928 -3.025 13.669 1.00 95.94 329 LEU A C 1
ATOM 2596 O O . LEU A 1 329 ? 16.908 -3.548 12.559 1.00 95.94 329 LEU A O 1
ATOM 2600 N N . VAL A 1 330 ? 17.462 -3.658 14.717 1.00 94.12 330 VAL A N 1
ATOM 2601 C CA . VAL A 1 330 ? 18.206 -4.930 14.625 1.00 94.12 330 VAL A CA 1
ATOM 2602 C C . VAL A 1 330 ? 17.405 -6.048 13.938 1.00 94.12 330 VAL A C 1
ATOM 2604 O O . VAL A 1 330 ? 17.983 -6.887 13.241 1.00 94.12 330 VAL A O 1
ATOM 2607 N N . LYS A 1 331 ? 16.074 -6.083 14.094 1.00 94.56 331 LYS A N 1
ATOM 2608 C CA . LYS A 1 331 ? 15.214 -7.083 13.435 1.00 94.56 331 LYS A CA 1
ATOM 2609 C C . LYS A 1 331 ? 14.797 -6.694 12.016 1.00 94.56 331 LYS A C 1
ATOM 2611 O O . LYS A 1 331 ? 14.348 -7.570 11.280 1.00 94.56 331 LYS A O 1
ATOM 2616 N N . ASN A 1 332 ? 14.984 -5.435 11.629 1.00 91.31 332 ASN A N 1
ATOM 2617 C CA . ASN A 1 332 ? 14.519 -4.865 10.363 1.00 91.31 332 ASN A CA 1
ATOM 2618 C C . ASN A 1 332 ? 15.653 -4.360 9.447 1.00 91.31 332 ASN A C 1
ATOM 2620 O O . ASN A 1 332 ? 15.374 -3.922 8.337 1.00 91.31 332 ASN A O 1
ATOM 2624 N N . SER A 1 333 ? 16.921 -4.474 9.856 1.00 86.94 333 SER A N 1
ATOM 2625 C CA . SER A 1 333 ? 18.090 -4.052 9.060 1.00 86.94 333 SER A CA 1
ATOM 2626 C C . SER A 1 333 ? 18.643 -5.101 8.101 1.00 86.94 333 SER A C 1
ATOM 2628 O O . SER A 1 333 ? 19.621 -4.830 7.409 1.00 86.94 333 SER A O 1
ATOM 2630 N N . LYS A 1 334 ? 18.091 -6.320 8.073 1.00 84.00 334 LYS A N 1
ATOM 2631 C CA . LYS A 1 334 ? 18.623 -7.371 7.197 1.00 84.00 334 LYS A CA 1
ATOM 2632 C C . LYS A 1 334 ? 18.258 -7.059 5.743 1.00 84.00 334 LYS A C 1
ATOM 2634 O O . LYS A 1 334 ? 17.064 -7.077 5.434 1.00 84.00 334 LYS A O 1
ATOM 2639 N N . PRO A 1 335 ? 19.240 -6.806 4.857 1.00 76.81 335 PRO A N 1
ATOM 2640 C CA . PRO A 1 335 ? 18.940 -6.644 3.447 1.00 76.81 335 PRO A CA 1
ATOM 2641 C C . PRO A 1 335 ? 18.405 -7.966 2.876 1.00 76.81 335 PRO A C 1
ATOM 2643 O O . PRO A 1 335 ? 18.694 -9.043 3.417 1.00 76.81 335 PRO A O 1
ATOM 2646 N N . PRO A 1 336 ? 17.629 -7.911 1.784 1.00 78.38 336 PRO A N 1
ATOM 2647 C CA . PRO A 1 336 ? 17.303 -9.096 1.007 1.00 78.38 336 PRO A CA 1
ATOM 2648 C C . PRO A 1 336 ? 18.573 -9.846 0.592 1.00 78.38 336 PRO A C 1
ATOM 2650 O O . PRO A 1 336 ? 19.605 -9.244 0.303 1.00 78.38 336 PRO A O 1
ATOM 2653 N N . THR A 1 337 ? 18.507 -11.175 0.586 1.00 83.25 337 THR A N 1
ATOM 2654 C CA . THR A 1 337 ? 19.650 -12.012 0.214 1.00 83.25 337 THR A CA 1
ATOM 2655 C C . THR A 1 337 ? 19.955 -11.864 -1.274 1.00 83.25 337 THR A C 1
ATOM 2657 O O . THR A 1 337 ? 19.119 -12.223 -2.105 1.00 83.25 337 THR A O 1
ATOM 2660 N N . LYS A 1 338 ? 21.165 -11.392 -1.585 1.00 88.00 338 LYS A N 1
ATOM 2661 C CA . LYS A 1 338 ? 21.764 -11.427 -2.923 1.00 88.00 338 LYS A CA 1
ATOM 2662 C C . LYS A 1 338 ? 22.658 -12.664 -3.066 1.00 88.00 338 LYS A C 1
ATOM 2664 O O . LYS A 1 338 ? 23.243 -13.121 -2.083 1.00 88.00 338 LYS A O 1
ATOM 2669 N N . VAL A 1 339 ? 22.736 -13.224 -4.270 1.00 91.75 339 VAL A N 1
ATOM 2670 C CA . VAL A 1 339 ? 23.511 -14.435 -4.598 1.00 91.75 339 VAL A CA 1
ATOM 2671 C C . VAL A 1 339 ? 24.906 -14.128 -5.149 1.00 91.75 339 VAL A C 1
ATOM 2673 O O . VAL A 1 339 ? 25.702 -15.049 -5.306 1.00 91.75 339 VAL A O 1
ATOM 2676 N N . GLY A 1 340 ? 25.215 -12.851 -5.400 1.00 89.81 340 GLY A N 1
ATOM 2677 C CA . GLY A 1 340 ? 26.519 -12.403 -5.894 1.00 89.81 340 GLY A CA 1
ATOM 2678 C C . GLY A 1 340 ? 26.717 -12.536 -7.407 1.00 89.81 340 GLY A C 1
ATOM 2679 O O . GLY A 1 340 ? 27.861 -12.555 -7.851 1.00 89.81 340 GLY A O 1
ATOM 2680 N N . SER A 1 341 ? 25.638 -12.645 -8.191 1.00 92.69 341 SER A N 1
ATOM 2681 C CA . SER A 1 341 ? 25.660 -12.513 -9.655 1.00 92.69 341 SER A CA 1
ATOM 2682 C C . SER A 1 341 ? 25.013 -11.198 -10.091 1.00 92.69 341 SER A C 1
ATOM 2684 O O . SER A 1 341 ? 24.084 -10.709 -9.444 1.00 92.69 341 SER A O 1
ATOM 2686 N N . MET A 1 342 ? 25.506 -10.638 -11.196 1.00 93.88 342 MET A N 1
ATOM 2687 C CA . MET A 1 342 ? 24.904 -9.484 -11.862 1.00 93.88 342 MET A CA 1
ATOM 2688 C C . MET A 1 342 ? 23.840 -9.959 -12.845 1.00 93.88 342 MET A C 1
ATOM 2690 O O . MET A 1 342 ? 24.028 -10.964 -13.528 1.00 93.88 342 MET A O 1
ATOM 2694 N N . LEU A 1 343 ? 22.738 -9.223 -12.935 1.00 93.81 343 LEU A N 1
ATOM 2695 C CA . LEU A 1 343 ? 21.800 -9.392 -14.031 1.00 93.81 343 LEU A CA 1
ATOM 2696 C C . LEU A 1 343 ? 22.455 -8.988 -15.352 1.00 93.81 343 LEU A C 1
ATOM 2698 O O . LEU A 1 343 ? 23.205 -8.020 -15.431 1.00 93.81 343 LEU A O 1
ATOM 2702 N N . GLU A 1 344 ? 22.071 -9.696 -16.402 1.00 91.75 344 GLU A N 1
ATOM 2703 C CA . GLU A 1 344 ? 22.344 -9.336 -17.790 1.00 91.75 344 GLU A CA 1
ATOM 2704 C C . GLU A 1 344 ? 21.018 -9.093 -18.524 1.00 91.75 344 GLU A C 1
ATOM 2706 O O . GLU A 1 344 ? 19.940 -9.242 -17.932 1.00 91.75 344 GLU A O 1
ATOM 2711 N N . LEU A 1 345 ? 21.077 -8.740 -19.813 1.00 92.06 345 LEU A N 1
ATOM 2712 C CA . LEU A 1 345 ? 19.887 -8.576 -20.654 1.00 92.06 345 LEU A CA 1
ATOM 2713 C C . LEU A 1 345 ? 19.025 -9.851 -20.618 1.00 92.06 345 LEU A C 1
ATOM 2715 O O . LEU A 1 345 ? 17.857 -9.826 -20.226 1.00 92.06 345 LEU A O 1
ATOM 2719 N N . PHE A 1 346 ? 19.636 -11.000 -20.889 1.00 93.62 346 PHE A N 1
ATOM 2720 C CA . PHE A 1 346 ? 18.995 -12.310 -20.786 1.00 93.62 346 PHE A CA 1
ATOM 2721 C C . PHE A 1 346 ? 19.499 -13.097 -19.571 1.00 93.62 346 PHE A C 1
ATOM 2723 O O . PHE A 1 346 ? 20.255 -12.592 -18.748 1.00 93.62 346 PHE A O 1
ATOM 2730 N N . ASP A 1 347 ? 18.947 -14.286 -19.371 1.00 91.94 347 ASP A N 1
ATOM 2731 C CA . ASP A 1 347 ? 19.468 -15.338 -18.501 1.00 91.94 347 ASP A CA 1
ATOM 2732 C C . ASP A 1 347 ? 19.674 -14.998 -17.016 1.00 91.94 347 ASP A C 1
ATOM 2734 O O . ASP A 1 347 ? 20.649 -15.399 -16.385 1.00 91.94 347 ASP A O 1
ATOM 2738 N N . CYS A 1 348 ? 18.677 -14.360 -16.391 1.00 92.12 348 CYS A N 1
ATOM 2739 C CA . CYS A 1 348 ? 18.636 -14.320 -14.923 1.00 92.12 348 CYS A CA 1
ATOM 2740 C C . CYS A 1 348 ? 18.377 -15.713 -14.321 1.00 92.12 348 CYS A C 1
ATOM 2742 O O . CYS A 1 348 ? 18.048 -16.680 -15.005 1.00 92.12 348 CYS A O 1
ATOM 2744 N N . LEU A 1 349 ? 18.389 -15.826 -12.997 1.00 91.25 349 LEU A N 1
ATOM 2745 C CA . LEU A 1 349 ? 18.024 -17.052 -12.281 1.00 91.25 349 LEU A CA 1
ATOM 2746 C C . LEU A 1 349 ? 16.606 -17.571 -12.588 1.00 91.25 349 LEU A C 1
ATOM 2748 O O . LEU A 1 349 ? 16.272 -18.681 -12.177 1.00 91.25 349 LEU A O 1
ATOM 2752 N N . THR A 1 350 ? 15.750 -16.810 -13.282 1.00 88.88 350 THR A N 1
ATOM 2753 C CA . THR A 1 350 ? 14.350 -17.171 -13.596 1.00 88.88 350 THR A CA 1
ATOM 2754 C C . THR A 1 350 ? 13.537 -17.577 -12.365 1.00 88.88 350 THR A C 1
ATOM 2756 O O . THR A 1 350 ? 12.718 -18.491 -12.390 1.00 88.88 350 THR A O 1
ATOM 2759 N N . CYS A 1 351 ? 13.789 -16.897 -11.243 1.00 89.06 351 CYS A N 1
ATOM 2760 C CA . CYS A 1 351 ? 13.063 -17.121 -9.992 1.00 89.06 351 CYS A CA 1
ATOM 2761 C C . CYS A 1 351 ? 11.670 -16.467 -9.963 1.00 89.06 351 CYS A C 1
ATOM 2763 O O . CYS A 1 351 ? 10.959 -16.609 -8.971 1.00 89.06 351 CYS A O 1
ATOM 2765 N N . ASP A 1 352 ? 11.332 -15.693 -10.998 1.00 91.25 352 ASP A N 1
ATOM 2766 C CA . ASP A 1 352 ? 10.051 -15.014 -11.231 1.00 91.25 352 ASP A CA 1
ATOM 2767 C C . ASP A 1 352 ? 9.615 -14.012 -10.160 1.00 91.25 352 ASP A C 1
ATOM 2769 O O . ASP A 1 352 ? 8.562 -13.403 -10.286 1.00 91.25 352 ASP A O 1
ATOM 2773 N N . LYS A 1 353 ? 10.435 -13.759 -9.133 1.00 89.56 353 LYS A N 1
ATOM 2774 C CA . LYS A 1 353 ? 10.097 -12.863 -8.016 1.00 89.56 353 LYS A CA 1
ATOM 2775 C C . LYS A 1 353 ? 9.796 -11.434 -8.452 1.00 89.56 353 LYS A C 1
ATOM 2777 O O . LYS A 1 353 ? 8.970 -10.791 -7.818 1.00 89.56 353 LYS A O 1
ATOM 2782 N N . CYS A 1 354 ? 10.456 -10.936 -9.496 1.00 91.38 354 CYS A N 1
ATOM 2783 C CA . CYS A 1 354 ? 10.313 -9.560 -9.974 1.00 91.38 354 CYS A CA 1
ATOM 2784 C C . CYS A 1 354 ? 8.949 -9.258 -10.612 1.00 91.38 354 CYS A C 1
ATOM 2786 O O . CYS A 1 354 ? 8.581 -8.085 -10.665 1.00 91.38 354 CYS A O 1
ATOM 2788 N N . ILE A 1 355 ? 8.222 -10.286 -11.064 1.00 90.88 355 ILE A N 1
ATOM 2789 C CA . ILE A 1 355 ? 6.891 -10.165 -11.671 1.00 90.88 355 ILE A CA 1
ATOM 2790 C C . ILE A 1 355 ? 5.848 -9.809 -10.593 1.00 90.88 355 ILE A C 1
ATOM 2792 O O . ILE A 1 355 ? 5.383 -8.673 -10.580 1.00 90.88 355 ILE A O 1
ATOM 2796 N N . PRO A 1 356 ? 5.547 -10.669 -9.594 1.00 87.56 356 PRO A N 1
ATOM 2797 C CA . PRO A 1 356 ? 4.482 -10.411 -8.624 1.00 87.56 356 PRO A CA 1
ATOM 2798 C C . PRO A 1 356 ? 4.815 -9.318 -7.600 1.00 87.56 356 PRO A C 1
ATOM 2800 O O . PRO A 1 356 ? 3.927 -8.887 -6.870 1.00 87.56 356 PRO A O 1
ATOM 2803 N N . VAL A 1 357 ? 6.081 -8.900 -7.483 1.00 87.31 357 VAL A N 1
ATOM 2804 C CA . VAL A 1 357 ? 6.462 -7.753 -6.637 1.00 87.31 357 VAL A CA 1
ATOM 2805 C C . VAL A 1 357 ? 6.418 -6.430 -7.401 1.00 87.31 357 VAL A C 1
ATOM 2807 O O . VAL A 1 357 ? 6.618 -5.384 -6.789 1.00 87.31 357 VAL A O 1
ATOM 2810 N N . CYS A 1 358 ? 6.201 -6.430 -8.720 1.00 89.38 358 CYS A N 1
ATOM 2811 C CA . CYS A 1 358 ? 6.050 -5.188 -9.465 1.00 89.38 358 CYS A CA 1
ATOM 2812 C C . CYS A 1 358 ? 4.669 -4.579 -9.164 1.00 89.38 358 CYS A C 1
ATOM 2814 O O . CYS A 1 358 ? 3.661 -5.178 -9.532 1.00 89.38 358 CYS A O 1
ATOM 2816 N N . PRO A 1 359 ? 4.582 -3.400 -8.521 1.00 85.00 359 PRO A N 1
ATOM 2817 C CA . PRO A 1 359 ? 3.289 -2.826 -8.140 1.00 85.00 359 PRO A CA 1
ATOM 2818 C C . PRO A 1 359 ? 2.450 -2.378 -9.345 1.00 85.00 359 PRO A C 1
ATOM 2820 O O . PRO A 1 359 ? 1.230 -2.312 -9.238 1.00 85.00 359 PRO A O 1
ATOM 2823 N N . ASN A 1 360 ? 3.102 -2.094 -10.474 1.00 90.38 360 ASN A N 1
ATOM 2824 C CA . ASN A 1 360 ? 2.457 -1.645 -11.707 1.00 90.38 360 ASN A CA 1
ATOM 2825 C C . ASN A 1 360 ? 2.328 -2.767 -12.746 1.00 90.38 360 ASN A C 1
ATOM 2827 O O . ASN A 1 360 ? 2.002 -2.483 -13.892 1.00 90.38 360 ASN A O 1
ATOM 2831 N N . ASP A 1 361 ? 2.648 -4.013 -12.370 1.00 90.19 361 ASP A N 1
ATOM 2832 C CA . ASP A 1 361 ? 2.608 -5.171 -13.275 1.00 90.19 361 ASP A CA 1
ATOM 2833 C C . ASP A 1 361 ? 3.463 -4.981 -14.549 1.00 90.19 361 ASP A C 1
ATOM 2835 O O . ASP A 1 361 ? 3.168 -5.480 -15.627 1.00 90.19 361 ASP A O 1
ATOM 2839 N N . ALA A 1 362 ? 4.547 -4.204 -14.431 1.00 94.12 362 ALA A N 1
ATOM 2840 C CA . ALA A 1 362 ? 5.402 -3.849 -15.559 1.00 94.12 362 ALA A CA 1
ATOM 2841 C C . ALA A 1 362 ? 6.371 -4.975 -15.946 1.00 94.12 362 ALA A C 1
ATOM 2843 O O . ALA A 1 362 ? 6.815 -5.034 -17.086 1.00 94.12 362 ALA A O 1
ATOM 2844 N N . ASN A 1 363 ? 6.743 -5.863 -15.020 1.00 94.31 363 ASN A N 1
ATOM 2845 C CA . ASN A 1 363 ? 7.636 -6.981 -15.330 1.00 94.31 363 ASN A CA 1
ATOM 2846 C C . ASN A 1 363 ? 6.827 -8.189 -15.797 1.00 94.31 363 ASN A C 1
ATOM 2848 O O . ASN A 1 363 ? 5.905 -8.605 -15.103 1.00 94.31 363 ASN A O 1
ATOM 2852 N N . PHE A 1 364 ? 7.221 -8.804 -16.908 1.00 93.44 364 PHE A N 1
ATOM 2853 C CA . PHE A 1 364 ? 6.513 -9.945 -17.484 1.00 93.44 364 PHE A CA 1
ATOM 2854 C C . PHE A 1 364 ? 7.469 -11.022 -18.005 1.00 93.44 364 PHE A C 1
ATOM 2856 O O . PHE A 1 364 ? 8.672 -10.807 -18.172 1.00 93.44 364 PHE A O 1
ATOM 2863 N N . MET A 1 365 ? 6.921 -12.214 -18.237 1.00 92.81 365 MET A N 1
ATOM 2864 C CA . MET A 1 365 ? 7.644 -13.337 -18.830 1.00 92.81 365 MET A CA 1
ATOM 2865 C C . MET A 1 365 ? 7.739 -13.172 -20.349 1.00 92.81 365 MET A C 1
ATOM 2867 O O . MET A 1 365 ? 6.728 -12.980 -21.025 1.00 92.81 365 MET A O 1
ATOM 2871 N N . LEU A 1 366 ? 8.948 -13.316 -20.880 1.00 91.12 366 LEU A N 1
ATOM 2872 C CA . LEU A 1 366 ? 9.255 -13.343 -22.302 1.00 91.12 366 LEU A CA 1
ATOM 2873 C C . LEU A 1 366 ? 9.677 -14.764 -22.694 1.00 91.12 366 LEU A C 1
ATOM 2875 O O . LEU A 1 366 ? 10.729 -15.252 -22.284 1.00 91.12 366 LEU A O 1
ATOM 2879 N N . SER A 1 367 ? 8.847 -15.451 -23.472 1.00 89.56 367 SER A N 1
ATOM 2880 C CA . SER A 1 367 ? 9.113 -16.832 -23.879 1.00 89.56 367 SER A CA 1
ATOM 2881 C C . SER A 1 367 ? 10.063 -16.859 -25.071 1.00 89.56 367 SER A C 1
ATOM 2883 O O . SER A 1 367 ? 9.627 -16.725 -26.208 1.00 89.56 367 SER A O 1
ATOM 2885 N N . ILE A 1 368 ? 11.357 -17.035 -24.803 1.00 91.06 368 ILE A N 1
ATOM 2886 C CA . ILE A 1 368 ? 12.388 -17.316 -25.809 1.00 91.06 368 ILE A CA 1
ATOM 2887 C C . ILE A 1 368 ? 13.025 -18.660 -25.430 1.00 91.06 368 ILE A C 1
ATOM 2889 O O . ILE A 1 368 ? 13.441 -18.805 -24.277 1.00 91.06 368 ILE A O 1
ATOM 2893 N N . PRO A 1 369 ? 13.051 -19.656 -26.335 1.00 86.44 369 PRO A N 1
ATOM 2894 C CA . PRO A 1 369 ? 13.610 -20.965 -26.033 1.00 86.44 369 PRO A CA 1
ATOM 2895 C C . PRO A 1 369 ? 15.125 -20.880 -25.798 1.00 86.44 369 PRO A C 1
ATOM 2897 O O . PRO A 1 369 ? 15.786 -20.032 -26.401 1.00 86.44 369 PRO A O 1
ATOM 2900 N N . PRO A 1 370 ? 15.690 -21.780 -24.973 1.00 92.44 370 PRO A N 1
ATOM 2901 C CA . PRO A 1 370 ? 17.132 -21.917 -24.860 1.00 92.44 370 PRO A CA 1
ATOM 2902 C C . PRO A 1 370 ? 17.766 -22.270 -26.207 1.00 92.44 370 PRO A C 1
ATOM 2904 O O . PRO A 1 370 ? 17.333 -23.211 -26.876 1.00 92.44 370 PRO A O 1
ATOM 2907 N N . GLU A 1 371 ? 18.804 -21.539 -26.591 1.00 93.44 371 GLU A N 1
ATOM 2908 C CA . GLU A 1 371 ? 19.481 -21.680 -27.874 1.00 93.44 371 GLU A CA 1
ATOM 2909 C C . GLU A 1 371 ? 20.887 -21.068 -27.807 1.00 93.44 371 GLU A C 1
ATOM 2911 O O . GLU A 1 371 ? 21.153 -20.169 -27.012 1.00 93.44 371 GLU A O 1
ATOM 2916 N N . GLN A 1 372 ? 21.795 -21.548 -28.658 1.00 93.38 372 GLN A N 1
ATOM 2917 C CA . GLN A 1 372 ? 23.071 -20.885 -28.916 1.00 93.38 372 GLN A CA 1
ATOM 2918 C C . GLN A 1 372 ? 23.107 -20.448 -30.371 1.00 93.38 372 GLN A C 1
ATOM 2920 O O . GLN A 1 372 ? 23.115 -21.293 -31.267 1.00 93.38 372 GLN A O 1
ATOM 2925 N N . VAL A 1 373 ? 23.152 -19.140 -30.593 1.00 90.81 373 VAL A N 1
ATOM 2926 C CA . VAL A 1 373 ? 23.178 -18.556 -31.932 1.00 90.81 373 VAL A CA 1
ATOM 2927 C C . VAL A 1 373 ? 24.582 -18.039 -32.222 1.00 90.81 373 VAL A C 1
ATOM 2929 O O . VAL A 1 373 ? 25.062 -17.186 -31.474 1.00 90.81 373 VAL A O 1
ATOM 2932 N N . PRO A 1 374 ? 25.269 -18.534 -33.265 1.00 90.31 374 PRO A N 1
ATOM 2933 C CA . PRO A 1 374 ? 26.513 -17.930 -33.727 1.00 90.31 374 PRO A CA 1
ATOM 2934 C C . PRO A 1 374 ? 26.257 -16.484 -34.147 1.00 90.31 374 PRO A C 1
ATOM 2936 O O . PRO A 1 374 ? 25.401 -16.236 -34.994 1.00 90.31 374 PRO A O 1
ATOM 2939 N N . VAL A 1 375 ? 26.991 -15.540 -33.565 1.00 90.38 375 VAL A N 1
ATOM 2940 C CA . VAL A 1 375 ? 26.944 -14.137 -33.990 1.00 90.38 375 VAL A CA 1
ATOM 2941 C C . VAL A 1 375 ? 28.087 -13.870 -34.954 1.00 90.38 375 VAL A C 1
ATOM 2943 O O . VAL A 1 375 ? 29.162 -14.471 -34.863 1.00 90.38 375 VAL A O 1
ATOM 2946 N N . LYS A 1 376 ? 27.823 -12.999 -35.923 1.00 91.44 376 LYS A N 1
ATOM 2947 C CA . LYS A 1 376 ? 28.740 -12.703 -37.019 1.00 91.44 376 LYS A CA 1
ATOM 2948 C C . LYS A 1 376 ? 29.011 -11.211 -37.082 1.00 91.44 376 LYS A C 1
ATOM 2950 O O . LYS A 1 376 ? 28.138 -10.401 -36.775 1.00 91.44 376 LYS A O 1
ATOM 2955 N N . THR A 1 377 ? 30.200 -10.862 -37.541 1.00 93.19 377 THR A N 1
ATOM 2956 C CA . THR A 1 377 ? 30.577 -9.493 -37.873 1.00 93.19 377 THR A CA 1
ATOM 2957 C C . THR A 1 377 ? 30.744 -9.388 -39.381 1.00 93.19 377 THR A C 1
ATOM 2959 O O . THR A 1 377 ? 31.462 -10.183 -39.990 1.00 93.19 377 THR A O 1
ATOM 2962 N N . LEU A 1 378 ? 30.059 -8.417 -39.981 1.00 91.75 378 LEU A N 1
ATOM 2963 C CA . LEU A 1 378 ? 30.164 -8.099 -41.401 1.00 91.75 378 LEU A CA 1
ATOM 2964 C C . LEU A 1 378 ? 31.134 -6.932 -41.579 1.00 91.75 378 LEU A C 1
ATOM 2966 O O . LEU A 1 378 ? 30.973 -5.896 -40.936 1.00 91.75 378 LEU A O 1
ATOM 2970 N N . THR A 1 379 ? 32.104 -7.066 -42.474 1.00 91.69 379 THR A N 1
ATOM 2971 C CA . THR A 1 379 ? 33.066 -6.000 -42.779 1.00 91.69 379 THR A CA 1
ATOM 2972 C C . THR A 1 379 ? 33.027 -5.692 -44.271 1.00 91.69 379 THR A C 1
ATOM 2974 O O . THR A 1 379 ? 33.079 -6.604 -45.096 1.00 91.69 379 THR A O 1
ATOM 2977 N N . PHE A 1 380 ? 32.921 -4.409 -44.621 1.00 90.56 380 PHE A N 1
ATOM 2978 C CA . PHE A 1 380 ? 32.929 -3.947 -46.007 1.00 90.56 380 PHE A CA 1
ATOM 2979 C C . PHE A 1 380 ? 34.288 -3.332 -46.351 1.00 90.56 380 PHE A C 1
ATOM 2981 O O . PHE A 1 380 ? 34.617 -2.239 -45.894 1.00 90.56 380 PHE A O 1
ATOM 2988 N N . GLU A 1 381 ? 35.077 -4.038 -47.162 1.00 87.31 381 GLU A N 1
ATOM 2989 C CA . GLU A 1 381 ? 36.413 -3.619 -47.602 1.00 87.31 381 GLU A CA 1
ATOM 2990 C C . GLU A 1 381 ? 36.586 -3.879 -49.107 1.00 87.31 381 GLU A C 1
ATOM 2992 O O . GLU A 1 381 ? 36.106 -4.877 -49.651 1.00 87.31 381 GLU A O 1
ATOM 2997 N N . ASP A 1 382 ? 37.250 -2.951 -49.805 1.00 83.50 382 ASP A N 1
ATOM 2998 C CA . ASP A 1 382 ? 37.580 -3.047 -51.238 1.00 83.50 382 ASP A CA 1
ATOM 2999 C C . ASP A 1 382 ? 36.392 -3.394 -52.164 1.00 83.50 382 ASP A C 1
ATOM 3001 O O . ASP A 1 382 ? 36.540 -4.047 -53.198 1.00 83.50 382 ASP A O 1
ATOM 3005 N N . GLY A 1 383 ? 35.188 -2.927 -51.811 1.00 81.56 383 GLY A N 1
ATOM 3006 C CA . GLY A 1 383 ? 33.965 -3.159 -52.586 1.00 81.56 383 GLY A CA 1
ATOM 3007 C C . GLY A 1 383 ? 33.345 -4.546 -52.390 1.00 81.56 383 GLY A C 1
ATOM 3008 O O . GLY A 1 383 ? 32.476 -4.934 -53.173 1.00 81.56 383 GLY A O 1
ATOM 3009 N N . SER A 1 384 ? 33.774 -5.291 -51.367 1.00 87.19 384 SER A N 1
ATOM 3010 C CA . SER A 1 384 ? 33.276 -6.628 -51.046 1.00 87.19 384 SER A CA 1
ATOM 3011 C C . SER A 1 384 ? 32.953 -6.784 -49.560 1.00 87.19 384 SER A C 1
ATOM 3013 O O . SER A 1 384 ? 33.594 -6.185 -48.699 1.00 87.19 384 SER A O 1
ATOM 3015 N N . TRP A 1 385 ? 31.944 -7.602 -49.265 1.00 91.62 385 TRP A N 1
ATOM 3016 C CA . TRP A 1 385 ? 31.601 -7.986 -47.900 1.00 91.62 385 TRP A CA 1
ATOM 3017 C C . TRP A 1 385 ? 32.380 -9.234 -47.493 1.00 91.62 385 TRP A C 1
ATOM 3019 O O . TRP A 1 385 ? 32.408 -10.223 -48.228 1.00 91.62 385 TRP A O 1
ATOM 3029 N N . SER A 1 386 ? 32.977 -9.197 -46.307 1.00 89.44 386 SER A N 1
ATOM 3030 C CA . SER A 1 386 ? 33.515 -10.366 -45.620 1.00 89.44 386 SER A CA 1
ATOM 3031 C C . SER A 1 386 ? 32.728 -10.623 -44.337 1.00 89.44 386 SER A C 1
ATOM 3033 O O . SER A 1 386 ? 32.167 -9.700 -43.740 1.00 89.44 386 SER A O 1
ATOM 3035 N N . VAL A 1 387 ? 32.649 -11.894 -43.939 1.00 89.94 387 VAL A N 1
ATOM 3036 C CA . VAL A 1 387 ? 31.921 -12.318 -42.742 1.00 89.94 387 VAL A CA 1
ATOM 3037 C C . VAL A 1 387 ? 32.829 -13.155 -41.867 1.00 89.94 387 VAL A C 1
ATOM 3039 O O . VAL A 1 387 ? 33.453 -14.106 -42.339 1.00 89.94 387 VAL A O 1
ATOM 3042 N N . GLU A 1 388 ? 32.867 -12.814 -40.588 1.00 91.69 388 GLU A N 1
ATOM 3043 C CA . GLU A 1 388 ? 33.590 -13.555 -39.564 1.00 91.69 388 GLU A CA 1
ATOM 3044 C C . GLU A 1 388 ? 32.630 -13.938 -38.435 1.00 91.69 388 GLU A C 1
ATOM 3046 O O . GLU A 1 388 ? 31.800 -13.132 -38.017 1.00 91.69 388 GLU A O 1
ATOM 3051 N N . GLU A 1 389 ? 32.727 -15.170 -37.932 1.00 89.75 389 GLU A N 1
ATOM 3052 C CA . GLU A 1 389 ? 32.032 -15.566 -36.703 1.00 89.75 389 GLU A CA 1
ATOM 3053 C C . GLU A 1 389 ? 32.730 -14.901 -35.511 1.00 89.75 389 GLU A C 1
ATOM 3055 O O . GLU A 1 389 ? 33.881 -15.207 -35.204 1.00 89.75 389 GLU A O 1
ATOM 3060 N N . SER A 1 390 ? 32.036 -13.977 -34.849 1.00 84.12 390 SER A N 1
ATOM 3061 C CA . SER A 1 390 ? 32.590 -13.120 -33.796 1.00 84.12 390 SER A CA 1
ATOM 3062 C C . SER A 1 390 ? 32.256 -13.597 -32.380 1.00 84.12 390 SER A C 1
ATOM 3064 O O . SER A 1 390 ? 32.815 -13.088 -31.407 1.00 84.12 390 SER A O 1
ATOM 3066 N N . GLY A 1 391 ? 31.388 -14.603 -32.237 1.00 89.44 391 GLY A N 1
ATOM 3067 C CA . GLY A 1 391 ? 31.022 -15.172 -30.943 1.00 89.44 391 GLY A CA 1
ATOM 3068 C C . GLY A 1 391 ? 29.726 -15.975 -30.982 1.00 89.44 391 GLY A C 1
ATOM 3069 O O . GLY A 1 391 ? 29.291 -16.446 -32.032 1.00 89.44 391 GLY A O 1
ATOM 3070 N N . LYS A 1 392 ? 29.081 -16.120 -29.819 1.00 92.06 392 LYS A N 1
ATOM 3071 C CA . LYS A 1 392 ? 27.764 -16.760 -29.695 1.00 92.06 392 LYS A CA 1
ATOM 3072 C C . LYS A 1 392 ? 26.870 -15.993 -28.728 1.00 92.06 392 LYS A C 1
ATOM 3074 O O . LYS A 1 392 ? 27.301 -15.684 -27.620 1.00 92.06 392 LYS A O 1
ATOM 3079 N N . LEU A 1 393 ? 25.619 -15.763 -29.117 1.00 92.00 393 LEU A N 1
ATOM 3080 C CA . LEU A 1 393 ? 24.542 -15.391 -28.206 1.00 92.00 393 LEU A CA 1
ATOM 3081 C C . LEU A 1 393 ? 24.030 -16.670 -27.540 1.00 92.00 393 LEU A C 1
ATOM 3083 O O . LEU A 1 393 ? 23.482 -17.549 -28.206 1.00 92.00 393 LEU A O 1
ATOM 3087 N N . VAL A 1 394 ? 24.245 -16.787 -26.233 1.00 93.00 394 VAL A N 1
ATOM 3088 C CA . VAL A 1 394 ? 23.838 -17.952 -25.445 1.00 93.00 394 VAL A CA 1
ATOM 3089 C C . VAL A 1 394 ? 22.598 -17.588 -24.639 1.00 93.00 394 VAL A C 1
ATOM 3091 O O . VAL A 1 394 ? 22.618 -16.623 -23.883 1.00 93.00 394 VAL A O 1
ATOM 3094 N N . LEU A 1 395 ? 21.532 -18.365 -24.823 1.00 93.62 395 LEU A N 1
ATOM 3095 C CA . LEU A 1 395 ? 20.307 -18.318 -24.034 1.00 93.62 395 LEU A CA 1
ATOM 3096 C C . LEU A 1 395 ? 20.119 -19.692 -23.391 1.00 93.62 395 LEU A C 1
ATOM 3098 O O . LEU A 1 395 ? 19.825 -20.672 -24.072 1.00 93.62 395 LEU A O 1
ATOM 3102 N N . GLU A 1 396 ? 20.313 -19.801 -22.086 1.00 94.06 396 GLU A N 1
ATOM 3103 C CA . GLU A 1 396 ? 20.235 -21.073 -21.361 1.00 94.06 396 GLU A CA 1
ATOM 3104 C C . GLU A 1 396 ? 18.924 -21.232 -20.598 1.00 94.06 396 GLU A C 1
ATOM 3106 O O . GLU A 1 396 ? 18.501 -22.354 -20.293 1.00 94.06 396 GLU A O 1
ATOM 3111 N N . LYS A 1 397 ? 18.291 -20.120 -20.214 1.00 93.25 397 LYS A N 1
ATOM 3112 C CA . LYS A 1 397 ? 17.146 -20.177 -19.308 1.00 93.25 397 LYS A CA 1
ATOM 3113 C C . LYS A 1 397 ? 15.856 -20.484 -20.050 1.00 93.25 397 LYS A C 1
ATOM 3115 O O . LYS A 1 397 ? 15.620 -20.038 -21.165 1.00 93.25 397 LYS A O 1
ATOM 3120 N N . LYS A 1 398 ? 14.984 -21.236 -19.368 1.00 87.50 398 LYS A N 1
ATOM 3121 C CA . LYS A 1 398 ? 13.702 -21.738 -19.896 1.00 87.50 398 LYS A CA 1
ATOM 3122 C C . LYS A 1 398 ? 12.775 -20.629 -20.418 1.00 87.50 398 LYS A C 1
ATOM 3124 O O . LYS A 1 398 ? 11.929 -20.888 -21.264 1.00 87.50 398 LYS A O 1
ATOM 3129 N N . HIS A 1 399 ? 12.901 -19.433 -19.853 1.00 91.94 399 HIS A N 1
ATOM 3130 C CA . HIS A 1 399 ? 12.205 -18.224 -20.256 1.00 91.94 399 HIS A CA 1
ATOM 3131 C C . HIS A 1 399 ? 13.050 -17.017 -19.864 1.00 91.94 399 HIS A C 1
ATOM 3133 O O . HIS A 1 399 ? 13.939 -17.109 -19.018 1.00 91.94 399 HIS A O 1
ATOM 3139 N N . GLN A 1 400 ? 12.730 -15.878 -20.456 1.00 94.50 400 GLN A N 1
ATOM 3140 C CA . GLN A 1 400 ? 13.358 -14.596 -20.188 1.00 94.50 400 GLN A CA 1
ATOM 3141 C C . GLN A 1 400 ? 12.392 -13.692 -19.421 1.00 94.50 400 GLN A C 1
ATOM 3143 O O . GLN A 1 400 ? 11.189 -13.945 -19.343 1.00 94.50 400 GLN A O 1
ATOM 3148 N N . ILE A 1 401 ? 12.921 -12.637 -18.817 1.00 94.81 401 ILE A N 1
ATOM 3149 C CA . ILE A 1 401 ? 12.125 -11.624 -18.120 1.00 94.81 401 ILE A CA 1
ATOM 3150 C C . ILE A 1 401 ? 12.270 -10.320 -18.880 1.00 94.81 401 ILE A C 1
ATOM 3152 O O . ILE A 1 401 ? 13.371 -9.988 -19.306 1.00 94.81 401 ILE A O 1
ATOM 3156 N N . ALA A 1 402 ? 11.173 -9.587 -19.002 1.00 95.19 402 ALA A N 1
ATOM 3157 C CA . ALA A 1 402 ? 11.109 -8.289 -19.645 1.00 95.19 402 ALA A CA 1
ATOM 3158 C C . ALA A 1 402 ? 10.389 -7.271 -18.755 1.00 95.19 402 ALA A C 1
ATOM 3160 O O . ALA A 1 402 ? 9.715 -7.634 -17.787 1.00 95.19 402 ALA A O 1
ATOM 3161 N N . ASN A 1 403 ? 10.533 -5.997 -19.099 1.00 95.69 403 ASN A N 1
ATOM 3162 C CA . ASN A 1 403 ? 9.863 -4.868 -18.473 1.00 95.69 403 ASN A CA 1
ATOM 3163 C C . ASN A 1 403 ? 9.054 -4.098 -19.524 1.00 95.69 403 ASN A C 1
ATOM 3165 O O . ASN A 1 403 ? 9.510 -3.920 -20.648 1.00 95.69 403 ASN A O 1
ATOM 3169 N N . PHE A 1 404 ? 7.862 -3.634 -19.172 1.00 95.19 404 PHE A N 1
ATOM 3170 C CA . PHE A 1 404 ? 7.042 -2.755 -19.992 1.00 95.19 404 PHE A CA 1
ATOM 3171 C C . PHE A 1 404 ? 7.168 -1.324 -19.462 1.00 95.19 404 PHE A C 1
ATOM 3173 O O . PHE A 1 404 ? 6.658 -0.991 -18.388 1.00 95.19 404 PHE A O 1
ATOM 3180 N N . ALA A 1 405 ? 7.903 -0.495 -20.198 1.00 93.44 405 ALA A N 1
ATOM 3181 C CA . ALA A 1 405 ? 8.372 0.813 -19.765 1.00 93.44 405 ALA A CA 1
ATOM 3182 C C . ALA A 1 405 ? 7.230 1.757 -19.402 1.00 93.44 405 ALA A C 1
ATOM 3184 O O . ALA A 1 405 ? 7.313 2.428 -18.380 1.00 93.44 405 ALA A O 1
ATOM 3185 N N . ASP A 1 406 ? 6.156 1.752 -20.191 1.00 92.19 406 ASP A N 1
ATOM 3186 C CA . ASP A 1 406 ? 5.036 2.684 -20.036 1.00 92.19 406 ASP A CA 1
ATOM 3187 C C . ASP A 1 406 ? 4.263 2.455 -18.726 1.00 92.19 406 ASP A C 1
ATOM 3189 O O . ASP A 1 406 ? 3.550 3.338 -18.253 1.00 92.19 406 ASP A O 1
ATOM 3193 N N . PHE A 1 407 ? 4.406 1.274 -18.109 1.00 93.12 407 PHE A N 1
ATOM 3194 C CA . PHE A 1 407 ? 3.849 0.977 -16.782 1.00 93.12 407 PHE A CA 1
ATOM 3195 C C . PHE A 1 407 ? 4.885 1.152 -15.668 1.00 93.12 407 PHE A C 1
ATOM 3197 O O . PHE A 1 407 ? 4.538 1.288 -14.491 1.00 93.12 407 PHE A O 1
ATOM 3204 N N . CYS A 1 408 ? 6.173 1.122 -15.999 1.00 92.31 408 CYS A N 1
ATOM 3205 C CA . CYS A 1 408 ? 7.249 1.173 -15.028 1.00 92.31 408 CYS A CA 1
ATOM 3206 C C . CYS A 1 408 ? 7.475 2.609 -14.539 1.00 92.31 408 CYS A C 1
ATOM 3208 O O . CYS A 1 408 ? 7.830 3.494 -15.306 1.00 92.31 408 CYS A O 1
ATOM 3210 N N . ASN A 1 409 ? 7.349 2.827 -13.230 1.00 89.50 409 ASN A N 1
ATOM 3211 C CA . ASN A 1 409 ? 7.707 4.094 -12.583 1.00 89.50 409 ASN A CA 1
ATOM 3212 C C . ASN A 1 409 ? 9.100 4.061 -11.932 1.00 89.50 409 ASN A C 1
ATOM 3214 O O . ASN A 1 409 ? 9.381 4.878 -11.060 1.00 89.50 409 ASN A O 1
ATOM 3218 N N . GLU A 1 410 ? 9.917 3.059 -12.274 1.00 89.62 410 GLU A N 1
ATOM 3219 C CA . GLU A 1 410 ? 11.296 2.899 -11.790 1.00 89.62 410 GLU A CA 1
ATOM 3220 C C . GLU A 1 410 ? 11.431 2.890 -10.255 1.00 89.62 410 GLU A C 1
ATOM 3222 O O . GLU A 1 410 ? 12.474 3.216 -9.698 1.00 89.62 410 GLU A O 1
ATOM 3227 N N . CYS A 1 411 ? 10.394 2.438 -9.538 1.00 86.88 411 CYS A N 1
ATOM 3228 C CA . CYS A 1 411 ? 10.381 2.418 -8.069 1.00 86.88 411 CYS A CA 1
ATOM 3229 C C . CYS A 1 411 ? 11.442 1.513 -7.409 1.00 86.88 411 CYS A C 1
ATOM 3231 O O . CYS A 1 411 ? 11.523 1.465 -6.182 1.00 86.88 411 CYS A O 1
ATOM 3233 N N . GLY A 1 412 ? 12.197 0.725 -8.181 1.00 88.75 412 GLY A N 1
ATOM 3234 C CA . GLY A 1 412 ? 13.251 -0.156 -7.672 1.00 88.75 412 GLY A CA 1
ATOM 3235 C C . GLY A 1 412 ? 12.771 -1.383 -6.887 1.00 88.75 412 GLY A C 1
ATOM 3236 O O . GLY A 1 412 ? 13.593 -2.217 -6.514 1.00 88.75 412 GLY A O 1
ATOM 3237 N N . ASN A 1 413 ? 11.462 -1.576 -6.667 1.00 87.94 413 ASN A N 1
ATOM 3238 C CA . ASN A 1 413 ? 10.968 -2.684 -5.832 1.00 87.94 413 ASN A CA 1
ATOM 3239 C C . ASN A 1 413 ? 11.420 -4.059 -6.355 1.00 87.94 413 ASN A C 1
ATOM 3241 O O . ASN A 1 413 ? 11.782 -4.947 -5.586 1.00 87.94 413 ASN A O 1
ATOM 3245 N N . CYS A 1 414 ? 11.458 -4.229 -7.679 1.00 91.19 414 CYS A N 1
ATOM 3246 C CA . CYS A 1 414 ? 11.924 -5.470 -8.288 1.00 91.19 414 CYS A CA 1
ATOM 3247 C C . CYS A 1 414 ? 13.429 -5.730 -8.106 1.00 91.19 414 CYS A C 1
ATOM 3249 O O . CYS A 1 414 ? 13.807 -6.897 -8.110 1.00 91.19 414 CYS A O 1
ATOM 3251 N N . ASP A 1 415 ? 14.264 -4.703 -7.909 1.00 91.69 415 ASP A N 1
ATOM 3252 C CA . ASP A 1 415 ? 15.692 -4.865 -7.595 1.00 91.69 415 ASP A CA 1
ATOM 3253 C C . ASP A 1 415 ? 15.882 -5.364 -6.162 1.00 91.69 415 ASP A C 1
ATOM 3255 O O . ASP A 1 415 ? 16.541 -6.379 -5.929 1.00 91.69 415 ASP A O 1
ATOM 3259 N N . ILE A 1 416 ? 15.196 -4.728 -5.208 1.00 88.19 416 ILE A N 1
ATOM 3260 C CA . ILE A 1 416 ? 15.240 -5.102 -3.790 1.00 88.19 416 ILE A CA 1
ATOM 3261 C C . ILE A 1 416 ? 14.946 -6.598 -3.601 1.00 88.19 416 ILE A C 1
ATOM 3263 O O . ILE A 1 416 ? 15.627 -7.269 -2.831 1.00 88.19 416 ILE A O 1
ATOM 3267 N N . PHE A 1 417 ? 13.971 -7.155 -4.325 1.00 88.75 417 PHE A N 1
ATOM 3268 C CA . PHE A 1 417 ? 13.634 -8.582 -4.236 1.00 88.75 417 PHE A CA 1
ATOM 3269 C C . PHE A 1 417 ? 14.375 -9.484 -5.228 1.00 88.75 417 PHE A C 1
ATOM 3271 O O . PHE A 1 417 ? 14.259 -10.714 -5.122 1.00 88.75 417 PHE A O 1
ATOM 3278 N N . CYS A 1 418 ? 15.115 -8.915 -6.182 1.00 91.88 418 CYS A N 1
ATOM 3279 C CA . CYS A 1 418 ? 15.922 -9.703 -7.095 1.00 91.88 418 CYS A CA 1
ATOM 3280 C C . CYS A 1 418 ? 17.073 -10.349 -6.311 1.00 91.88 418 CYS A C 1
ATOM 3282 O O . CYS A 1 418 ? 17.778 -9.641 -5.592 1.00 91.88 418 CYS A O 1
ATOM 3284 N N . PRO A 1 419 ? 17.281 -11.673 -6.423 1.00 92.12 419 PRO A N 1
ATOM 3285 C CA . PRO A 1 419 ? 18.449 -12.323 -5.834 1.00 92.12 419 PRO A CA 1
ATOM 3286 C C . PRO A 1 419 ? 19.762 -11.911 -6.515 1.00 92.12 419 PRO A C 1
ATOM 3288 O O . PRO A 1 419 ? 20.822 -12.183 -5.971 1.00 92.12 419 PRO A O 1
ATOM 3291 N N . GLU A 1 420 ? 19.696 -11.272 -7.676 1.00 93.31 420 GLU A N 1
ATOM 3292 C CA . GLU A 1 420 ? 20.842 -10.817 -8.460 1.00 93.31 420 GLU A CA 1
ATOM 3293 C C . GLU A 1 420 ? 20.929 -9.292 -8.415 1.00 93.31 420 GLU A C 1
ATOM 3295 O O . GLU A 1 420 ? 19.953 -8.607 -8.085 1.00 93.31 420 GLU A O 1
ATOM 3300 N N . ASP A 1 421 ? 22.106 -8.760 -8.703 1.00 91.88 421 ASP A N 1
ATOM 3301 C CA . ASP A 1 421 ? 22.397 -7.334 -8.622 1.00 91.88 421 ASP A CA 1
ATOM 3302 C C . ASP A 1 421 ? 22.119 -6.618 -9.955 1.00 91.88 421 ASP A C 1
ATOM 3304 O O . ASP A 1 421 ? 22.236 -7.199 -11.032 1.00 91.88 421 ASP A O 1
ATOM 3308 N N . GLY A 1 422 ? 21.723 -5.343 -9.878 1.00 89.19 422 GLY A N 1
ATOM 3309 C CA . GLY A 1 422 ? 21.545 -4.456 -11.034 1.00 89.19 422 GLY A CA 1
ATOM 3310 C C . GLY A 1 422 ? 20.096 -4.133 -11.423 1.00 89.19 422 GLY A C 1
ATOM 3311 O O . GLY A 1 422 ? 19.874 -3.207 -12.193 1.00 89.19 422 GLY A O 1
ATOM 3312 N N . GLY A 1 423 ? 19.106 -4.819 -10.847 1.00 91.81 423 GLY A N 1
ATOM 3313 C CA . GLY A 1 423 ? 17.694 -4.448 -10.965 1.00 91.81 423 GLY A CA 1
ATOM 3314 C C . GLY A 1 423 ? 17.004 -4.837 -12.287 1.00 91.81 423 GLY A C 1
ATOM 3315 O O . GLY A 1 423 ? 17.388 -4.378 -13.363 1.00 91.81 423 GLY A O 1
ATOM 3316 N N . PRO A 1 424 ? 15.905 -5.618 -12.243 1.00 93.81 424 PRO A N 1
ATOM 3317 C CA . PRO A 1 424 ? 15.181 -6.012 -13.452 1.00 93.81 424 PRO A CA 1
ATOM 3318 C C . PRO A 1 424 ? 14.642 -4.844 -14.286 1.00 93.81 424 PRO A C 1
ATOM 3320 O O . PRO A 1 424 ? 14.654 -4.926 -15.504 1.00 93.81 424 PRO A O 1
ATOM 3323 N N . TYR A 1 425 ? 14.203 -3.755 -13.649 1.00 91.75 425 TYR A N 1
ATOM 3324 C CA . TYR A 1 425 ? 13.675 -2.578 -14.353 1.00 91.75 425 TYR A CA 1
ATOM 3325 C C . TYR A 1 425 ? 14.734 -1.798 -15.154 1.00 91.75 425 TYR A C 1
ATOM 3327 O O . TYR A 1 425 ? 14.363 -0.978 -15.989 1.00 91.75 425 TYR A O 1
ATOM 3335 N N . VAL A 1 426 ? 16.022 -2.038 -14.881 1.00 90.25 426 VAL A N 1
ATOM 3336 C CA . VAL A 1 426 ? 17.160 -1.381 -15.541 1.00 90.25 426 VAL A CA 1
ATOM 3337 C C . VAL A 1 426 ? 17.747 -2.278 -16.621 1.00 90.25 426 VAL A C 1
ATOM 3339 O O . VAL A 1 426 ? 17.989 -1.817 -17.729 1.00 90.25 426 VAL A O 1
ATOM 3342 N N . LEU A 1 427 ? 18.003 -3.547 -16.284 1.00 93.00 427 LEU A N 1
ATOM 3343 C CA . LEU A 1 427 ? 18.838 -4.429 -17.105 1.00 93.00 427 LEU A CA 1
ATOM 3344 C C . LEU A 1 427 ? 18.052 -5.388 -17.999 1.00 93.00 427 LEU A C 1
ATOM 3346 O O . LEU A 1 427 ? 18.616 -5.897 -18.962 1.00 93.00 427 LEU A O 1
ATOM 3350 N N . LYS A 1 428 ? 16.777 -5.675 -17.702 1.00 94.50 428 LYS A N 1
ATOM 3351 C CA . LYS A 1 428 ? 15.976 -6.578 -18.545 1.00 94.50 428 LYS A CA 1
ATOM 3352 C C . LYS A 1 428 ? 15.402 -5.857 -19.765 1.00 94.50 428 LYS A C 1
ATOM 3354 O O . LYS A 1 428 ? 15.149 -4.658 -19.674 1.00 94.50 428 LYS A O 1
ATOM 3359 N N . PRO A 1 429 ? 15.151 -6.580 -20.882 1.00 94.38 429 PRO A N 1
ATOM 3360 C CA . PRO A 1 429 ? 14.569 -6.023 -22.092 1.00 94.38 429 PRO A CA 1
ATOM 3361 C C . PRO A 1 429 ? 13.359 -5.156 -21.776 1.00 94.38 429 PRO A C 1
ATOM 3363 O O . PRO A 1 429 ? 12.372 -5.634 -21.211 1.00 94.38 429 PRO A O 1
ATOM 3366 N N . ARG A 1 430 ? 13.467 -3.874 -22.113 1.00 94.06 430 ARG A N 1
ATOM 3367 C CA . ARG A 1 430 ? 12.484 -2.857 -21.765 1.00 94.06 430 ARG A CA 1
ATOM 3368 C C . ARG A 1 430 ? 11.692 -2.457 -23.002 1.00 94.06 430 ARG A C 1
ATOM 3370 O O . ARG A 1 430 ? 12.259 -1.943 -23.955 1.00 94.06 430 ARG A O 1
ATOM 3377 N N . PHE A 1 431 ? 10.392 -2.710 -22.986 1.00 95.44 431 PHE A N 1
ATOM 3378 C CA . PHE A 1 431 ? 9.496 -2.525 -24.123 1.00 95.44 431 PHE A CA 1
ATOM 3379 C C . PHE A 1 431 ? 8.656 -1.265 -23.985 1.00 95.44 431 PHE A C 1
ATOM 3381 O O . PHE A 1 431 ? 8.114 -1.006 -22.913 1.00 95.44 431 PHE A O 1
ATOM 3388 N N . PHE A 1 432 ? 8.499 -0.534 -25.081 1.00 95.06 432 PHE A N 1
ATOM 3389 C CA . PHE A 1 432 ? 7.660 0.660 -25.165 1.00 95.06 432 PHE A CA 1
ATOM 3390 C C . PHE A 1 432 ? 6.407 0.373 -25.988 1.00 95.06 432 PHE A C 1
ATOM 3392 O O . PHE A 1 432 ? 6.463 -0.384 -26.959 1.00 95.06 432 PHE A O 1
ATOM 3399 N N . GLY A 1 433 ? 5.278 0.970 -25.611 1.00 92.94 433 GLY A N 1
ATOM 3400 C CA . GLY A 1 433 ? 4.015 0.829 -26.335 1.00 92.94 433 GLY A CA 1
ATOM 3401 C C . GLY A 1 433 ? 3.901 1.733 -27.561 1.00 92.94 433 GLY A C 1
ATOM 3402 O O . GLY A 1 433 ? 2.994 1.552 -28.366 1.00 92.94 433 GLY A O 1
ATOM 3403 N N . SER A 1 434 ? 4.802 2.702 -27.729 1.00 92.31 434 SER A N 1
ATOM 3404 C CA . SER A 1 434 ? 4.796 3.621 -28.869 1.00 92.31 434 SER A CA 1
ATOM 3405 C C . SER A 1 434 ? 6.207 4.068 -29.260 1.00 92.31 434 SER A C 1
ATOM 3407 O O . SER A 1 434 ? 7.133 4.042 -28.437 1.00 92.31 434 SER A O 1
ATOM 3409 N N . ARG A 1 435 ? 6.376 4.512 -30.515 1.00 92.12 435 ARG A N 1
ATOM 3410 C CA . ARG A 1 435 ? 7.636 5.122 -30.983 1.00 92.12 435 ARG A CA 1
ATOM 3411 C C . ARG A 1 435 ? 7.929 6.416 -30.223 1.00 92.12 435 ARG A C 1
ATOM 3413 O O . ARG A 1 435 ? 9.092 6.738 -29.985 1.00 92.12 435 ARG A O 1
ATOM 3420 N N . GLU A 1 436 ? 6.889 7.155 -29.851 1.00 92.19 436 GLU A N 1
ATOM 3421 C CA . GLU A 1 436 ? 6.966 8.383 -29.064 1.00 92.19 436 GLU A CA 1
ATOM 3422 C C . GLU A 1 436 ? 7.561 8.101 -27.680 1.00 92.19 436 GLU A C 1
ATOM 3424 O O . GLU A 1 436 ? 8.575 8.701 -27.326 1.00 92.19 436 GLU A O 1
ATOM 3429 N N . SER A 1 437 ? 7.007 7.128 -26.948 1.00 92.19 437 SER A N 1
ATOM 3430 C CA . SER A 1 437 ? 7.502 6.717 -25.626 1.00 92.19 437 SER A CA 1
ATOM 3431 C C . SER A 1 437 ? 8.935 6.187 -25.695 1.00 92.19 437 SER A C 1
ATOM 3433 O O . SER A 1 437 ? 9.761 6.544 -24.856 1.00 92.19 437 SER A O 1
ATOM 3435 N N . PHE A 1 438 ? 9.265 5.395 -26.722 1.00 93.38 438 PHE A N 1
ATOM 3436 C CA . PHE A 1 438 ? 10.634 4.919 -26.939 1.00 93.38 438 PHE A CA 1
ATOM 3437 C C . PHE A 1 438 ? 11.632 6.080 -27.053 1.00 93.38 438 PHE A C 1
ATOM 3439 O O . PHE A 1 438 ? 12.709 6.012 -26.462 1.00 93.38 438 PHE A O 1
ATOM 3446 N N . ARG A 1 439 ? 11.285 7.150 -27.782 1.00 89.88 439 ARG A N 1
ATOM 3447 C CA . ARG A 1 439 ? 12.145 8.333 -27.972 1.00 89.88 439 ARG A CA 1
ATOM 3448 C C . ARG A 1 439 ? 12.219 9.232 -26.740 1.00 89.88 439 ARG A C 1
ATOM 3450 O O . ARG A 1 439 ? 13.278 9.789 -26.475 1.00 89.88 439 ARG A O 1
ATOM 3457 N N . GLU A 1 440 ? 11.114 9.398 -26.018 1.00 87.38 440 GLU A N 1
ATOM 3458 C CA . GLU A 1 440 ? 11.048 10.259 -24.830 1.00 87.38 440 GLU A CA 1
ATOM 3459 C C . GLU A 1 440 ? 11.896 9.706 -23.674 1.00 87.38 440 GLU A C 1
ATOM 3461 O O . GLU A 1 440 ? 12.616 10.452 -23.010 1.00 87.38 440 GLU A O 1
ATOM 3466 N N . PHE A 1 441 ? 11.859 8.390 -23.457 1.00 81.50 441 PHE A N 1
ATOM 3467 C CA . PHE A 1 441 ? 12.536 7.734 -22.338 1.00 81.50 441 PHE A CA 1
ATOM 3468 C C . PHE A 1 441 ? 13.842 7.063 -22.785 1.00 81.50 441 PHE A C 1
ATOM 3470 O O . PHE A 1 441 ? 13.918 5.846 -22.966 1.00 81.50 441 PHE A O 1
ATOM 3477 N N . SER A 1 442 ? 14.898 7.867 -22.937 1.00 78.81 442 SER A N 1
ATOM 3478 C CA . SER A 1 442 ? 16.201 7.431 -23.468 1.00 78.81 442 SER A CA 1
ATOM 3479 C C . SER A 1 442 ? 17.267 7.073 -22.428 1.00 78.81 442 SER A C 1
ATOM 3481 O O . SER A 1 442 ? 18.408 6.795 -22.789 1.00 78.81 442 SER A O 1
ATOM 3483 N N . ASN A 1 443 ? 16.921 7.077 -21.139 1.00 80.31 443 ASN A N 1
ATOM 3484 C CA . ASN A 1 443 ? 17.884 6.858 -20.050 1.00 80.31 443 ASN A CA 1
ATOM 3485 C C . ASN A 1 443 ? 18.381 5.405 -19.948 1.00 80.31 443 ASN A C 1
ATOM 3487 O O . ASN A 1 443 ? 19.369 5.144 -19.265 1.00 80.31 443 ASN A O 1
ATOM 3491 N N . HIS A 1 444 ? 17.697 4.471 -20.612 1.00 85.44 444 HIS A N 1
ATOM 3492 C CA . HIS A 1 444 ? 17.988 3.044 -20.585 1.00 85.44 444 HIS A CA 1
ATOM 3493 C C . HIS A 1 444 ? 17.890 2.431 -21.984 1.00 85.44 444 HIS A C 1
ATOM 3495 O O . HIS A 1 444 ? 17.243 2.982 -22.885 1.00 85.44 444 HIS A O 1
ATOM 3501 N N . ASP A 1 445 ? 18.506 1.260 -22.125 1.00 92.50 445 ASP A N 1
ATOM 3502 C CA . ASP A 1 445 ? 18.309 0.376 -23.269 1.00 92.50 445 ASP A CA 1
ATOM 3503 C C . ASP A 1 445 ? 16.829 0.002 -23.398 1.00 92.50 445 ASP A C 1
ATOM 3505 O O . ASP A 1 445 ? 16.083 -0.046 -22.413 1.00 92.50 445 ASP A O 1
ATOM 3509 N N . GLY A 1 446 ? 16.381 -0.217 -24.629 1.00 95.00 446 GLY A N 1
ATOM 3510 C CA . GLY A 1 446 ? 14.956 -0.238 -24.923 1.00 95.00 446 GLY A CA 1
ATOM 3511 C C . GLY A 1 446 ? 14.610 -0.871 -26.255 1.00 95.00 446 GLY A C 1
ATOM 3512 O O . GLY A 1 446 ? 15.443 -0.917 -27.151 1.00 95.00 446 GLY A O 1
ATOM 3513 N N . PHE A 1 447 ? 13.366 -1.318 -26.388 1.00 96.06 447 PHE A N 1
ATOM 3514 C CA . PHE A 1 447 ? 12.837 -1.979 -27.573 1.00 96.06 447 PHE A CA 1
ATOM 3515 C C . PHE A 1 447 ? 11.429 -1.473 -27.891 1.00 96.06 447 PHE A C 1
ATOM 3517 O O . PHE A 1 447 ? 10.581 -1.347 -27.006 1.00 96.06 447 PHE A O 1
ATOM 3524 N N . PHE A 1 448 ? 11.152 -1.231 -29.164 1.00 95.75 448 PHE A N 1
ATOM 3525 C CA . PHE A 1 448 ? 9.807 -0.998 -29.683 1.00 95.75 448 PHE A CA 1
ATOM 3526 C C . PHE A 1 448 ? 9.577 -1.929 -30.873 1.00 95.75 448 PHE A C 1
ATOM 3528 O O . PHE A 1 448 ? 10.474 -2.108 -31.694 1.00 95.75 448 PHE A O 1
ATOM 3535 N N . ILE A 1 449 ? 8.400 -2.551 -30.946 1.00 95.12 449 ILE A N 1
ATOM 3536 C CA . ILE A 1 449 ? 8.067 -3.533 -31.983 1.00 95.12 449 ILE A CA 1
ATOM 3537 C C . ILE A 1 449 ? 6.727 -3.172 -32.599 1.00 95.12 449 ILE A C 1
ATOM 3539 O O . ILE A 1 449 ? 5.759 -2.921 -31.885 1.00 95.12 449 ILE A O 1
ATOM 3543 N N . GLU A 1 450 ? 6.671 -3.225 -33.922 1.00 92.44 450 GLU A N 1
ATOM 3544 C CA . GLU A 1 450 ? 5.483 -2.937 -34.713 1.00 92.44 450 GLU A CA 1
ATOM 3545 C C . GLU A 1 450 ? 5.297 -4.028 -35.772 1.00 92.44 450 GLU A C 1
ATOM 3547 O O . GLU A 1 450 ? 6.241 -4.366 -36.493 1.00 92.44 450 GLU A O 1
ATOM 3552 N N . ARG A 1 451 ? 4.086 -4.588 -35.871 1.00 90.19 451 ARG A N 1
ATOM 3553 C CA . ARG A 1 451 ? 3.707 -5.519 -36.940 1.00 90.19 451 ARG A CA 1
ATOM 3554 C C . ARG A 1 451 ? 2.789 -4.816 -37.930 1.00 90.19 451 ARG A C 1
ATOM 3556 O O . ARG A 1 451 ? 1.643 -4.511 -37.626 1.00 90.19 451 ARG A O 1
ATOM 3563 N N . ASN A 1 452 ? 3.284 -4.648 -39.149 1.00 84.44 452 ASN A N 1
ATOM 3564 C CA . ASN A 1 452 ? 2.550 -4.078 -40.273 1.00 84.44 452 ASN A CA 1
ATOM 3565 C C . ASN A 1 452 ? 2.137 -5.176 -41.270 1.00 84.44 452 ASN A C 1
ATOM 3567 O O . ASN A 1 452 ? 2.600 -6.314 -41.194 1.00 84.44 452 ASN A O 1
ATOM 3571 N N . ASN A 1 453 ? 1.257 -4.850 -42.228 1.00 76.44 453 ASN A N 1
ATOM 3572 C CA . ASN A 1 453 ? 0.771 -5.790 -43.253 1.00 76.44 453 ASN A CA 1
ATOM 3573 C C . ASN A 1 453 ? 1.924 -6.398 -44.086 1.00 76.44 453 ASN A C 1
ATOM 3575 O O . ASN A 1 453 ? 2.283 -5.873 -45.140 1.00 76.44 453 ASN A O 1
ATOM 3579 N N . GLY A 1 454 ? 2.460 -7.533 -43.629 1.00 74.88 454 GLY A N 1
ATOM 3580 C CA . GLY A 1 454 ? 3.508 -8.309 -44.299 1.00 74.88 454 GLY A CA 1
ATOM 3581 C C . GLY A 1 454 ? 4.939 -8.079 -43.800 1.00 74.88 454 GLY A C 1
ATOM 3582 O O . GLY A 1 454 ? 5.860 -8.621 -44.412 1.00 74.88 454 GLY A O 1
ATOM 3583 N N . GLY A 1 455 ? 5.146 -7.317 -42.719 1.00 89.19 455 GLY A N 1
ATOM 3584 C CA . GLY A 1 455 ? 6.481 -7.115 -42.156 1.00 89.19 455 GLY A CA 1
ATOM 3585 C C . GLY A 1 455 ? 6.495 -6.661 -40.699 1.00 89.19 455 GLY A C 1
ATOM 3586 O O . GLY A 1 455 ? 5.547 -6.042 -40.216 1.00 89.19 455 GLY A O 1
ATOM 3587 N N . ASP A 1 456 ? 7.592 -6.973 -40.021 1.00 94.69 456 ASP A N 1
ATOM 3588 C CA . ASP A 1 456 ? 7.834 -6.652 -38.618 1.00 94.69 456 ASP A CA 1
ATOM 3589 C C . ASP A 1 456 ? 8.994 -5.656 -38.521 1.00 94.69 456 ASP A C 1
ATOM 3591 O O . ASP A 1 456 ? 10.054 -5.897 -39.102 1.00 94.69 456 ASP A O 1
ATOM 3595 N N . THR A 1 457 ? 8.824 -4.576 -37.762 1.00 95.38 457 THR A N 1
ATOM 3596 C CA . THR A 1 457 ? 9.896 -3.618 -37.462 1.00 95.38 457 THR A CA 1
ATOM 3597 C C . THR A 1 457 ? 10.226 -3.660 -35.975 1.00 95.38 457 THR A C 1
ATOM 3599 O O . THR A 1 457 ? 9.335 -3.599 -35.127 1.00 95.38 457 THR A O 1
ATOM 3602 N N . VAL A 1 458 ? 11.516 -3.736 -35.658 1.00 96.88 458 VAL A N 1
ATOM 3603 C CA . VAL A 1 458 ? 12.063 -3.638 -34.305 1.00 96.88 458 VAL A CA 1
ATOM 3604 C C . VAL A 1 458 ? 12.978 -2.424 -34.245 1.00 96.88 458 VAL A C 1
ATOM 3606 O O . VAL A 1 458 ? 13.953 -2.344 -34.991 1.00 96.88 458 VAL A O 1
ATOM 3609 N N . LEU A 1 459 ? 12.686 -1.502 -33.335 1.00 96.62 459 LEU A N 1
ATOM 3610 C CA . LEU A 1 459 ? 13.609 -0.454 -32.911 1.00 96.62 459 LEU A CA 1
ATOM 3611 C C . LEU A 1 459 ? 14.265 -0.896 -31.609 1.00 96.62 459 LEU A C 1
ATOM 3613 O O . LEU A 1 459 ? 13.576 -1.389 -30.713 1.00 96.62 459 LEU A O 1
ATOM 3617 N N . ALA A 1 460 ? 15.572 -0.711 -31.492 1.00 97.00 460 ALA A N 1
ATOM 3618 C CA . ALA A 1 460 ? 16.313 -1.026 -30.283 1.00 97.00 460 ALA A CA 1
ATOM 3619 C C . ALA A 1 460 ? 17.281 0.096 -29.924 1.00 97.00 460 ALA A C 1
ATOM 3621 O O . ALA A 1 460 ? 17.848 0.741 -30.802 1.00 97.00 460 ALA A O 1
ATOM 3622 N N . ARG A 1 461 ? 17.495 0.297 -28.627 1.00 95.06 461 ARG A N 1
ATOM 3623 C CA . ARG A 1 461 ? 18.546 1.155 -28.088 1.00 95.06 461 ARG A CA 1
ATOM 3624 C C . ARG A 1 461 ? 19.494 0.311 -27.256 1.00 95.06 461 ARG A C 1
ATOM 3626 O O . ARG A 1 461 ? 19.039 -0.361 -26.333 1.00 95.06 461 ARG A O 1
ATOM 3633 N N . PHE A 1 462 ? 20.781 0.390 -27.568 1.00 93.12 462 PHE A N 1
ATOM 3634 C CA . PHE A 1 462 ? 21.856 -0.263 -26.828 1.00 93.12 462 PHE A CA 1
ATOM 3635 C C . PHE A 1 462 ? 22.937 0.760 -26.503 1.00 93.12 462 PHE A C 1
ATOM 3637 O O . PHE A 1 462 ? 23.570 1.289 -27.412 1.00 93.12 462 PHE A O 1
ATOM 3644 N N . SER A 1 463 ? 23.182 1.029 -25.222 1.00 88.56 463 SER A N 1
ATOM 3645 C CA . SER A 1 463 ? 24.222 1.965 -24.772 1.00 88.56 463 SER A CA 1
ATOM 3646 C C . SER A 1 463 ? 24.168 3.322 -25.494 1.00 88.56 463 SER A C 1
ATOM 3648 O O . SER A 1 463 ? 25.200 3.854 -25.884 1.00 88.56 463 SER A O 1
ATOM 3650 N N . GLN A 1 464 ? 22.957 3.880 -25.637 1.00 86.81 464 GLN A N 1
ATOM 3651 C CA . GLN A 1 464 ? 22.618 5.134 -26.347 1.00 86.81 464 GLN A CA 1
ATOM 3652 C C . GLN A 1 464 ? 22.542 5.059 -27.879 1.00 86.81 464 GLN A C 1
ATOM 3654 O O . GLN A 1 464 ? 21.927 5.942 -28.476 1.00 86.81 464 GLN A O 1
ATOM 3659 N N . ASP A 1 465 ? 23.074 4.014 -28.507 1.00 92.69 465 ASP A N 1
ATOM 3660 C CA . ASP A 1 465 ? 22.974 3.834 -29.955 1.00 92.69 465 ASP A CA 1
ATOM 3661 C C . ASP A 1 465 ? 21.625 3.221 -30.339 1.00 92.69 465 ASP A C 1
ATOM 3663 O O . ASP A 1 465 ? 21.181 2.244 -29.730 1.00 92.69 465 ASP A O 1
ATOM 3667 N N . GLU A 1 466 ? 20.984 3.776 -31.367 1.00 94.94 466 GLU A N 1
ATOM 3668 C CA . GLU A 1 466 ? 19.709 3.281 -31.889 1.00 94.94 466 GLU A CA 1
ATOM 3669 C C . GLU A 1 466 ? 19.904 2.433 -33.149 1.00 94.94 466 GLU A C 1
ATOM 3671 O O . GLU A 1 466 ? 20.695 2.762 -34.034 1.00 94.94 466 GLU A O 1
ATOM 3676 N N . TYR A 1 467 ? 19.149 1.341 -33.218 1.00 96.62 467 TYR A N 1
ATOM 3677 C CA . TYR A 1 467 ? 19.163 0.364 -34.296 1.00 96.62 467 TYR A CA 1
ATOM 3678 C C . TYR A 1 467 ? 17.734 0.097 -34.761 1.00 96.62 467 TYR A C 1
ATOM 3680 O O . TYR A 1 467 ? 16.798 0.079 -33.959 1.00 96.62 467 TYR A O 1
ATOM 3688 N N . GLU A 1 468 ? 17.570 -0.161 -36.052 1.00 97.06 468 GLU A N 1
ATOM 3689 C CA . GLU A 1 468 ? 16.290 -0.513 -36.666 1.00 97.06 468 GLU A CA 1
ATOM 3690 C C . GLU A 1 468 ? 16.471 -1.763 -37.527 1.00 97.06 468 GLU A C 1
ATOM 3692 O O . GLU A 1 468 ? 17.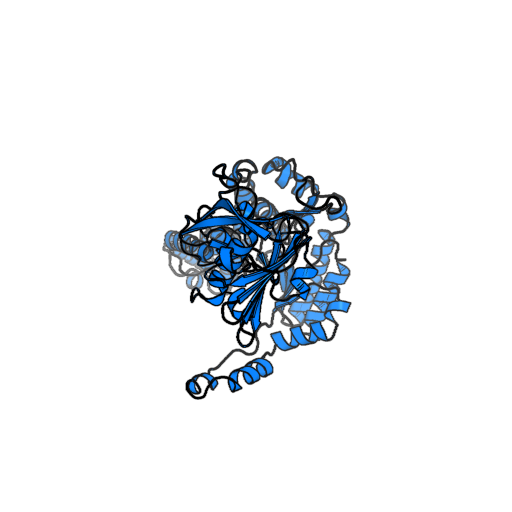359 -1.808 -38.376 1.00 97.06 468 GLU A O 1
ATOM 3697 N N . SER A 1 469 ? 15.638 -2.779 -37.293 1.00 97.19 469 SER A N 1
ATOM 3698 C CA . SER A 1 469 ? 15.539 -3.992 -38.111 1.00 97.19 469 SER A CA 1
ATOM 3699 C C . SER A 1 469 ? 14.123 -4.097 -38.655 1.00 97.19 469 SER A C 1
ATOM 3701 O O . SER A 1 469 ? 13.169 -4.077 -37.880 1.00 97.19 469 SER A O 1
ATOM 3703 N N . THR A 1 470 ? 13.970 -4.204 -39.971 1.00 96.25 470 THR A N 1
ATOM 3704 C CA . THR A 1 470 ? 12.679 -4.461 -40.619 1.00 96.25 470 THR A CA 1
ATOM 3705 C C . THR A 1 470 ? 12.756 -5.751 -41.422 1.00 96.25 470 THR A C 1
ATOM 3707 O O . THR A 1 470 ? 13.516 -5.826 -42.384 1.00 96.25 470 THR A O 1
ATOM 3710 N N . LEU A 1 471 ? 11.942 -6.740 -41.051 1.00 95.12 471 LEU A N 1
ATOM 3711 C CA . LEU A 1 471 ? 11.778 -8.008 -41.760 1.00 95.12 471 LEU A CA 1
ATOM 3712 C C . LEU A 1 471 ? 10.527 -7.943 -42.639 1.00 95.12 471 LEU A C 1
ATOM 3714 O O . LEU A 1 471 ? 9.415 -7.828 -42.126 1.00 95.12 471 LEU A O 1
ATOM 3718 N N . MET A 1 472 ? 10.687 -8.068 -43.955 1.00 93.69 472 MET A N 1
ATOM 3719 C CA . MET A 1 472 ? 9.582 -8.073 -44.914 1.00 93.69 472 MET A CA 1
ATOM 3720 C C . MET A 1 472 ? 9.824 -9.130 -45.993 1.00 93.69 472 MET A C 1
ATOM 3722 O O . MET A 1 472 ? 10.820 -9.085 -46.707 1.00 93.69 472 MET A O 1
ATOM 3726 N N . ASN A 1 473 ? 8.898 -10.082 -46.142 1.00 89.12 473 ASN A N 1
ATOM 3727 C CA . ASN A 1 473 ? 8.981 -11.162 -47.141 1.00 89.12 473 ASN A CA 1
ATOM 3728 C C . ASN A 1 473 ? 10.311 -11.959 -47.138 1.00 89.12 473 ASN A C 1
ATOM 3730 O O . ASN A 1 473 ? 10.760 -12.397 -48.193 1.00 89.12 473 ASN A O 1
ATOM 3734 N N . GLY A 1 474 ? 10.939 -12.149 -45.970 1.00 89.69 474 GLY A N 1
ATOM 3735 C CA . GLY A 1 474 ? 12.212 -12.879 -45.832 1.00 89.69 474 GLY A CA 1
ATOM 3736 C C . GLY A 1 474 ? 13.475 -12.039 -46.069 1.00 89.69 474 GLY A C 1
ATOM 3737 O O . GLY A 1 474 ? 14.581 -12.545 -45.887 1.00 89.69 474 GLY A O 1
ATOM 3738 N N . GLU A 1 475 ? 13.320 -10.764 -46.424 1.00 94.44 475 GLU A N 1
ATOM 3739 C CA . GLU A 1 475 ? 14.403 -9.783 -46.519 1.00 94.44 475 GLU A CA 1
ATOM 3740 C C . GLU A 1 475 ? 14.442 -8.918 -45.257 1.00 94.44 475 GLU A C 1
ATOM 3742 O O . GLU A 1 475 ? 13.407 -8.444 -44.779 1.00 94.44 475 GLU A O 1
ATOM 3747 N N . VAL A 1 476 ? 15.642 -8.699 -44.733 1.00 96.38 476 VAL A N 1
ATOM 3748 C CA . VAL A 1 476 ? 15.925 -7.857 -43.573 1.00 96.38 476 VAL A CA 1
ATOM 3749 C C . VAL A 1 476 ? 16.582 -6.576 -44.056 1.00 96.38 476 VAL A C 1
ATOM 3751 O O . VAL A 1 476 ? 17.558 -6.618 -44.799 1.00 96.38 476 VAL A O 1
ATOM 3754 N N . GLN A 1 477 ? 16.085 -5.432 -43.599 1.00 96.69 477 GLN A N 1
ATOM 3755 C CA . GLN A 1 477 ? 16.816 -4.169 -43.624 1.00 96.69 477 GLN A CA 1
ATOM 3756 C C . GLN A 1 477 ? 17.256 -3.837 -42.199 1.00 96.69 477 GLN A C 1
ATOM 3758 O O . GLN A 1 477 ? 16.402 -3.645 -41.336 1.00 96.69 477 GLN A O 1
ATOM 3763 N N . PHE A 1 478 ? 18.565 -3.758 -41.965 1.00 97.12 478 PHE A N 1
ATOM 3764 C CA . PHE A 1 478 ? 19.154 -3.480 -40.658 1.00 97.12 478 PHE A CA 1
ATOM 3765 C C . PHE A 1 478 ? 20.028 -2.226 -40.726 1.00 97.12 478 PHE A C 1
ATOM 3767 O O . PHE A 1 478 ? 20.937 -2.131 -41.553 1.00 97.12 478 PHE A O 1
ATOM 3774 N N . SER A 1 479 ? 19.761 -1.257 -39.857 1.00 97.00 479 SER A N 1
ATOM 3775 C CA . SER A 1 479 ? 20.487 0.013 -39.800 1.00 97.00 479 SER A CA 1
ATOM 3776 C C . SER A 1 479 ? 20.848 0.403 -38.373 1.00 97.00 479 SER A C 1
ATOM 3778 O O . SER A 1 479 ? 20.118 0.086 -37.434 1.00 97.00 479 SER A O 1
ATOM 3780 N N . GLY A 1 480 ? 21.949 1.134 -38.234 1.00 96.12 480 GLY A N 1
ATOM 3781 C CA . GLY A 1 480 ? 22.453 1.680 -36.978 1.00 96.12 480 GLY A CA 1
ATOM 3782 C C . GLY A 1 480 ? 23.507 2.762 -37.241 1.00 96.12 480 GLY A C 1
ATOM 3783 O O . GLY A 1 480 ? 23.628 3.238 -38.376 1.00 96.12 480 GLY A O 1
ATOM 3784 N N . PRO A 1 481 ? 24.286 3.175 -36.228 1.00 94.38 481 PRO A N 1
ATOM 3785 C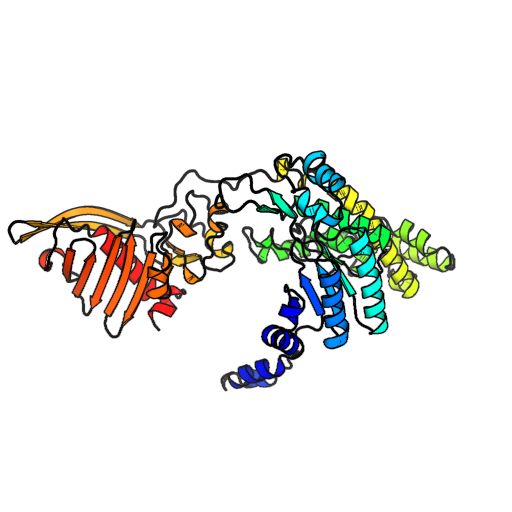 CA . PRO A 1 481 ? 25.306 4.205 -36.399 1.00 94.38 481 PRO A CA 1
ATOM 3786 C C . PRO A 1 481 ? 26.330 3.821 -37.479 1.00 94.38 481 PRO A C 1
ATOM 3788 O O . PRO A 1 481 ? 27.079 2.859 -37.327 1.00 94.38 481 PRO A O 1
ATOM 3791 N N . GLY A 1 482 ? 26.356 4.582 -38.576 1.00 93.94 482 GLY A N 1
ATOM 3792 C CA . GLY A 1 482 ? 27.322 4.403 -39.662 1.00 93.94 482 GLY A CA 1
ATOM 3793 C C . GLY A 1 482 ? 27.045 3.232 -40.610 1.00 93.94 482 GLY A C 1
ATOM 3794 O O . GLY A 1 482 ? 27.925 2.910 -41.404 1.00 93.94 482 GLY A O 1
ATOM 3795 N N . PHE A 1 483 ? 25.871 2.587 -40.572 1.00 95.81 483 PHE A N 1
ATOM 3796 C CA . PHE A 1 483 ? 25.530 1.551 -41.556 1.00 95.81 483 PHE A CA 1
ATOM 3797 C C . PHE A 1 483 ? 24.031 1.436 -41.861 1.00 95.81 483 PHE A C 1
ATOM 3799 O O . PHE A 1 483 ? 23.163 1.708 -41.028 1.00 95.81 483 PHE A O 1
ATOM 3806 N N . ASN A 1 484 ? 23.733 0.965 -43.069 1.00 96.31 484 ASN A N 1
ATOM 3807 C CA . ASN A 1 484 ? 22.407 0.561 -43.519 1.00 96.31 484 ASN A CA 1
ATOM 3808 C C . ASN A 1 484 ? 22.561 -0.572 -44.537 1.00 96.31 484 ASN A C 1
ATOM 3810 O O . ASN A 1 484 ? 22.992 -0.351 -45.674 1.00 96.31 484 ASN A O 1
ATOM 3814 N N . ILE A 1 485 ? 22.229 -1.786 -44.109 1.00 96.06 485 ILE A N 1
ATOM 3815 C CA . ILE A 1 485 ? 22.443 -3.009 -44.876 1.00 96.06 485 ILE A CA 1
ATOM 3816 C C . ILE A 1 485 ? 21.141 -3.772 -45.088 1.00 96.06 485 ILE A C 1
ATOM 3818 O O . ILE A 1 485 ? 20.173 -3.635 -44.337 1.00 96.06 485 ILE A O 1
ATOM 3822 N N . ARG A 1 486 ? 21.126 -4.600 -46.129 1.00 96.12 486 ARG A N 1
ATOM 3823 C CA . ARG A 1 486 ? 20.040 -5.523 -46.442 1.00 96.12 486 ARG A CA 1
ATOM 3824 C C . ARG A 1 486 ? 20.572 -6.911 -46.699 1.00 96.12 486 ARG A C 1
ATOM 3826 O O . ARG A 1 486 ? 21.614 -7.037 -47.338 1.00 96.12 486 ARG A O 1
ATOM 3833 N N . PHE A 1 487 ? 19.851 -7.917 -46.234 1.00 95.25 487 PHE A N 1
ATOM 3834 C CA . PHE A 1 487 ? 20.194 -9.315 -46.437 1.00 95.25 487 PHE A CA 1
ATOM 3835 C C . PHE A 1 487 ? 18.967 -10.216 -46.264 1.00 95.25 487 PHE A C 1
ATOM 3837 O O . PHE A 1 487 ? 18.018 -9.873 -45.562 1.00 95.25 487 PHE A O 1
ATOM 3844 N N . SER A 1 488 ? 19.007 -11.403 -46.856 1.00 93.06 488 SER A N 1
ATOM 3845 C CA . SER A 1 488 ? 18.028 -12.456 -46.609 1.00 93.06 488 SER A CA 1
ATOM 3846 C C . SER A 1 488 ? 18.208 -13.023 -45.203 1.00 93.06 488 SER A C 1
ATOM 3848 O O . SER A 1 488 ? 19.327 -13.359 -44.810 1.00 93.06 488 SER A O 1
ATOM 3850 N N . ALA A 1 489 ? 17.105 -13.195 -44.471 1.00 87.81 489 ALA A N 1
ATOM 3851 C CA . ALA A 1 489 ? 17.116 -13.776 -43.127 1.00 87.81 489 ALA A CA 1
ATOM 3852 C C . ALA A 1 489 ? 17.714 -15.200 -43.087 1.00 87.81 489 ALA A C 1
ATOM 3854 O O . ALA A 1 489 ? 18.266 -15.599 -42.063 1.00 87.81 489 ALA A O 1
ATOM 3855 N N . ASP A 1 490 ? 17.636 -15.943 -44.199 1.00 87.94 490 ASP A N 1
ATOM 3856 C CA . ASP A 1 490 ? 18.105 -17.331 -44.299 1.00 87.94 490 ASP A CA 1
ATOM 3857 C C . ASP A 1 490 ? 19.590 -17.450 -44.686 1.00 87.94 490 ASP A C 1
ATOM 3859 O O . ASP A 1 490 ? 20.238 -18.446 -44.358 1.00 87.94 490 ASP A O 1
ATOM 3863 N N . ASP A 1 491 ? 20.145 -16.461 -45.397 1.00 87.12 491 ASP A N 1
ATOM 3864 C CA . ASP A 1 491 ? 21.556 -16.462 -45.811 1.00 87.12 491 ASP A CA 1
ATOM 3865 C C . ASP A 1 491 ? 22.171 -15.052 -45.767 1.00 87.12 491 ASP A C 1
ATOM 3867 O O . ASP A 1 491 ? 22.472 -14.472 -46.820 1.00 87.12 491 ASP A O 1
ATOM 3871 N N . PRO A 1 492 ? 22.388 -14.481 -44.563 1.00 84.69 492 PRO A N 1
ATOM 3872 C CA . PRO A 1 492 ? 22.921 -13.129 -44.430 1.00 84.69 492 PRO A CA 1
ATOM 3873 C C . PRO A 1 492 ? 24.283 -12.941 -45.105 1.00 84.69 492 PRO A C 1
ATOM 3875 O O . PRO A 1 492 ? 24.587 -11.878 -45.639 1.00 84.69 492 PRO A O 1
ATOM 3878 N N . GLU A 1 493 ? 25.099 -13.997 -45.121 1.00 82.62 493 GLU A N 1
ATOM 3879 C CA . GLU A 1 493 ? 26.494 -13.951 -45.560 1.00 82.62 493 GLU A CA 1
ATOM 3880 C C . GLU A 1 493 ? 26.639 -13.708 -47.057 1.00 82.62 493 GLU A C 1
ATOM 3882 O O . GLU A 1 493 ? 27.547 -13.003 -47.494 1.00 82.62 493 GLU A O 1
ATOM 3887 N N . LYS A 1 494 ? 25.755 -14.314 -47.852 1.00 86.19 494 LYS A N 1
ATOM 3888 C CA . LYS A 1 494 ? 25.840 -14.250 -49.316 1.00 86.19 494 LYS A CA 1
ATOM 3889 C C . LYS A 1 494 ? 24.947 -13.185 -49.928 1.00 86.19 494 LYS A C 1
ATOM 3891 O O . LYS A 1 494 ? 25.062 -12.921 -51.123 1.00 86.19 494 LYS A O 1
ATOM 3896 N N . THR A 1 495 ? 24.041 -12.619 -49.139 1.00 90.94 495 THR A N 1
ATOM 3897 C CA . THR A 1 495 ? 23.005 -11.698 -49.622 1.00 90.94 495 THR A CA 1
ATOM 3898 C C . THR A 1 495 ? 23.174 -10.276 -49.100 1.00 90.94 495 THR A C 1
ATOM 3900 O O . THR A 1 495 ? 22.454 -9.388 -49.556 1.00 90.94 495 THR A O 1
ATOM 3903 N N . VAL A 1 496 ? 24.139 -10.041 -48.200 1.00 93.31 496 VAL A N 1
ATOM 3904 C CA . VAL A 1 496 ? 24.426 -8.702 -47.687 1.00 93.31 496 VAL A CA 1
ATOM 3905 C C . VAL A 1 496 ? 24.746 -7.716 -48.814 1.00 93.31 496 VAL A C 1
ATOM 3907 O O . VAL A 1 496 ? 25.567 -7.949 -49.703 1.00 93.31 496 VAL A O 1
ATOM 3910 N N . SER A 1 497 ? 24.072 -6.575 -48.754 1.00 92.56 497 SER A N 1
ATOM 3911 C CA . SER A 1 497 ? 24.266 -5.415 -49.614 1.00 92.56 497 SER A CA 1
ATOM 3912 C C . SER A 1 497 ? 23.978 -4.137 -48.825 1.00 92.56 497 SER A C 1
ATOM 3914 O O . SER A 1 497 ? 23.354 -4.190 -47.768 1.00 92.56 497 SER A O 1
ATOM 3916 N N . GLY A 1 498 ? 24.420 -2.983 -49.322 1.00 92.38 498 GLY A N 1
ATOM 3917 C CA . GLY A 1 498 ? 24.217 -1.691 -48.662 1.00 92.38 498 GLY A CA 1
ATOM 3918 C C . GLY A 1 498 ? 25.529 -1.001 -48.322 1.00 92.38 498 GLY A C 1
ATOM 3919 O O . GLY A 1 498 ? 26.552 -1.265 -48.954 1.00 92.38 498 GLY A O 1
ATOM 3920 N N . GLU A 1 499 ? 25.477 -0.106 -47.343 1.00 91.56 499 GLU A N 1
ATOM 3921 C CA . GLU A 1 499 ? 26.579 0.785 -46.984 1.00 91.56 499 GLU A CA 1
ATOM 3922 C C . GLU A 1 499 ? 26.934 0.608 -45.506 1.00 91.56 499 GLU A C 1
ATOM 3924 O O . GLU A 1 499 ? 26.048 0.525 -44.653 1.00 91.56 499 GLU A O 1
ATOM 3929 N N . ALA A 1 500 ? 28.229 0.561 -45.200 1.00 93.00 500 ALA A N 1
ATOM 3930 C CA . ALA A 1 500 ? 28.740 0.599 -43.837 1.00 93.00 500 ALA A CA 1
ATOM 3931 C C . ALA A 1 500 ? 30.090 1.322 -43.798 1.00 93.00 500 ALA A C 1
ATOM 3933 O O . ALA A 1 500 ? 30.980 1.045 -44.601 1.00 93.00 500 ALA A O 1
ATOM 3934 N N . GLU A 1 501 ? 30.229 2.254 -42.861 1.00 90.94 501 GLU A N 1
ATOM 3935 C CA . GLU A 1 501 ? 31.465 2.990 -42.580 1.00 90.94 501 GLU A CA 1
ATOM 3936 C C . GLU A 1 501 ? 32.392 2.212 -41.632 1.00 90.94 501 GLU A C 1
ATOM 3938 O O . GLU A 1 501 ? 33.587 2.495 -41.546 1.00 90.94 501 GLU A O 1
ATOM 3943 N N . THR A 1 502 ? 31.841 1.235 -40.908 1.00 87.62 502 THR A N 1
ATOM 3944 C CA . THR A 1 502 ? 32.526 0.398 -39.916 1.00 87.62 502 THR A CA 1
ATOM 3945 C C . THR A 1 502 ? 32.028 -1.047 -39.995 1.00 87.62 502 THR A C 1
ATOM 3947 O O . THR A 1 502 ? 31.038 -1.344 -40.664 1.00 87.62 502 THR A O 1
ATOM 3950 N N . SER A 1 503 ? 32.715 -1.972 -39.320 1.00 89.94 503 SER A N 1
ATOM 3951 C CA . SER A 1 503 ? 32.238 -3.351 -39.191 1.00 89.94 503 SER A CA 1
ATOM 3952 C C . SER A 1 503 ? 30.889 -3.408 -38.465 1.00 89.94 503 SER A C 1
ATOM 3954 O O . SER A 1 503 ? 30.708 -2.804 -37.406 1.00 89.94 503 SER A O 1
ATOM 3956 N N . VAL A 1 504 ? 29.953 -4.182 -39.011 1.00 91.50 504 VAL A N 1
ATOM 3957 C CA . VAL A 1 504 ? 28.599 -4.364 -38.482 1.00 91.50 504 VAL A CA 1
ATOM 3958 C C . VAL A 1 504 ? 28.546 -5.636 -37.639 1.00 91.50 504 VAL A C 1
ATOM 3960 O O . VAL A 1 504 ? 28.566 -6.747 -38.164 1.00 91.50 504 VAL A O 1
ATOM 3963 N N . ASP A 1 505 ? 28.462 -5.471 -36.320 1.00 90.62 505 ASP A N 1
ATOM 3964 C CA . ASP A 1 505 ? 28.247 -6.566 -35.368 1.00 90.62 505 ASP A CA 1
ATOM 3965 C C . ASP A 1 505 ? 26.766 -6.986 -35.351 1.00 90.62 505 ASP A C 1
ATOM 3967 O O . ASP A 1 505 ? 25.901 -6.252 -34.852 1.00 90.62 505 ASP A O 1
ATOM 3971 N N . LEU A 1 506 ? 26.471 -8.180 -35.879 1.00 92.38 506 LEU A N 1
ATOM 3972 C CA . LEU A 1 506 ? 25.114 -8.724 -35.936 1.00 92.38 506 LEU A CA 1
ATOM 3973 C C . LEU A 1 506 ? 24.608 -9.247 -34.587 1.00 92.38 506 LEU A C 1
ATOM 3975 O O . LEU A 1 506 ? 23.450 -9.645 -34.510 1.00 92.38 506 LEU A O 1
ATOM 3979 N N . THR A 1 507 ? 25.387 -9.192 -33.501 1.00 92.88 507 THR A N 1
ATOM 3980 C CA . THR A 1 507 ? 24.899 -9.551 -32.155 1.00 92.88 507 THR A CA 1
ATOM 3981 C C . THR A 1 507 ? 23.616 -8.797 -31.803 1.00 92.88 507 THR A C 1
ATOM 3983 O O . THR A 1 507 ? 22.666 -9.378 -31.280 1.00 92.88 507 THR A O 1
ATOM 3986 N N . ARG A 1 508 ? 23.548 -7.503 -32.138 1.00 94.12 508 ARG A N 1
ATOM 3987 C CA . ARG A 1 508 ? 22.366 -6.659 -31.892 1.00 94.12 508 ARG A CA 1
ATOM 3988 C C . ARG A 1 508 ? 21.172 -7.095 -32.733 1.00 94.12 508 ARG A C 1
ATOM 3990 O O . ARG A 1 508 ? 20.064 -7.155 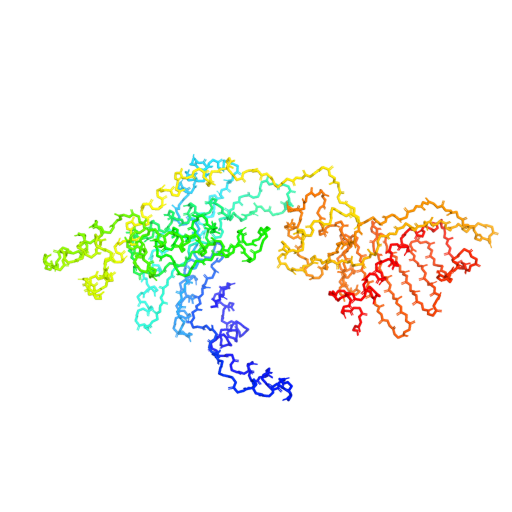-32.210 1.00 94.12 508 ARG A O 1
ATOM 3997 N N . TYR A 1 509 ? 21.410 -7.449 -33.995 1.00 94.75 509 TYR A N 1
ATOM 3998 C CA . TYR A 1 509 ? 20.383 -8.013 -34.868 1.00 94.75 509 TYR A CA 1
ATOM 3999 C C . TYR A 1 509 ? 19.840 -9.333 -34.299 1.00 94.75 509 TYR A C 1
ATOM 4001 O O . TYR A 1 509 ? 18.629 -9.469 -34.154 1.00 94.75 509 TYR A O 1
ATOM 4009 N N . GLU A 1 510 ? 20.706 -10.255 -33.867 1.00 94.94 510 GLU A N 1
ATOM 4010 C CA . GLU A 1 510 ? 20.273 -11.528 -33.273 1.00 94.94 510 GLU A CA 1
ATOM 4011 C C . GLU A 1 510 ? 19.451 -11.316 -31.991 1.00 94.94 510 GLU A C 1
ATOM 4013 O O . GLU A 1 510 ? 18.410 -11.947 -31.801 1.00 94.94 510 GLU A O 1
ATOM 4018 N N . ILE A 1 511 ? 19.853 -10.375 -31.127 1.00 95.19 511 ILE A N 1
ATOM 4019 C CA . ILE A 1 511 ? 19.067 -9.986 -29.944 1.00 95.19 511 ILE A CA 1
ATOM 4020 C C . ILE A 1 511 ? 17.682 -9.465 -30.358 1.00 95.19 511 ILE A C 1
ATOM 4022 O O . ILE A 1 511 ? 16.669 -9.892 -29.794 1.00 95.19 511 ILE A O 1
ATOM 4026 N N . MET A 1 512 ? 17.631 -8.555 -31.335 1.00 96.25 512 MET A N 1
ATOM 4027 C CA . MET A 1 512 ? 16.388 -7.971 -31.846 1.00 96.25 512 MET A CA 1
ATOM 4028 C C . MET A 1 512 ? 15.470 -9.037 -32.453 1.00 96.25 512 MET A C 1
ATOM 4030 O O . MET A 1 512 ? 14.271 -9.017 -32.179 1.00 96.25 512 MET A O 1
ATOM 4034 N N . GLU A 1 513 ? 16.010 -10.010 -33.188 1.00 94.69 513 GLU A N 1
ATOM 4035 C CA . GLU A 1 513 ? 15.240 -11.119 -33.757 1.00 94.69 513 GLU A CA 1
ATOM 4036 C C . GLU A 1 513 ? 14.699 -12.073 -32.691 1.00 94.69 513 GLU A C 1
ATOM 4038 O O . GLU A 1 513 ? 13.527 -12.459 -32.749 1.00 94.69 513 GLU A O 1
ATOM 4043 N N . LYS A 1 514 ? 15.489 -12.424 -31.668 1.00 94.56 514 LYS A N 1
ATOM 4044 C CA . LYS A 1 514 ? 14.985 -13.245 -30.549 1.00 94.56 514 LYS A CA 1
ATOM 4045 C C . LYS A 1 514 ? 13.879 -12.535 -29.783 1.00 94.56 514 LYS A C 1
ATOM 4047 O O . LYS A 1 514 ? 12.893 -13.167 -29.403 1.00 94.56 514 LYS A O 1
ATOM 4052 N N . ILE A 1 515 ? 14.004 -11.225 -29.605 1.00 94.56 515 ILE A N 1
ATOM 4053 C CA . ILE A 1 515 ? 12.965 -10.387 -29.007 1.00 94.56 515 ILE A CA 1
ATOM 4054 C C . ILE A 1 515 ? 11.710 -10.347 -29.887 1.00 94.56 515 ILE A C 1
ATOM 4056 O O . ILE A 1 515 ? 10.615 -10.602 -29.381 1.00 94.56 515 ILE A O 1
ATOM 4060 N N . ARG A 1 516 ? 11.855 -10.097 -31.193 1.00 94.44 516 ARG A N 1
ATOM 4061 C CA . ARG A 1 516 ? 10.750 -10.115 -32.163 1.00 94.44 516 ARG A CA 1
ATOM 4062 C C . ARG A 1 516 ? 9.996 -11.433 -32.103 1.00 94.44 516 ARG A C 1
ATOM 4064 O O . ARG A 1 516 ? 8.778 -11.437 -31.937 1.00 94.44 516 ARG A O 1
ATOM 4071 N N . TRP A 1 517 ? 10.719 -12.549 -32.173 1.00 92.50 517 TRP A N 1
ATOM 4072 C CA . TRP A 1 517 ? 10.141 -13.884 -32.084 1.00 92.50 517 TRP A CA 1
ATOM 4073 C C . TRP A 1 517 ? 9.438 -14.104 -30.738 1.00 92.50 517 TRP A C 1
ATOM 4075 O O . TRP A 1 517 ? 8.286 -14.537 -30.703 1.00 92.50 517 TRP A O 1
ATOM 4085 N N . GLY A 1 518 ? 10.084 -13.734 -29.628 1.00 92.25 518 GLY A N 1
ATOM 4086 C CA . GLY A 1 518 ? 9.530 -13.868 -28.279 1.00 92.25 518 GLY A CA 1
ATOM 4087 C C . GLY A 1 518 ? 8.225 -13.093 -28.076 1.00 92.25 518 GLY A C 1
ATOM 4088 O O . GLY A 1 518 ? 7.326 -13.570 -27.380 1.00 92.25 518 GLY A O 1
ATOM 4089 N N . ILE A 1 519 ? 8.095 -11.925 -28.706 1.00 92.88 519 ILE A N 1
ATOM 4090 C CA . ILE A 1 519 ? 6.906 -11.071 -28.617 1.00 92.88 519 ILE A CA 1
ATOM 4091 C C . ILE A 1 519 ? 5.819 -11.477 -29.613 1.00 92.88 519 ILE A C 1
ATOM 4093 O O . ILE A 1 519 ? 4.642 -11.501 -29.253 1.00 92.88 519 ILE A O 1
ATOM 4097 N N . LEU A 1 520 ? 6.179 -11.789 -30.855 1.00 91.31 520 LEU A N 1
ATOM 4098 C CA . LEU A 1 520 ? 5.202 -11.940 -31.931 1.00 91.31 520 LEU A CA 1
ATOM 4099 C C . LEU A 1 520 ? 4.842 -13.398 -32.242 1.00 91.31 520 LEU A C 1
ATOM 4101 O O . LEU A 1 520 ? 3.676 -13.664 -32.552 1.00 91.31 520 LEU A O 1
ATOM 4105 N N . GLU A 1 521 ? 5.798 -14.322 -32.112 1.00 90.00 521 GLU A N 1
ATOM 4106 C CA . GLU A 1 521 ? 5.715 -15.705 -32.613 1.00 90.00 521 GLU A CA 1
ATOM 4107 C C . GLU A 1 521 ? 5.670 -16.778 -31.516 1.00 90.00 521 GLU A C 1
ATOM 4109 O O . GLU A 1 521 ? 5.201 -17.887 -31.761 1.00 90.00 521 GLU A O 1
ATOM 4114 N N . SER A 1 522 ? 6.080 -16.464 -30.283 1.00 86.88 522 SER A N 1
ATOM 4115 C CA . SER A 1 522 ? 6.125 -17.436 -29.174 1.00 86.88 522 SER A CA 1
ATOM 4116 C C . SER A 1 522 ? 4.761 -18.022 -28.771 1.00 86.88 522 SER A C 1
ATOM 4118 O O . SER A 1 522 ? 4.695 -18.985 -28.009 1.00 86.88 522 SER A O 1
ATOM 4120 N N . GLY A 1 523 ? 3.658 -17.425 -29.237 1.00 83.50 523 GLY A N 1
ATOM 4121 C CA . GLY A 1 523 ? 2.288 -17.810 -28.886 1.00 83.50 523 GLY A CA 1
ATOM 4122 C C . GLY A 1 523 ? 1.816 -17.308 -27.515 1.00 83.50 523 GLY A C 1
ATOM 4123 O O . GLY A 1 523 ? 0.641 -17.472 -27.185 1.00 83.50 523 GLY A O 1
ATOM 4124 N N . HIS A 1 524 ? 2.684 -16.665 -26.730 1.00 84.38 524 HIS A N 1
ATOM 4125 C CA . HIS A 1 524 ? 2.323 -16.065 -25.447 1.00 84.38 524 HIS A CA 1
ATOM 4126 C C . HIS A 1 524 ? 1.780 -14.644 -25.617 1.00 84.38 524 HIS A C 1
ATOM 4128 O O . HIS A 1 524 ? 2.299 -13.855 -26.400 1.00 84.38 524 HIS A O 1
ATOM 4134 N N . VAL A 1 525 ? 0.745 -14.307 -24.843 1.00 85.12 525 VAL A N 1
ATOM 4135 C CA . VAL A 1 525 ? 0.145 -12.967 -24.836 1.00 85.12 525 VAL A CA 1
ATOM 4136 C C . VAL A 1 525 ? 0.707 -12.161 -23.666 1.00 85.12 525 VAL A C 1
ATOM 4138 O O . VAL A 1 525 ? 0.541 -12.535 -22.508 1.00 85.12 525 VAL A O 1
ATOM 4141 N N . ASN A 1 526 ? 1.356 -11.046 -23.983 1.00 85.94 526 ASN A N 1
ATOM 4142 C CA . ASN A 1 526 ? 1.839 -10.016 -23.060 1.00 85.94 526 ASN A CA 1
ATOM 4143 C C . ASN A 1 526 ? 1.519 -8.606 -23.605 1.00 85.94 526 ASN A C 1
ATOM 4145 O O . ASN A 1 526 ? 1.075 -8.474 -24.748 1.00 85.94 526 ASN A O 1
ATOM 4149 N N . TYR A 1 527 ? 1.750 -7.554 -22.811 1.00 86.25 527 TYR A N 1
ATOM 4150 C CA . TYR A 1 527 ? 1.407 -6.171 -23.185 1.00 86.25 527 TYR A CA 1
ATOM 4151 C C . TYR A 1 527 ? 2.017 -5.752 -24.528 1.00 86.25 527 TYR A C 1
ATOM 4153 O O . TYR A 1 527 ? 1.299 -5.284 -25.410 1.00 86.25 527 TYR A O 1
ATOM 4161 N N . ALA A 1 528 ? 3.315 -6.010 -24.718 1.00 86.50 528 ALA A N 1
ATOM 4162 C CA . ALA A 1 528 ? 4.026 -5.680 -25.949 1.00 86.50 528 ALA A CA 1
ATOM 4163 C C . ALA A 1 528 ? 3.477 -6.454 -27.162 1.00 86.50 528 ALA A C 1
ATOM 4165 O O . ALA A 1 528 ? 3.295 -5.869 -28.222 1.00 86.50 528 ALA A O 1
ATOM 4166 N N . SER A 1 529 ? 3.120 -7.734 -27.008 1.00 88.06 529 SER A N 1
ATOM 4167 C CA . SER A 1 529 ? 2.529 -8.538 -28.092 1.00 88.06 529 SER A CA 1
ATOM 4168 C C . SER A 1 529 ? 1.136 -8.065 -28.513 1.00 88.06 529 SER A C 1
ATOM 4170 O O . SER A 1 529 ? 0.761 -8.212 -29.674 1.00 88.06 529 SER A O 1
ATOM 4172 N N . VAL A 1 530 ? 0.350 -7.524 -27.573 1.00 87.44 530 VAL A N 1
ATOM 4173 C CA . VAL A 1 530 ? -0.994 -7.006 -27.856 1.00 87.44 530 VAL A CA 1
ATOM 4174 C C . VAL A 1 530 ? -0.883 -5.691 -28.608 1.00 87.44 530 VAL A C 1
ATOM 4176 O O . VAL A 1 530 ? -1.567 -5.523 -29.610 1.00 87.44 530 VAL A O 1
ATOM 4179 N N . ILE A 1 531 ? -0.012 -4.795 -28.144 1.00 87.12 531 ILE A N 1
ATOM 4180 C CA . ILE A 1 531 ? 0.188 -3.477 -28.750 1.00 87.12 531 ILE A CA 1
ATOM 4181 C C . ILE A 1 531 ? 0.823 -3.602 -30.129 1.00 87.12 531 ILE A C 1
ATOM 4183 O O . ILE A 1 531 ? 0.338 -2.986 -31.064 1.00 87.12 531 ILE A O 1
ATOM 4187 N N . ALA A 1 532 ? 1.830 -4.462 -30.293 1.00 83.12 532 ALA A N 1
ATOM 4188 C CA . ALA A 1 532 ? 2.491 -4.639 -31.582 1.00 83.12 532 ALA A CA 1
ATOM 4189 C C . ALA A 1 532 ? 1.552 -5.155 -32.691 1.00 83.12 532 ALA A C 1
ATOM 4191 O O . ALA A 1 532 ? 1.915 -5.075 -33.857 1.00 83.12 532 ALA A O 1
ATOM 4192 N N . ARG A 1 533 ? 0.384 -5.720 -32.340 1.00 80.25 533 ARG A N 1
ATOM 4193 C CA . ARG A 1 533 ? -0.628 -6.253 -33.272 1.00 80.25 533 ARG A CA 1
ATOM 4194 C C . ARG A 1 533 ? -1.800 -5.293 -33.534 1.00 80.25 533 ARG A C 1
ATOM 4196 O O . ARG A 1 533 ? -2.702 -5.676 -34.283 1.00 80.25 533 ARG A O 1
ATOM 4203 N N . GLN A 1 534 ? -1.840 -4.142 -32.864 1.00 72.50 534 GLN A N 1
ATOM 4204 C CA . GLN A 1 534 ? -2.823 -3.073 -33.091 1.00 72.50 534 GLN A CA 1
ATOM 4205 C C . GLN A 1 534 ? -2.301 -2.118 -34.153 1.00 72.50 534 GLN A C 1
ATOM 4207 O O . GLN A 1 534 ? -3.148 -1.665 -34.958 1.00 72.50 534 GLN A O 1
#

Radius of gyration: 30.65 Å; chains: 1; bounding box: 68×47×94 Å

Foldseek 3Di:
DEDEDFLVVCPDPVNVVVLVQLQFVPVVLLVVLVVQDPVRVVCSPDDDPRNNFQAYEYEYDQLRDLVRVLVNLLCCCPVVVGAYEYAAALLQCPDVSLCCLCCVQQNVVVWAADPVSNVRGDYNVSVLVSLVVSLVSCVVSVHAYAYEFHFFGKTADPDPPDPPVDGIDTDAALSSVLSSLVVVLVVCVRQQPSHAYAYEGRDALVCLLLCLLLRHPPYDYDPVLLAFPHPVRVVSNVVSNVVQCVVQLHDDSLVCNCPVPPCLLVLLCVLCVPPDPCLSVLLVVCSVVVHDNCVSNPDPSSVSSSSSSSNVSSVVVSVVSSNDNCSHCVNVVDAAAAPPAADAQWDAPPPCRLQSSQPLSFKDKQQFAFDKAFWWKWDQDPNDIDIDRPGIDGHHDRITMEGELVSDPPPQSSQSNRSHHDGRCAHYEYEYLDPVRVVVPQPGWYWYWADDDAKIWIWIADPNWIKIWIDGPQKIWIDTVFWTWIAGPVCRRVGIDGGGPGMDTCPVVVVRVSNNCRQDPSPDDDPRNVSNHD

pLDDT: mean 93.23, std 5.0, range [67.0, 98.81]